Protein 2C8E (pdb70)

Radius of gyration: 31.17 Å; Cα contacts (8 Å, |Δi|>4): 1129; chains: 3; bounding box: 77×75×85 Å

Structure (mmCIF, N/CA/C/O backbone):
data_2C8E
#
_entry.id   2C8E
#
_cell.length_a   44.674
_cell.length_b   70.115
_cell.length_c   112.882
_cell.angle_alpha   90.00
_cell.angle_beta   98.63
_cell.angle_gamma   90.00
#
_symmetry.space_group_name_H-M   'P 1 21 1'
#
loop_
_entity.id
_entity.type
_entity.pdbx_description
1 polymer 'MONO-ADP-RIBOSYLTRANSFERASE C3'
2 non-polymer 'SULFATE ION'
3 water water
#
loop_
_atom_site.group_PDB
_atom_site.id
_atom_site.type_symbol
_atom_site.label_atom_id
_atom_site.label_alt_id
_atom_site.label_comp_id
_atom_site.label_asym_id
_atom_site.label_entity_id
_atom_site.label_seq_id
_atom_site.pdbx_PDB_ins_code
_atom_site.Cartn_x
_atom_site.Cartn_y
_atom_site.Cartn_z
_atom_site.occupancy
_atom_site.B_iso_or_equiv
_atom_site.auth_seq_id
_atom_site.auth_comp_id
_atom_site.auth_asym_id
_atom_site.auth_atom_id
_atom_site.pdbx_PDB_model_num
ATOM 1 N N . THR A 1 5 ? 12.674 0.288 67.288 1.00 31.47 45 THR E N 1
ATOM 2 C CA . THR A 1 5 ? 12.639 1.619 67.969 1.00 31.24 45 THR E CA 1
ATOM 3 C C . THR A 1 5 ? 13.644 1.673 69.126 1.00 30.46 45 THR E C 1
ATOM 4 O O . THR A 1 5 ? 13.501 0.953 70.117 1.00 30.48 45 THR E O 1
ATOM 8 N N . TYR A 1 6 ? 14.657 2.531 68.985 1.00 29.50 46 TYR E N 1
ATOM 9 C CA . TYR A 1 6 ? 15.734 2.660 69.973 1.00 28.61 46 TYR E CA 1
ATOM 10 C C . TYR A 1 6 ? 15.792 4.068 70.575 1.00 28.28 46 TYR E C 1
ATOM 11 O O . TYR A 1 6 ? 15.831 5.063 69.847 1.00 28.68 46 TYR E O 1
ATOM 20 N N . GLN A 1 7 ? 15.797 4.132 71.905 1.00 27.68 47 GLN E N 1
ATOM 21 C CA . GLN A 1 7 ? 15.906 5.391 72.652 1.00 27.42 47 GLN E CA 1
ATOM 22 C C . GLN A 1 7 ? 17.222 6.118 72.375 1.00 26.79 47 GLN E C 1
ATOM 23 O O . GLN A 1 7 ? 18.291 5.638 72.745 1.00 25.82 47 GLN E O 1
ATOM 29 N N . GLU A 1 8 ? 17.132 7.273 71.721 1.00 26.37 48 GLU E N 1
ATOM 30 C CA . GLU A 1 8 ? 18.260 8.192 71.579 1.00 26.37 48 GLU E CA 1
ATOM 31 C C . GLU A 1 8 ? 18.079 9.336 72.567 1.00 26.01 48 GLU E C 1
ATOM 32 O O . GLU A 1 8 ? 17.125 10.112 72.454 1.00 26.06 48 GLU E O 1
ATOM 38 N N . PHE A 1 9 ? 18.982 9.432 73.540 1.00 25.51 49 PHE E N 1
ATOM 39 C CA . PHE A 1 9 ? 18.954 10.521 74.512 1.00 25.47 49 PHE E CA 1
ATOM 40 C C . PHE A 1 9 ? 19.384 11.820 73.839 1.00 25.07 49 PHE E C 1
ATOM 41 O O . PHE A 1 9 ? 20.441 11.882 73.214 1.00 24.81 49 PHE E O 1
ATOM 49 N N . THR A 1 10 ? 18.537 12.844 73.938 1.00 24.92 50 THR E N 1
ATOM 50 C CA . THR A 1 10 ? 18.827 14.151 73.343 1.00 24.89 50 THR E CA 1
ATOM 51 C C . THR A 1 10 ? 18.937 15.257 74.387 1.00 24.70 50 THR E C 1
ATOM 52 O O . THR A 1 10 ? 19.190 16.402 74.033 1.00 24.82 50 THR E O 1
ATOM 56 N N . ASN A 1 11 ? 18.765 14.904 75.659 1.00 24.20 51 ASN E N 1
ATOM 57 C CA . ASN A 1 11 ? 18.848 15.845 76.773 1.00 24.12 51 ASN E CA 1
ATOM 58 C C . ASN A 1 11 ? 19.841 15.315 77.818 1.00 24.05 51 ASN E C 1
ATOM 59 O O . ASN A 1 11 ? 19.747 14.166 78.236 1.00 23.28 51 ASN E O 1
ATOM 64 N N . ILE A 1 12 ? 20.805 16.149 78.205 1.00 24.27 52 ILE E N 1
ATOM 65 C CA . ILE A 1 12 ? 21.888 15.757 79.122 1.00 24.71 52 ILE E CA 1
ATOM 66 C C . ILE A 1 12 ? 21.384 15.378 80.514 1.00 24.88 52 ILE E C 1
ATOM 67 O O . ILE A 1 12 ? 21.874 14.422 81.119 1.00 24.70 52 ILE E O 1
ATOM 72 N N . ASP A 1 13 ? 20.434 16.151 81.037 1.00 25.01 53 ASP E N 1
ATOM 73 C CA . ASP A 1 13 ? 19.852 15.866 82.349 1.00 25.32 53 ASP E CA 1
ATOM 74 C C . ASP A 1 13 ? 19.085 14.537 82.344 1.00 24.74 53 ASP E C 1
ATOM 75 O O . ASP A 1 13 ? 19.141 13.777 83.303 1.00 24.85 53 ASP E O 1
ATOM 80 N N . GLN A 1 14 ? 18.378 14.275 81.249 1.00 24.22 54 GLN E N 1
ATOM 81 C CA . GLN A 1 14 ? 17.608 13.051 81.054 1.00 24.25 54 GLN E CA 1
ATOM 82 C C . GLN A 1 14 ? 18.533 11.836 81.007 1.00 23.60 54 GLN E C 1
ATOM 83 O O . GLN A 1 14 ? 18.250 10.814 81.625 1.00 23.28 54 GLN E O 1
ATOM 89 N N . ALA A 1 15 ? 19.639 11.963 80.278 1.00 23.02 55 ALA E N 1
ATOM 90 C CA . ALA A 1 15 ? 20.602 10.873 80.119 1.00 22.84 55 ALA E CA 1
ATOM 91 C C . ALA A 1 15 ? 21.289 10.522 81.437 1.00 23.12 55 ALA E C 1
ATOM 92 O O . ALA A 1 15 ? 21.457 9.348 81.758 1.00 23.03 55 ALA E O 1
ATOM 94 N N . LYS A 1 16 ? 21.679 11.548 82.189 1.00 23.55 56 LYS E N 1
ATOM 95 C CA . LYS A 1 16 ? 22.374 11.387 83.465 1.00 24.13 56 LYS E CA 1
ATOM 96 C C . LYS A 1 16 ? 21.475 10.732 84.514 1.00 23.78 56 LYS E C 1
ATOM 97 O O . LYS A 1 16 ? 21.924 9.882 85.275 1.00 23.43 56 LYS E O 1
ATOM 103 N N . ALA A 1 17 ? 20.211 11.146 84.557 1.00 23.57 57 ALA E N 1
ATOM 104 C CA . ALA A 1 17 ? 19.228 10.556 85.459 1.00 23.65 57 ALA E CA 1
ATOM 105 C C . ALA A 1 17 ? 19.006 9.077 85.156 1.00 23.33 57 ALA E C 1
ATOM 106 O O . ALA A 1 17 ? 18.905 8.264 86.074 1.00 23.78 57 ALA E O 1
ATOM 108 N N . TRP A 1 18 ? 18.924 8.738 83.871 1.00 22.91 58 TRP E N 1
ATOM 109 C CA . TRP A 1 18 ? 18.711 7.360 83.443 1.00 22.55 58 TRP E CA 1
ATOM 110 C C . TRP A 1 18 ? 19.926 6.516 83.801 1.00 22.34 58 TRP E C 1
ATOM 111 O O . TRP A 1 18 ? 19.775 5.395 84.275 1.00 22.08 58 TRP E O 1
ATOM 122 N N . GLY A 1 19 ? 21.118 7.070 83.582 1.00 21.99 59 GLY E N 1
ATOM 123 C CA . GLY A 1 19 ? 22.363 6.372 83.856 1.00 21.98 59 GLY E CA 1
ATOM 124 C C . GLY A 1 19 ? 22.549 6.108 85.337 1.00 22.15 59 GLY E C 1
ATOM 125 O O . GLY A 1 19 ? 22.867 4.988 85.734 1.00 21.66 59 GLY E O 1
ATOM 126 N N . ASN A 1 20 ? 22.341 7.138 86.155 1.00 22.51 60 ASN E N 1
ATOM 127 C CA . ASN A 1 20 ? 22.430 7.005 87.608 1.00 23.02 60 ASN E CA 1
ATOM 128 C C . ASN A 1 20 ? 21.420 6.007 88.166 1.00 23.24 60 ASN E C 1
ATOM 129 O O . ASN A 1 20 ? 21.709 5.329 89.145 1.00 23.01 60 ASN E O 1
ATOM 134 N N . ALA A 1 21 ? 20.243 5.925 87.547 1.00 23.62 61 ALA E N 1
ATOM 135 C CA . ALA A 1 21 ? 19.185 5.020 88.002 1.00 23.98 61 ALA E CA 1
ATOM 136 C C . ALA A 1 21 ? 19.567 3.560 87.782 1.00 24.25 61 ALA E C 1
ATOM 137 O O . ALA A 1 21 ? 19.245 2.705 88.610 1.00 24.65 61 ALA E O 1
ATOM 139 N N . GLN A 1 22 ? 20.243 3.283 86.668 1.00 24.18 62 GLN E N 1
ATOM 140 C CA . GLN A 1 22 ? 20.740 1.935 86.376 1.00 24.28 62 GLN E CA 1
ATOM 141 C C . GLN A 1 22 ? 21.887 1.557 87.315 1.00 24.05 62 GLN E C 1
ATOM 142 O O . GLN A 1 22 ? 21.897 0.459 87.874 1.00 23.77 62 GLN E O 1
ATOM 148 N N . TYR A 1 23 ? 22.845 2.467 87.482 1.00 24.07 63 TYR E N 1
ATOM 149 C CA . TYR A 1 23 ? 24.030 2.219 88.304 1.00 24.22 63 TYR E CA 1
ATOM 150 C C . TYR A 1 23 ? 23.682 1.897 89.760 1.00 24.94 63 TYR E C 1
ATOM 151 O O . TYR A 1 23 ? 24.341 1.069 90.397 1.00 24.57 63 TYR E O 1
ATOM 160 N N . LYS A 1 24 ? 22.637 2.542 90.267 1.00 25.62 64 LYS E N 1
ATOM 161 C CA . LYS A 1 24 ? 22.232 2.409 91.666 1.00 26.45 64 LYS E CA 1
ATOM 162 C C . LYS A 1 24 ? 21.872 0.972 92.057 1.00 26.50 64 LYS E C 1
ATOM 163 O O . LYS A 1 24 ? 22.006 0.601 93.224 1.00 27.07 64 LYS E O 1
ATOM 169 N N . LYS A 1 25 ? 21.425 0.165 91.095 1.00 26.46 65 LYS E N 1
ATOM 170 C CA . LYS A 1 25 ? 20.985 -1.203 91.388 1.00 26.39 65 LYS E CA 1
ATOM 171 C C . LYS A 1 25 ? 21.885 -2.332 90.864 1.00 25.57 65 LYS E C 1
ATOM 172 O O . LYS A 1 25 ? 21.538 -3.506 91.017 1.00 25.54 65 LYS E O 1
ATOM 178 N N . TYR A 1 26 ? 23.034 -1.996 90.276 1.00 24.42 66 TYR E N 1
ATOM 179 C CA . TYR A 1 26 ? 23.964 -3.026 89.795 1.00 23.28 66 TYR E CA 1
ATOM 180 C C . TYR A 1 26 ? 24.511 -3.891 90.935 1.00 23.25 66 TYR E C 1
ATOM 181 O O . TYR A 1 26 ? 24.605 -5.110 90.796 1.00 23.19 66 TYR E O 1
ATOM 190 N N . GLY A 1 27 ? 24.901 -3.257 92.039 1.00 23.56 67 GLY E N 1
ATOM 191 C CA . GLY A 1 27 ? 25.518 -3.964 93.153 1.00 23.54 67 GLY E CA 1
ATOM 192 C C . GLY A 1 27 ? 26.872 -4.575 92.818 1.00 23.63 67 GLY E C 1
ATOM 193 O O . GLY A 1 27 ? 27.168 -5.706 93.210 1.00 23.56 67 GLY E O 1
ATOM 194 N N . LEU A 1 28 ? 27.701 -3.821 92.100 1.00 23.71 68 LEU E N 1
ATOM 195 C CA . LEU A 1 28 ? 29.055 -4.252 91.762 1.00 23.79 68 LEU E CA 1
ATOM 196 C C . LEU A 1 28 ? 29.914 -4.447 93.013 1.00 24.07 68 LEU E C 1
ATOM 197 O O . LEU A 1 28 ? 29.826 -3.673 93.968 1.00 24.29 68 LEU E O 1
ATOM 202 N N . SER A 1 29 ? 30.740 -5.492 93.005 1.00 24.37 69 SER E N 1
ATOM 203 C CA . SER A 1 29 ? 31.683 -5.737 94.094 1.00 24.44 69 SER E CA 1
ATOM 204 C C . SER A 1 29 ? 32.837 -4.729 94.072 1.00 24.72 69 SER E C 1
ATOM 205 O O . SER A 1 29 ? 33.071 -4.056 93.066 1.00 24.07 69 SER E O 1
ATOM 208 N N . LYS A 1 30 ? 33.562 -4.641 95.184 1.00 25.11 70 LYS E N 1
ATOM 209 C CA . LYS A 1 30 ? 34.716 -3.755 95.298 1.00 25.62 70 LYS E CA 1
ATOM 210 C C . LYS A 1 30 ? 35.763 -4.049 94.221 1.00 25.23 70 LYS E C 1
ATOM 211 O O . LYS A 1 30 ? 36.304 -3.129 93.613 1.00 25.47 70 LYS E O 1
ATOM 217 N N . SER A 1 31 ? 36.043 -5.329 93.986 1.00 24.82 71 SER E N 1
ATOM 218 C CA . SER A 1 31 ? 37.053 -5.715 92.999 1.00 24.31 71 SER E CA 1
ATOM 219 C C . SER A 1 31 ? 36.598 -5.439 91.563 1.00 23.41 71 SER E C 1
ATOM 220 O O . SER A 1 31 ? 37.426 -5.109 90.716 1.00 22.97 71 SER E O 1
ATOM 223 N N . GLU A 1 32 ? 35.298 -5.574 91.304 1.00 22.59 72 GLU E N 1
ATOM 224 C CA . GLU A 1 32 ? 34.722 -5.262 89.989 1.00 22.00 72 GLU E CA 1
ATOM 225 C C . GLU A 1 32 ? 34.833 -3.764 89.683 1.00 21.60 72 GLU E C 1
ATOM 226 O O . GLU A 1 32 ? 35.214 -3.371 88.577 1.00 20.97 72 GLU E O 1
ATOM 232 N N . LYS A 1 33 ? 34.523 -2.930 90.671 1.00 21.44 73 LYS E N 1
ATOM 233 C CA . LYS A 1 33 ? 34.650 -1.484 90.519 1.00 21.33 73 LYS E CA 1
ATOM 234 C C . LYS A 1 33 ? 36.101 -1.085 90.249 1.00 20.91 73 LYS E C 1
ATOM 235 O O . LYS A 1 33 ? 36.366 -0.235 89.400 1.00 20.25 73 LYS E O 1
ATOM 241 N N . GLU A 1 34 ? 37.033 -1.702 90.971 1.00 20.95 74 GLU E N 1
ATOM 242 C CA . GLU A 1 34 ? 38.458 -1.430 90.800 1.00 21.25 74 GLU E CA 1
ATOM 243 C C . GLU A 1 34 ? 38.949 -1.815 89.405 1.00 20.40 74 GLU E C 1
ATOM 244 O O . GLU A 1 34 ? 39.710 -1.078 88.792 1.00 20.34 74 GLU E O 1
ATOM 250 N N . ALA A 1 35 ? 38.500 -2.965 88.914 1.00 19.69 75 ALA E N 1
ATOM 251 C CA . ALA A 1 35 ? 38.845 -3.428 87.566 1.00 19.12 75 ALA E CA 1
ATOM 252 C C . ALA A 1 35 ? 38.345 -2.462 86.487 1.00 18.57 75 ALA E C 1
ATOM 253 O O . ALA A 1 35 ? 39.046 -2.214 85.513 1.00 17.99 75 ALA E O 1
ATOM 255 N N . ILE A 1 36 ? 37.145 -1.911 86.683 1.00 18.17 76 ILE E N 1
ATOM 256 C CA . ILE A 1 36 ? 36.547 -0.972 85.731 1.00 17.95 76 ILE E CA 1
ATOM 257 C C . ILE A 1 36 ? 37.280 0.372 85.729 1.00 18.10 76 ILE E C 1
ATOM 258 O O . ILE A 1 36 ? 37.590 0.896 84.669 1.00 17.62 76 ILE E O 1
ATOM 263 N N . VAL A 1 37 ? 37.578 0.918 86.908 1.00 18.43 77 VAL E N 1
ATOM 264 C CA . VAL A 1 37 ? 38.334 2.172 86.994 1.00 18.90 77 VAL E CA 1
ATOM 265 C C . VAL A 1 37 ? 39.677 2.038 86.269 1.00 19.00 77 VAL E C 1
ATOM 266 O O . VAL A 1 37 ? 40.073 2.911 85.499 1.00 19.14 77 VAL E O 1
ATOM 270 N N . SER A 1 38 ? 40.351 0.919 86.504 1.00 19.27 78 SER E N 1
ATOM 271 C CA . SER A 1 38 ? 41.650 0.662 85.901 1.00 19.34 78 SER E CA 1
ATOM 272 C C . SER A 1 38 ? 41.552 0.524 84.381 1.00 19.13 78 SER E C 1
ATOM 273 O O . SER A 1 38 ? 42.423 1.006 83.654 1.00 19.30 78 SER E O 1
ATOM 276 N N . TYR A 1 39 ? 40.489 -0.121 83.908 1.00 18.65 79 TYR E N 1
ATOM 277 C CA . TYR A 1 39 ? 40.266 -0.248 82.466 1.00 18.42 79 TYR E CA 1
ATOM 278 C C . TYR A 1 39 ? 40.159 1.127 81.796 1.00 18.64 79 TYR E C 1
ATOM 279 O O . TYR A 1 39 ? 40.732 1.337 80.728 1.00 18.58 79 TYR E O 1
ATOM 288 N N . THR A 1 40 ? 39.447 2.073 82.411 1.00 19.08 80 THR E N 1
ATOM 289 C CA . THR A 1 40 ? 39.224 3.368 81.756 1.00 19.64 80 THR E CA 1
ATOM 290 C C . THR A 1 40 ? 40.529 4.159 81.569 1.00 20.45 80 THR E C 1
ATOM 291 O O . THR A 1 40 ? 40.612 5.010 80.686 1.00 21.33 80 THR E O 1
ATOM 295 N N . LYS A 1 41 ? 41.531 3.865 82.393 1.00 21.42 81 LYS E N 1
ATOM 296 C CA . LYS A 1 41 ? 42.847 4.507 82.302 1.00 22.28 81 LYS E CA 1
ATOM 297 C C . LYS A 1 41 ? 43.749 3.909 81.223 1.00 22.85 81 LYS E C 1
ATOM 298 O O . LYS A 1 41 ? 44.594 4.611 80.664 1.00 23.45 81 LYS E O 1
ATOM 304 N N . SER A 1 42 ? 43.579 2.617 80.946 1.00 23.18 82 SER E N 1
ATOM 305 C CA . SER A 1 42 ? 44.451 1.893 80.019 1.00 23.35 82 SER E CA 1
ATOM 306 C C . SER A 1 42 ? 43.666 1.126 78.956 1.00 23.08 82 SER E C 1
ATOM 307 O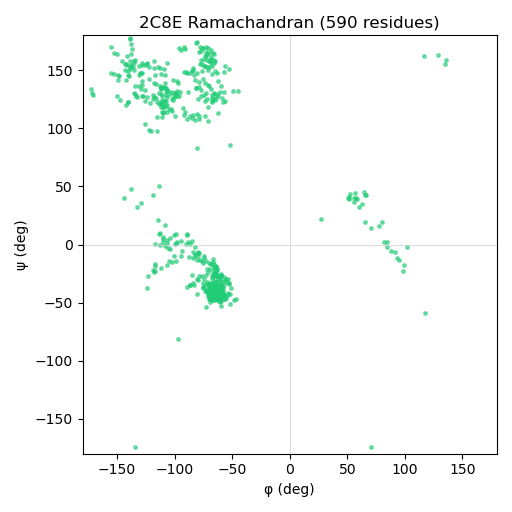 O . SER A 1 42 ? 44.088 0.052 78.530 1.00 22.90 82 SER E O 1
ATOM 310 N N . ALA A 1 43 ? 42.550 1.697 78.507 1.00 22.80 83 ALA E N 1
ATOM 311 C CA . ALA A 1 43 ? 41.627 1.001 77.604 1.00 22.88 83 ALA E CA 1
ATOM 312 C C . ALA A 1 43 ? 42.258 0.642 76.261 1.00 23.17 83 ALA E C 1
ATOM 313 O O . ALA A 1 43 ? 42.111 -0.478 75.777 1.00 22.74 83 ALA E O 1
ATOM 315 N N . SER A 1 44 ? 42.965 1.589 75.656 1.00 23.92 84 SER E N 1
ATOM 316 C CA . SER A 1 44 ? 43.532 1.362 74.329 1.00 24.36 84 SER E CA 1
ATOM 317 C C . SER A 1 44 ? 44.608 0.269 74.358 1.00 24.26 84 SER E C 1
ATOM 318 O O . SER A 1 44 ? 44.731 -0.506 73.407 1.00 24.17 84 SER E O 1
ATOM 321 N N . GLU A 1 45 ? 45.366 0.203 75.452 1.00 24.22 85 GLU E N 1
ATOM 322 C CA . GLU A 1 45 ? 46.401 -0.818 75.631 1.00 24.44 85 GLU E CA 1
ATOM 323 C C . GLU A 1 45 ? 45.798 -2.210 75.867 1.00 23.51 85 GLU E C 1
ATOM 324 O O . GLU A 1 45 ? 46.278 -3.200 75.302 1.00 23.88 85 GLU E O 1
ATOM 330 N N . ILE A 1 46 ? 44.751 -2.286 76.689 1.00 22.22 86 ILE E N 1
ATOM 331 C CA . ILE A 1 46 ? 44.097 -3.560 77.002 1.00 21.21 86 ILE E CA 1
ATOM 332 C C . ILE A 1 46 ? 43.390 -4.115 75.769 1.00 20.44 86 ILE E C 1
ATOM 333 O O . ILE A 1 46 ? 43.513 -5.299 75.454 1.00 19.60 86 ILE E O 1
ATOM 338 N N . ASN A 1 47 ? 42.634 -3.252 75.096 1.00 19.62 87 ASN E N 1
ATOM 339 C CA . ASN A 1 47 ? 41.904 -3.615 73.886 1.00 19.02 87 ASN E CA 1
ATOM 340 C C . ASN A 1 47 ? 42.842 -3.991 72.740 1.00 19.48 87 ASN E C 1
ATOM 341 O O . ASN A 1 47 ? 42.528 -4.879 71.954 1.00 19.22 87 ASN E O 1
ATOM 346 N N . GLY A 1 48 ? 43.985 -3.315 72.659 1.00 20.18 88 GLY E N 1
ATOM 347 C CA . GLY A 1 48 ? 44.993 -3.616 71.657 1.00 20.64 88 GLY E CA 1
ATOM 348 C C . GLY A 1 48 ? 45.605 -4.988 71.864 1.00 21.03 88 GLY E C 1
ATOM 349 O O . GLY A 1 48 ? 45.840 -5.720 70.903 1.00 21.47 88 GLY E O 1
ATOM 350 N N . LYS A 1 49 ? 45.846 -5.351 73.120 1.00 21.32 89 LYS E N 1
ATOM 351 C CA . LYS A 1 49 ? 46.382 -6.673 73.442 1.00 21.53 89 LYS E CA 1
ATOM 352 C C . LYS A 1 49 ? 45.357 -7.772 73.164 1.00 21.05 89 LYS E C 1
ATOM 353 O O . LYS A 1 49 ? 45.716 -8.858 72.701 1.00 21.07 89 LYS E O 1
ATOM 359 N N . LEU A 1 50 ? 44.081 -7.483 73.431 1.00 20.11 90 LEU E N 1
ATOM 360 C CA . LEU A 1 50 ? 43.002 -8.423 73.138 1.00 19.90 90 LEU E CA 1
ATOM 361 C C . LEU A 1 50 ? 42.894 -8.669 71.625 1.00 20.03 90 LEU E C 1
ATOM 362 O O . LEU A 1 50 ? 42.707 -9.808 71.196 1.00 19.95 90 LEU E O 1
ATOM 367 N N . ARG A 1 51 ? 43.051 -7.616 70.822 1.00 20.54 91 ARG E N 1
ATOM 368 C CA . ARG A 1 51 ? 42.995 -7.739 69.359 1.00 21.11 91 ARG E CA 1
ATOM 369 C C . ARG A 1 51 ? 44.177 -8.547 68.810 1.00 21.44 91 ARG E C 1
ATOM 370 O O . ARG A 1 51 ? 43.998 -9.413 67.957 1.00 21.35 91 ARG E O 1
ATOM 378 N N . GLN A 1 52 ? 45.375 -8.266 69.310 1.00 22.12 92 GLN E N 1
ATOM 379 C CA . GLN A 1 52 ? 46.582 -8.977 68.871 1.00 22.74 92 GLN E CA 1
ATOM 380 C C . GLN A 1 52 ? 46.476 -10.481 69.129 1.00 22.71 92 GLN E C 1
ATOM 381 O O . GLN A 1 52 ? 46.969 -11.298 68.335 1.00 22.52 92 GLN E O 1
ATOM 387 N N . ASN A 1 53 ? 45.821 -10.842 70.228 1.00 22.47 93 ASN E N 1
ATOM 388 C CA . ASN A 1 53 ? 45.724 -12.230 70.661 1.00 22.35 93 ASN E CA 1
ATOM 389 C C . ASN A 1 53 ? 44.388 -12.907 70.320 1.00 22.23 93 ASN E C 1
ATOM 390 O O . ASN A 1 53 ? 44.143 -14.033 70.741 1.00 21.97 93 ASN E O 1
ATOM 395 N N . LYS A 1 54 ? 43.541 -12.227 69.540 1.00 21.97 94 LYS E N 1
ATOM 396 C CA . LYS A 1 54 ? 42.229 -12.751 69.139 1.00 22.22 94 LYS E CA 1
ATOM 397 C C . LYS A 1 54 ? 41.385 -13.253 70.327 1.00 21.80 94 LYS E C 1
ATOM 398 O O . LYS A 1 54 ? 40.681 -14.267 70.237 1.00 21.92 94 LYS E O 1
ATOM 404 N N . GLY A 1 55 ? 41.448 -12.516 71.433 1.00 21.52 95 GLY E N 1
ATOM 405 C CA . GLY A 1 55 ? 40.634 -12.787 72.605 1.00 21.71 95 GLY E CA 1
ATOM 406 C C . GLY A 1 55 ? 41.145 -13.873 73.536 1.00 21.63 95 GLY E C 1
ATOM 407 O O . GLY A 1 55 ? 40.485 -14.189 74.519 1.00 21.49 95 GLY E O 1
ATOM 408 N N . VAL A 1 56 ? 42.309 -14.448 73.232 1.00 21.79 96 VAL E N 1
ATOM 409 C CA . VAL A 1 56 ? 42.880 -15.524 74.041 1.00 21.85 96 VAL E CA 1
ATOM 410 C C . VAL A 1 56 ? 43.816 -14.923 75.091 1.00 21.81 96 VAL E C 1
ATOM 411 O O . VAL A 1 56 ? 44.827 -14.313 74.743 1.00 21.78 96 VAL E O 1
ATOM 415 N N . ILE A 1 57 ? 43.485 -15.113 76.368 1.00 22.40 97 ILE E N 1
ATOM 416 C CA . ILE A 1 57 ? 44.177 -14.428 77.464 1.00 22.76 97 ILE E CA 1
ATOM 417 C C . ILE A 1 57 ? 45.048 -15.325 78.345 1.00 23.59 97 ILE E C 1
ATOM 418 O O . ILE A 1 57 ? 45.640 -14.841 79.299 1.00 23.75 97 ILE E O 1
ATOM 423 N N . ASN A 1 58 ? 45.142 -16.612 78.017 1.00 24.68 98 ASN E N 1
ATOM 424 C CA . ASN A 1 58 ? 45.833 -17.576 78.885 1.00 25.73 98 ASN E CA 1
ATOM 425 C C . ASN A 1 58 ? 47.318 -17.262 79.099 1.00 25.76 98 ASN E C 1
ATOM 426 O O . ASN A 1 58 ? 47.884 -17.607 80.138 1.00 26.19 98 ASN E O 1
ATOM 431 N N . GLY A 1 59 ? 47.938 -16.618 78.114 1.00 25.97 99 GLY E N 1
ATOM 432 C CA . GLY A 1 59 ? 49.336 -16.228 78.183 1.00 26.09 99 GLY E CA 1
ATOM 433 C C . GLY A 1 59 ? 49.614 -14.816 78.671 1.00 26.24 99 GLY E C 1
ATOM 434 O O . GLY A 1 59 ? 50.771 -14.390 78.693 1.00 26.20 99 GLY E O 1
ATOM 435 N N . PHE A 1 60 ? 48.568 -14.079 79.045 1.00 26.24 100 PHE E N 1
ATOM 436 C CA . PHE A 1 60 ? 48.726 -12.732 79.600 1.00 26.38 100 PHE E CA 1
ATOM 437 C C . PHE A 1 60 ? 49.377 -12.807 80.984 1.00 26.93 100 PHE E C 1
ATOM 438 O O . PHE A 1 60 ? 49.337 -13.855 81.627 1.00 27.24 100 PHE E O 1
ATOM 446 N N . PRO A 1 61 ? 49.941 -11.695 81.461 1.00 27.55 101 PRO E N 1
ATOM 447 C CA . PRO A 1 61 ? 50.383 -11.603 82.861 1.00 27.95 101 PRO E CA 1
ATOM 448 C C . PRO A 1 61 ? 49.234 -11.874 83.833 1.00 28.39 101 PRO E C 1
ATOM 449 O O . PRO A 1 61 ? 48.086 -11.556 83.524 1.00 28.32 101 PRO E O 1
ATOM 453 N N . SER A 1 62 ? 49.549 -12.451 84.989 1.00 28.67 102 SER E N 1
ATOM 454 C CA . SER A 1 62 ? 48.541 -12.869 85.970 1.00 29.09 102 SER E CA 1
ATOM 455 C C . SER A 1 62 ? 47.572 -11.758 86.376 1.00 28.80 102 SER E C 1
ATOM 456 O O . SER A 1 62 ? 46.374 -12.002 86.514 1.00 28.89 102 SER E O 1
ATOM 459 N N . ASN A 1 63 ? 48.104 -10.556 86.582 1.00 28.72 103 ASN E N 1
ATOM 460 C CA . ASN A 1 63 ? 47.305 -9.388 86.964 1.00 28.78 103 ASN E CA 1
ATOM 461 C C . ASN A 1 63 ? 46.212 -9.061 85.945 1.00 27.92 103 ASN E C 1
ATOM 462 O O . ASN A 1 63 ? 45.084 -8.737 86.319 1.00 27.95 103 ASN E O 1
ATOM 467 N N . LEU A 1 64 ? 46.565 -9.129 84.665 1.00 26.90 104 LEU E N 1
ATOM 468 C CA . LEU A 1 64 ? 45.649 -8.797 83.573 1.00 25.95 104 LEU E CA 1
ATOM 469 C C . LEU A 1 64 ? 44.582 -9.868 83.333 1.00 25.19 104 LEU E C 1
ATOM 470 O O . LEU A 1 64 ? 43.445 -9.541 83.000 1.00 24.07 104 LEU E O 1
ATOM 475 N N . ILE A 1 65 ? 44.933 -11.142 83.498 1.00 24.41 105 ILE E N 1
ATOM 476 C CA . ILE A 1 65 ? 43.941 -12.213 83.397 1.00 24.08 105 ILE E CA 1
ATOM 477 C C . ILE A 1 65 ? 42.842 -11.991 84.439 1.00 23.83 105 ILE E C 1
ATOM 478 O O . ILE A 1 65 ? 41.660 -12.118 84.139 1.00 23.10 105 ILE E O 1
ATOM 483 N N . LYS A 1 66 ? 43.253 -11.661 85.661 1.00 23.64 106 LYS E N 1
ATOM 484 C CA . LYS A 1 66 ? 42.328 -11.360 86.749 1.00 23.57 106 LYS E CA 1
ATOM 485 C C . LYS A 1 66 ? 41.388 -10.209 86.383 1.00 22.52 106 LYS E C 1
ATOM 486 O O . LYS A 1 66 ? 40.174 -10.311 86.578 1.00 22.52 106 LYS E O 1
ATOM 492 N N . GLN A 1 67 ? 41.951 -9.131 85.847 1.00 21.40 107 GLN E N 1
ATOM 493 C CA . GLN A 1 67 ? 41.178 -7.932 85.515 1.00 20.51 107 GLN E CA 1
ATOM 494 C C . GLN A 1 67 ? 40.139 -8.212 84.430 1.00 19.94 107 GLN E C 1
ATOM 495 O O . GLN A 1 67 ? 38.989 -7.798 84.548 1.00 19.59 107 GLN E O 1
ATOM 501 N N . VAL A 1 68 ? 40.554 -8.896 83.368 1.00 19.16 108 VAL E N 1
ATOM 502 C CA . VAL A 1 68 ? 39.648 -9.250 82.276 1.00 18.49 108 VAL E CA 1
ATOM 503 C C . VAL A 1 68 ? 38.496 -10.129 82.765 1.00 18.55 108 VAL E C 1
ATOM 504 O O . VAL A 1 68 ? 37.351 -9.933 82.368 1.00 17.81 108 VAL E O 1
ATOM 508 N N . GLU A 1 69 ? 38.793 -11.091 83.633 1.00 18.62 109 GLU E N 1
ATOM 509 C CA . GLU A 1 69 ? 37.764 -11.983 84.164 1.00 19.10 109 GLU E CA 1
ATOM 510 C C . GLU A 1 69 ? 36.749 -11.203 85.024 1.00 18.72 109 GLU E C 1
ATOM 511 O O . GLU A 1 69 ? 35.557 -11.503 84.997 1.00 18.26 109 GLU E O 1
ATOM 517 N N . LEU A 1 70 ? 37.222 -10.191 85.748 1.00 18.72 110 LEU E N 1
ATOM 518 C CA . LEU A 1 70 ? 36.353 -9.318 86.554 1.00 18.67 110 LEU E CA 1
ATOM 519 C C . LEU A 1 70 ? 35.476 -8.399 85.695 1.00 18.44 110 LEU E C 1
ATOM 520 O O . LEU A 1 70 ? 34.299 -8.188 86.005 1.00 18.17 110 LEU E O 1
ATOM 525 N N . LEU A 1 71 ? 36.049 -7.849 84.627 1.00 18.09 111 LEU E N 1
ATOM 526 C CA . LEU A 1 71 ? 35.282 -7.038 83.679 1.00 17.76 111 LEU E CA 1
ATOM 527 C C . LEU A 1 71 ? 34.175 -7.880 83.041 1.00 18.10 111 LEU E C 1
ATOM 528 O O . LEU A 1 71 ? 33.030 -7.443 82.954 1.00 18.05 111 LEU E O 1
ATOM 533 N N . ASP A 1 72 ? 34.514 -9.094 82.602 1.00 18.12 112 ASP E N 1
ATOM 534 C CA . ASP A 1 72 ? 33.539 -9.982 81.971 1.00 18.40 112 ASP E CA 1
ATOM 535 C C . ASP A 1 72 ? 32.394 -10.313 82.939 1.00 18.99 112 ASP E C 1
ATOM 536 O O . ASP A 1 72 ? 31.221 -10.312 82.559 1.00 19.12 112 ASP E O 1
ATOM 541 N N . LYS A 1 73 ? 32.760 -10.592 84.188 1.00 19.75 113 LYS E N 1
ATOM 542 C CA . LYS A 1 73 ? 31.828 -11.001 85.239 1.00 20.65 113 LYS E CA 1
ATOM 543 C C . LYS A 1 73 ? 30.878 -9.860 85.609 1.00 20.59 113 LYS E C 1
ATOM 544 O O . LYS A 1 73 ? 29.714 -10.091 85.945 1.00 20.44 113 LYS E O 1
ATOM 550 N N . SER A 1 74 ? 31.392 -8.636 85.520 1.00 20.42 114 SER E N 1
ATOM 551 C CA . SER A 1 74 ? 30.645 -7.418 85.835 1.00 20.93 114 SER E CA 1
ATOM 552 C C . SER A 1 74 ? 29.352 -7.296 85.014 1.00 20.01 114 SER E C 1
ATOM 553 O O . SER A 1 74 ? 28.351 -6.746 85.492 1.00 19.85 114 SER E O 1
ATOM 557 N N . PHE A 1 75 ? 29.360 -7.833 83.795 1.00 19.36 115 PHE E N 1
ATOM 558 C CA . PHE A 1 75 ? 28.201 -7.735 82.893 1.00 18.81 115 PHE E CA 1
ATOM 559 C C . PHE A 1 75 ? 27.024 -8.659 83.264 1.00 19.32 115 PHE E C 1
ATOM 560 O O . PHE A 1 75 ? 25.928 -8.516 82.730 1.00 19.55 115 PHE E O 1
ATOM 568 N N . ASN A 1 76 ? 27.242 -9.599 84.181 1.00 19.87 116 ASN E N 1
ATOM 569 C CA . ASN A 1 76 ? 26.140 -10.388 84.736 1.00 20.48 116 ASN E CA 1
ATOM 570 C C . ASN A 1 76 ? 25.166 -9.499 85.520 1.00 20.59 116 ASN E C 1
ATOM 571 O O . ASN A 1 76 ? 23.997 -9.851 85.700 1.00 21.30 116 ASN E O 1
ATOM 576 N N . LYS A 1 77 ? 25.665 -8.355 85.986 1.00 20.44 117 LYS E N 1
ATOM 577 C CA . LYS A 1 77 ? 24.880 -7.383 86.751 1.00 20.38 117 LYS E CA 1
ATOM 578 C C . LYS A 1 77 ? 24.428 -6.173 85.919 1.00 20.60 117 LYS E C 1
ATOM 579 O O . LYS A 1 77 ? 23.543 -5.431 86.348 1.00 21.39 117 LYS E O 1
ATOM 585 N N . MET A 1 78 ? 25.027 -5.976 84.742 1.00 20.42 118 MET E N 1
ATOM 586 C CA . MET A 1 78 ? 24.801 -4.776 83.928 1.00 20.38 118 MET E CA 1
ATOM 587 C C . MET A 1 78 ? 24.122 -5.087 82.591 1.00 20.74 118 MET E C 1
ATOM 588 O O . MET A 1 78 ? 24.783 -5.474 81.631 1.00 20.53 118 MET E O 1
ATOM 593 N N . LYS A 1 79 ? 22.802 -4.909 82.542 1.00 21.42 119 LYS E N 1
ATOM 594 C CA . LYS A 1 79 ? 22.011 -5.103 81.324 1.00 22.19 119 LYS E CA 1
ATOM 595 C C . LYS A 1 79 ? 21.092 -3.900 81.100 1.00 21.98 119 LYS E C 1
ATOM 596 O O . LYS A 1 79 ? 20.621 -3.295 82.059 1.00 22.69 119 LYS E O 1
ATOM 602 N N . THR A 1 80 ? 20.842 -3.541 79.844 1.00 21.78 120 THR E N 1
ATOM 603 C CA . THR A 1 80 ? 19.961 -2.408 79.563 1.00 21.78 120 THR E CA 1
ATOM 604 C C . THR A 1 80 ? 18.494 -2.841 79.647 1.00 22.08 120 THR E C 1
ATOM 605 O O . THR A 1 80 ? 18.132 -3.886 79.128 1.00 22.23 120 THR E O 1
ATOM 609 N N . PRO A 1 81 ? 17.659 -2.050 80.316 1.00 22.33 121 PRO E N 1
ATOM 610 C CA . PRO A 1 81 ? 16.227 -2.368 80.447 1.00 22.73 121 PRO E CA 1
ATOM 611 C C . PRO A 1 81 ? 15.370 -2.040 79.214 1.00 23.07 121 PRO E C 1
ATOM 612 O O . PRO A 1 81 ? 14.180 -2.384 79.204 1.00 23.42 121 PRO E O 1
ATOM 616 N N . GLU A 1 82 ? 15.950 -1.370 78.218 1.00 23.02 122 GLU E N 1
ATOM 617 C CA . GLU A 1 82 ? 15.248 -1.006 76.988 1.00 23.06 122 GLU E CA 1
ATOM 618 C C . GLU A 1 82 ? 16.196 -0.936 75.782 1.00 22.79 122 GLU E C 1
ATOM 619 O O . GLU A 1 82 ? 17.423 -0.880 75.934 1.00 22.03 122 GLU E O 1
ATOM 625 N N . ASN A 1 83 ? 15.616 -0.947 74.584 1.00 22.43 123 ASN E N 1
ATOM 626 C CA . ASN A 1 83 ? 16.345 -0.631 73.356 1.00 22.42 123 ASN E CA 1
ATOM 627 C C . ASN A 1 83 ? 16.972 0.764 73.494 1.00 22.03 123 ASN E C 1
ATOM 628 O O . ASN A 1 83 ? 16.255 1.730 73.765 1.00 22.09 123 ASN E O 1
ATOM 633 N N . ILE A 1 84 ? 18.295 0.867 73.333 1.00 21.35 124 ILE E N 1
ATOM 634 C CA . ILE A 1 84 ? 19.007 2.154 73.433 1.00 21.05 124 ILE E CA 1
ATOM 635 C C . ILE A 1 84 ? 20.024 2.351 72.317 1.00 20.72 124 ILE E C 1
ATOM 636 O O . ILE A 1 84 ? 20.524 1.385 71.746 1.00 19.85 124 ILE E O 1
ATOM 641 N N . MET A 1 85 ? 20.346 3.612 72.040 1.00 20.30 125 MET E N 1
ATOM 642 C CA . MET A 1 85 ? 21.407 3.973 71.117 1.00 20.79 125 MET E CA 1
ATOM 643 C C . MET A 1 85 ? 22.611 4.513 71.884 1.00 18.89 125 MET E C 1
ATOM 644 O O . MET A 1 85 ? 22.450 5.319 72.798 1.00 18.17 125 MET E O 1
ATOM 652 N N . LEU A 1 86 ? 23.809 4.053 71.511 1.00 17.57 126 LEU E N 1
ATOM 653 C CA . LEU A 1 86 ? 25.065 4.496 72.131 1.00 16.66 126 LEU E CA 1
ATOM 654 C C . LEU A 1 86 ? 26.022 5.080 71.086 1.00 16.57 126 LEU E C 1
ATOM 655 O O . LEU A 1 86 ? 25.981 4.686 69.927 1.00 16.74 126 LEU E O 1
ATOM 660 N N . PHE A 1 87 ? 26.898 5.994 71.507 1.00 16.09 127 PHE E N 1
ATOM 661 C CA . PHE A 1 87 ? 27.814 6.717 70.610 1.00 16.30 127 PHE E CA 1
ATOM 662 C C . PHE A 1 87 ? 29.294 6.439 70.907 1.00 16.22 127 PHE E C 1
ATOM 663 O O . PHE A 1 87 ? 29.673 6.291 72.068 1.00 15.89 127 PHE E O 1
ATOM 671 N N . ARG A 1 88 ? 30.123 6.422 69.860 1.00 16.28 128 ARG E N 1
ATOM 672 C CA . ARG A 1 88 ? 31.579 6.315 69.998 1.00 17.30 128 ARG E CA 1
ATOM 673 C C . ARG A 1 88 ? 32.336 7.038 68.883 1.00 16.97 128 ARG E C 1
ATOM 674 O O . ARG A 1 88 ? 31.942 6.964 67.723 1.00 17.03 128 ARG E O 1
ATOM 682 N N . GLY A 1 89 ? 33.455 7.674 69.230 1.00 16.21 129 GLY E N 1
ATOM 683 C CA . GLY A 1 89 ? 34.350 8.274 68.250 1.00 16.15 129 GLY E CA 1
ATOM 684 C C . GLY A 1 89 ? 35.582 7.421 67.973 1.00 16.05 129 GLY E C 1
ATOM 685 O O . GLY A 1 89 ? 36.130 6.815 68.900 1.00 15.82 129 GLY E O 1
ATOM 686 N N . ASP A 1 90 ? 36.006 7.370 66.705 1.00 16.14 130 ASP E N 1
ATOM 687 C CA . ASP A 1 90 ? 37.220 6.646 66.295 1.00 16.24 130 ASP E CA 1
ATOM 688 C C . ASP A 1 90 ? 38.100 7.455 65.330 1.00 16.43 130 ASP E C 1
ATOM 689 O O . ASP A 1 90 ? 37.628 8.356 64.634 1.00 15.83 130 ASP E O 1
ATOM 694 N N . ASP A 1 91 ? 39.381 7.098 65.283 1.00 16.59 131 ASP E N 1
ATOM 695 C CA . ASP A 1 91 ? 40.357 7.692 64.365 1.00 17.40 131 ASP E CA 1
ATOM 696 C C . ASP A 1 91 ? 40.479 6.838 63.089 1.00 17.20 131 ASP E C 1
ATOM 697 O O . ASP A 1 91 ? 39.976 5.720 63.052 1.00 16.50 131 ASP E O 1
ATOM 702 N N . PRO A 1 92 ? 41.120 7.366 62.040 1.00 17.22 132 PRO E N 1
ATOM 703 C CA . PRO A 1 92 ? 41.152 6.689 60.732 1.00 17.61 132 PRO E CA 1
ATOM 704 C C . PRO A 1 92 ? 41.618 5.224 60.708 1.00 17.48 132 PRO E C 1
ATOM 705 O O . PRO A 1 92 ? 41.091 4.468 59.894 1.00 17.75 132 PRO E O 1
ATOM 709 N N . ALA A 1 93 ? 42.549 4.822 61.571 1.00 17.59 133 ALA E N 1
ATOM 710 C CA . ALA A 1 93 ? 43.073 3.447 61.561 1.00 17.33 133 ALA E CA 1
ATOM 711 C C . ALA A 1 93 ? 42.021 2.376 61.888 1.00 16.92 133 ALA E C 1
ATOM 712 O O . ALA A 1 93 ? 42.219 1.192 61.601 1.00 16.88 133 ALA E O 1
ATOM 714 N N . TYR A 1 94 ? 40.916 2.797 62.499 1.00 16.82 134 TYR E N 1
ATOM 715 C CA . TYR A 1 94 ? 39.762 1.933 62.743 1.00 16.63 134 TYR E CA 1
ATOM 716 C C . TYR A 1 94 ? 39.242 1.280 61.454 1.00 16.29 134 TYR E C 1
ATOM 717 O O . TYR A 1 94 ? 38.709 0.183 61.496 1.00 16.22 134 TYR E O 1
ATOM 726 N N . LEU A 1 95 ? 39.412 1.955 60.317 1.00 15.99 135 LEU E N 1
ATOM 727 C CA . LEU A 1 95 ? 38.970 1.434 59.016 1.00 15.86 135 LEU E CA 1
ATOM 728 C C . LEU A 1 95 ? 40.005 0.554 58.296 1.00 15.98 135 LEU E C 1
ATOM 729 O O . LEU A 1 95 ? 39.671 -0.097 57.303 1.00 15.49 135 LEU E O 1
ATOM 734 N N . GLY A 1 96 ? 41.244 0.529 58.793 1.00 15.87 136 GLY E N 1
ATOM 735 C CA . GLY A 1 96 ? 42.319 -0.268 58.205 1.00 15.74 136 GLY E CA 1
ATOM 736 C C . GLY A 1 96 ? 43.585 0.539 57.939 1.00 15.56 136 GLY E C 1
ATOM 737 O O . GLY A 1 96 ? 43.549 1.760 57.897 1.00 15.66 136 GLY E O 1
ATOM 738 N N . THR A 1 97 ? 44.712 -0.145 57.737 1.00 15.98 137 THR E N 1
ATOM 739 C CA . THR A 1 97 ? 45.993 0.541 57.521 1.00 16.08 137 THR E CA 1
ATOM 740 C C . THR A 1 97 ? 45.980 1.432 56.284 1.00 16.34 137 THR E C 1
ATOM 741 O O . THR A 1 97 ? 46.678 2.443 56.237 1.00 16.48 137 THR E O 1
ATOM 745 N N . GLU A 1 98 ? 45.188 1.039 55.289 1.00 16.75 138 GLU E N 1
ATOM 746 C CA . GLU A 1 98 ? 45.090 1.767 54.026 1.00 16.83 138 GLU E CA 1
ATOM 747 C C . GLU A 1 98 ? 44.294 3.076 54.142 1.00 17.11 138 GLU E C 1
ATOM 748 O O . GLU A 1 98 ? 44.291 3.876 53.212 1.00 16.93 138 GLU E O 1
ATOM 754 N N . PHE A 1 99 ? 43.632 3.281 55.283 1.00 17.21 139 PHE E N 1
ATOM 755 C CA . PHE A 1 99 ? 42.890 4.507 55.567 1.00 17.71 139 PHE E CA 1
ATOM 756 C C . PHE A 1 99 ? 43.579 5.421 56.591 1.00 18.09 139 PHE E C 1
ATOM 757 O O . PHE A 1 99 ? 43.250 6.596 56.677 1.00 17.99 139 PHE E O 1
ATOM 765 N N . GLN A 1 100 ? 44.526 4.882 57.360 1.00 18.92 140 GLN E N 1
ATOM 766 C CA . GLN A 1 100 ? 45.234 5.655 58.390 1.00 19.82 140 GLN E CA 1
ATOM 767 C C . GLN A 1 100 ? 45.725 7.017 57.899 1.00 19.98 140 GLN E C 1
ATOM 768 O O . GLN A 1 100 ? 45.520 8.029 58.568 1.00 20.26 140 GLN E O 1
ATOM 774 N N . ASN A 1 101 ? 46.355 7.032 56.724 1.00 19.65 141 ASN E N 1
ATOM 775 C CA . ASN A 1 101 ? 46.982 8.232 56.174 1.00 20.14 141 ASN E CA 1
ATOM 776 C C . ASN A 1 101 ? 46.291 8.773 54.907 1.00 20.00 141 ASN E C 1
ATOM 777 O O . ASN A 1 101 ? 46.822 9.674 54.259 1.00 20.77 141 ASN E O 1
ATOM 782 N N . THR A 1 102 ? 45.115 8.236 54.565 1.00 19.77 142 THR E N 1
ATOM 783 C CA . THR A 1 102 ? 44.339 8.702 53.399 1.00 19.59 142 THR E CA 1
ATOM 784 C C . THR A 1 102 ? 42.966 9.310 53.707 1.00 19.72 142 THR E C 1
ATOM 785 O O . THR A 1 102 ? 42.397 9.988 52.852 1.00 19.97 142 THR E O 1
ATOM 789 N N . LEU A 1 103 ? 42.407 9.055 54.888 1.00 19.98 143 LEU E N 1
ATOM 790 C CA . LEU A 1 103 ? 41.009 9.418 55.139 1.00 20.30 143 LEU E CA 1
ATOM 791 C C . LEU A 1 103 ? 40.794 10.930 55.179 1.00 20.81 143 LEU E C 1
ATOM 792 O O . LEU A 1 103 ? 39.748 11.408 54.769 1.00 20.24 143 LEU E O 1
ATOM 797 N N . LEU A 1 104 ? 41.781 11.668 55.678 1.00 21.93 144 LEU E N 1
ATOM 798 C CA . LEU A 1 104 ? 41.647 13.106 55.880 1.00 22.93 144 LEU E CA 1
ATOM 799 C C . LEU A 1 104 ? 42.426 13.911 54.848 1.00 23.92 144 LEU E C 1
ATOM 800 O O . LEU A 1 104 ? 43.594 13.626 54.567 1.00 23.82 144 LEU E O 1
ATOM 805 N N . ASN A 1 105 ? 41.758 14.910 54.276 1.00 25.05 145 ASN E N 1
ATOM 806 C CA . ASN A 1 105 ? 42.427 15.976 53.541 1.00 26.01 145 ASN E CA 1
ATOM 807 C C . ASN A 1 105 ? 43.264 16.821 54.504 1.00 27.04 145 ASN E C 1
ATOM 808 O O . ASN A 1 105 ? 43.092 16.739 55.724 1.00 27.48 145 ASN E O 1
ATOM 813 N N . SER A 1 106 ? 44.174 17.626 53.963 1.00 28.13 146 SER E N 1
ATOM 814 C CA . SER A 1 106 ? 45.031 18.471 54.799 1.00 28.94 146 SER E CA 1
ATOM 815 C C . SER A 1 106 ? 44.241 19.531 55.581 1.00 29.19 146 SER E C 1
ATOM 816 O O . SER A 1 106 ? 44.674 19.950 56.656 1.00 29.93 146 SER E O 1
ATOM 819 N N . ASN A 1 107 ? 43.083 19.942 55.057 1.00 29.36 147 ASN E N 1
ATOM 820 C CA . ASN A 1 107 ? 42.229 20.941 55.718 1.00 29.46 147 ASN E CA 1
ATOM 821 C C . ASN A 1 107 ? 41.270 20.382 56.787 1.00 29.12 147 ASN E C 1
ATOM 822 O O . ASN A 1 107 ? 40.474 21.133 57.351 1.00 29.51 147 ASN E O 1
ATOM 827 N N . GLY A 1 108 ? 41.345 19.076 57.052 1.00 28.59 148 GLY E N 1
ATOM 828 C CA . GLY A 1 108 ? 40.569 18.447 58.112 1.00 28.21 148 GLY E CA 1
ATOM 829 C C . GLY A 1 108 ? 39.305 17.727 57.665 1.00 27.67 148 GLY E C 1
ATOM 830 O O . GLY A 1 108 ? 38.766 16.911 58.417 1.00 28.20 148 GLY E O 1
ATOM 831 N N . THR A 1 109 ? 38.824 18.018 56.457 1.00 26.70 149 THR E N 1
ATOM 832 C CA . THR A 1 109 ? 37.623 17.366 55.934 1.00 25.93 149 THR E CA 1
ATOM 833 C C . THR A 1 109 ? 37.923 15.930 55.521 1.00 24.99 149 THR E C 1
ATOM 834 O O . THR A 1 109 ? 39.078 15.570 55.295 1.00 24.76 149 THR E O 1
ATOM 838 N N . ILE A 1 110 ? 36.875 15.115 55.432 1.00 23.96 150 ILE E N 1
ATOM 839 C CA . ILE A 1 110 ? 37.003 13.747 54.936 1.00 23.18 150 ILE E CA 1
ATOM 840 C C . ILE A 1 110 ? 37.223 13.779 53.427 1.00 22.95 150 ILE E C 1
ATOM 841 O O . IL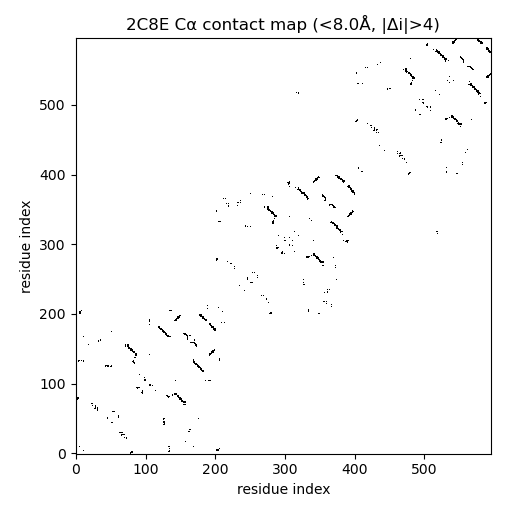E A 1 110 ? 36.485 14.453 52.699 1.00 22.82 150 ILE E O 1
ATOM 846 N N . ASN A 1 111 ? 38.236 13.053 52.962 1.00 22.41 151 ASN E N 1
ATOM 847 C CA . ASN A 1 111 ? 38.457 12.874 51.529 1.00 22.46 151 ASN E CA 1
ATOM 848 C C . ASN A 1 111 ? 37.325 12.037 50.929 1.00 22.64 151 ASN E C 1
ATOM 849 O O . ASN A 1 111 ? 37.028 10.945 51.409 1.00 22.37 151 ASN E O 1
ATOM 854 N N . LYS A 1 112 ? 36.691 12.562 49.882 1.00 22.90 152 LYS E N 1
ATOM 855 C CA . LYS A 1 112 ? 35.480 11.958 49.325 1.00 23.41 152 LYS E CA 1
ATOM 856 C C . LYS A 1 112 ? 35.741 10.602 48.678 1.00 22.90 152 LYS E C 1
ATOM 857 O O . LYS A 1 112 ? 34.920 9.701 48.790 1.00 23.02 152 LYS E O 1
ATOM 863 N N . THR A 1 113 ? 36.879 10.458 48.004 1.00 22.56 153 THR E N 1
ATOM 864 C CA . THR A 1 113 ? 37.235 9.185 47.379 1.00 22.13 153 THR E CA 1
ATOM 865 C C . THR A 1 113 ? 37.489 8.119 48.443 1.00 21.38 153 THR E C 1
ATOM 866 O O . THR A 1 113 ? 37.048 6.989 48.293 1.00 21.12 153 THR E O 1
ATOM 870 N N . ALA A 1 114 ? 38.185 8.490 49.514 1.00 20.85 154 ALA E N 1
ATOM 871 C CA . ALA A 1 114 ? 38.456 7.555 50.607 1.00 20.23 154 ALA E CA 1
ATOM 872 C C . ALA A 1 114 ? 37.162 7.133 51.294 1.00 20.08 154 ALA E C 1
ATOM 873 O O . ALA A 1 114 ? 37.012 5.980 51.674 1.00 19.87 154 ALA E O 1
ATOM 875 N N . PHE A 1 115 ? 36.224 8.068 51.441 1.00 19.75 155 PHE E N 1
ATOM 876 C CA . PHE A 1 115 ? 34.912 7.762 52.008 1.00 19.92 155 PHE E CA 1
ATOM 877 C C . PHE A 1 115 ? 34.173 6.714 51.170 1.00 19.66 155 PHE E C 1
ATOM 878 O O . PHE A 1 115 ? 33.610 5.767 51.701 1.00 19.03 155 PHE E O 1
ATOM 886 N N . GLU A 1 116 ? 34.196 6.866 49.851 1.00 20.10 156 GLU E N 1
ATOM 887 C CA . GLU A 1 116 ? 33.509 5.911 48.986 1.00 20.68 156 GLU E CA 1
ATOM 888 C C . GLU A 1 116 ? 34.144 4.511 49.068 1.00 20.31 156 GLU E C 1
ATOM 889 O O . GLU A 1 116 ? 33.442 3.502 49.040 1.00 20.34 156 GLU E O 1
ATOM 895 N N . LYS A 1 117 ? 35.465 4.455 49.208 1.00 20.01 157 LYS E N 1
ATOM 896 C CA . LYS A 1 117 ? 36.175 3.182 49.345 1.00 19.80 157 LYS E CA 1
ATOM 897 C C . LYS A 1 117 ? 35.894 2.513 50.702 1.00 19.30 157 LYS E C 1
ATOM 898 O O . LYS A 1 117 ? 35.802 1.286 50.796 1.00 19.10 157 LYS E O 1
ATOM 904 N N . ALA A 1 118 ? 35.749 3.325 51.744 1.00 18.54 158 ALA E N 1
ATOM 905 C CA . ALA A 1 118 ? 35.445 2.818 53.079 1.00 18.36 158 ALA E CA 1
ATOM 906 C C . ALA A 1 118 ? 34.025 2.261 53.121 1.00 18.09 158 ALA E C 1
ATOM 907 O O . ALA A 1 118 ? 33.763 1.249 53.771 1.00 17.38 158 ALA E O 1
ATOM 909 N N . LYS A 1 119 ? 33.113 2.926 52.411 1.00 18.38 159 LYS E N 1
ATOM 910 C CA . LYS A 1 119 ? 31.720 2.493 52.300 1.00 18.90 159 LYS E CA 1
ATOM 911 C C . LYS A 1 119 ? 31.628 1.148 51.578 1.00 18.58 159 LYS E C 1
ATOM 912 O O . LYS A 1 119 ? 30.907 0.255 52.007 1.00 18.07 159 LYS E O 1
ATOM 918 N N . ALA A 1 120 ? 32.376 0.995 50.492 1.00 18.45 160 ALA E N 1
ATOM 919 C CA . ALA A 1 120 ? 32.412 -0.284 49.777 1.00 18.56 160 ALA E CA 1
ATOM 920 C C . ALA A 1 120 ? 32.954 -1.415 50.669 1.00 18.11 160 ALA E C 1
ATOM 921 O O . ALA A 1 120 ? 32.458 -2.542 50.623 1.00 18.58 160 ALA E O 1
ATOM 923 N N . LYS A 1 121 ? 33.954 -1.098 51.488 1.00 17.48 161 LYS E N 1
ATOM 924 C CA . LYS A 1 121 ? 34.587 -2.094 52.358 1.00 16.74 161 LYS E CA 1
ATOM 925 C C . LYS A 1 121 ? 33.662 -2.599 53.469 1.00 16.59 161 LYS E C 1
ATOM 926 O O . LYS A 1 121 ? 33.683 -3.785 53.793 1.00 17.05 161 LYS E O 1
ATOM 932 N N . PHE A 1 122 ? 32.847 -1.710 54.045 1.00 16.33 162 PHE E N 1
ATOM 933 C CA . PHE A 1 122 ? 32.149 -2.005 55.298 1.00 15.93 162 PHE E CA 1
ATOM 934 C C . PHE A 1 122 ? 30.603 -2.009 55.259 1.00 15.96 162 PHE E C 1
ATOM 935 O O . PHE A 1 122 ? 29.981 -2.635 56.109 1.00 15.97 162 PHE E O 1
ATOM 943 N N . LEU A 1 123 ? 29.985 -1.307 54.309 1.00 16.47 163 LEU E N 1
ATOM 944 C CA . LEU A 1 123 ? 28.517 -1.205 54.279 1.00 17.02 163 LEU E CA 1
ATOM 945 C C . LEU A 1 123 ? 27.866 -2.581 54.117 1.00 17.32 163 LEU E C 1
ATOM 946 O O . LEU A 1 123 ? 28.261 -3.359 53.246 1.00 17.41 163 LEU E O 1
ATOM 951 N N . ASN A 1 124 ? 26.881 -2.861 54.971 1.00 17.66 164 ASN E N 1
ATOM 952 C CA . ASN A 1 124 ? 26.152 -4.139 55.015 1.00 18.65 164 ASN E CA 1
ATOM 953 C C . ASN A 1 124 ? 26.999 -5.370 55.416 1.00 19.46 164 ASN E C 1
ATOM 954 O O . ASN A 1 124 ? 26.589 -6.522 55.201 1.00 20.34 164 ASN E O 1
ATOM 959 N N . LYS A 1 125 ? 28.143 -5.122 56.053 1.00 19.69 165 LYS E N 1
ATOM 960 C CA . LYS A 1 125 ? 29.027 -6.179 56.554 1.00 20.14 165 LYS E CA 1
ATOM 961 C C . LYS A 1 125 ? 28.950 -6.269 58.074 1.00 20.14 165 LYS E C 1
ATOM 962 O O . LYS A 1 125 ? 28.588 -5.304 58.749 1.00 19.66 165 LYS E O 1
ATOM 968 N N . ASP A 1 126 ? 29.284 -7.442 58.609 1.00 20.20 166 ASP E N 1
ATOM 969 C CA . ASP A 1 126 ? 29.434 -7.620 60.050 1.00 20.64 166 ASP E CA 1
ATOM 970 C C . ASP A 1 126 ? 30.883 -7.388 60.444 1.00 20.28 166 ASP E C 1
ATOM 971 O O . ASP A 1 126 ? 31.798 -7.666 59.672 1.00 20.26 166 ASP E O 1
ATOM 976 N N . ARG A 1 127 ? 31.080 -6.872 61.652 1.00 19.50 167 ARG E N 1
ATOM 977 C CA . ARG A 1 127 ? 32.408 -6.665 62.213 1.00 19.34 167 ARG E CA 1
ATOM 978 C C . ARG A 1 127 ? 32.471 -7.244 63.620 1.00 18.11 167 ARG E C 1
ATOM 979 O O . ARG A 1 127 ? 31.556 -7.040 64.405 1.00 17.96 167 ARG E O 1
ATOM 987 N N . LEU A 1 128 ? 33.560 -7.950 63.933 1.00 17.45 168 LEU E N 1
ATOM 988 C CA . LEU A 1 128 ? 33.791 -8.528 65.256 1.00 16.97 168 LEU E CA 1
ATOM 989 C C . LEU A 1 128 ? 34.882 -7.718 65.959 1.00 16.25 168 LEU E C 1
ATOM 990 O O . LEU A 1 128 ? 35.947 -7.487 65.387 1.00 16.44 168 LEU E O 1
ATOM 995 N N . GLU A 1 129 ? 34.603 -7.284 67.188 1.00 15.58 169 GLU E N 1
ATOM 996 C CA . GLU A 1 129 ? 35.545 -6.517 67.997 1.00 15.49 169 GLU E CA 1
ATOM 997 C C . GLU A 1 129 ? 36.035 -7.370 69.171 1.00 14.78 169 GLU E C 1
ATOM 998 O O . GLU A 1 129 ? 35.246 -7.761 70.023 1.00 14.62 169 GLU E O 1
ATOM 1004 N N . TYR A 1 130 ? 37.338 -7.639 69.222 1.00 15.14 170 TYR E N 1
ATOM 1005 C CA . TYR A 1 130 ? 37.918 -8.434 70.308 1.00 15.46 170 TYR E CA 1
ATOM 1006 C C . TYR A 1 130 ? 38.060 -7.641 71.610 1.00 15.10 170 TYR E C 1
ATOM 1007 O O . TYR A 1 130 ? 38.052 -8.220 72.688 1.00 15.89 170 TYR E O 1
ATOM 1016 N N . GLY A 1 131 ? 38.205 -6.322 71.505 1.00 14.62 171 GLY E N 1
ATOM 1017 C CA . GLY A 1 131 ? 38.244 -5.462 72.677 1.00 14.43 171 GLY E CA 1
ATOM 1018 C C . GLY A 1 131 ? 36.868 -5.191 73.269 1.00 14.11 171 GLY E C 1
ATOM 1019 O O . GLY A 1 131 ? 35.845 -5.543 72.683 1.00 13.93 171 GLY E O 1
ATOM 1020 N N . TYR A 1 132 ? 36.856 -4.586 74.457 1.00 13.85 172 TYR E N 1
ATOM 1021 C CA . TYR A 1 132 ? 35.647 -3.960 75.003 1.00 13.64 172 TYR E CA 1
ATOM 1022 C C . TYR A 1 132 ? 35.345 -2.732 74.149 1.00 13.94 172 TYR E C 1
ATOM 1023 O O . TYR A 1 132 ? 36.238 -2.211 73.479 1.00 14.23 172 TYR E O 1
ATOM 1032 N N . ILE A 1 133 ? 34.096 -2.271 74.163 1.00 13.85 173 ILE E N 1
ATOM 1033 C CA . ILE A 1 133 ? 33.744 -1.028 73.466 1.00 13.98 173 ILE E CA 1
ATOM 1034 C C . ILE A 1 133 ? 33.284 0.066 74.432 1.00 13.94 173 ILE E C 1
ATOM 1035 O O . ILE A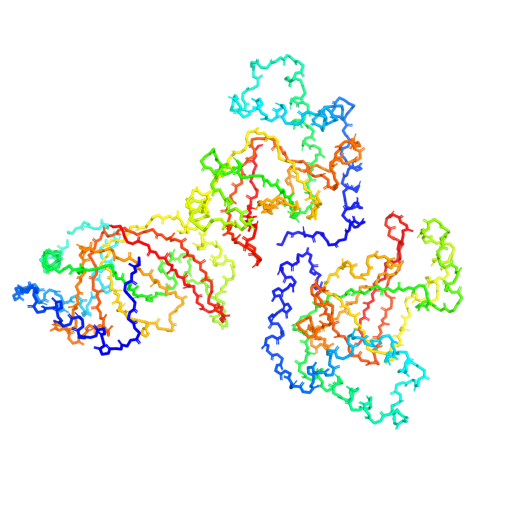 1 133 ? 32.215 -0.014 75.031 1.00 14.29 173 ILE E O 1
ATOM 1040 N N . SER A 1 134 ? 34.124 1.077 74.587 1.00 14.07 174 SER E N 1
ATOM 1041 C CA . SER A 1 134 ? 33.797 2.257 75.382 1.00 14.08 174 SER E CA 1
ATOM 1042 C C . SER A 1 134 ? 32.916 3.193 74.560 1.00 13.84 174 SER E C 1
ATOM 1043 O O . SER A 1 134 ? 33.300 3.577 73.456 1.00 14.13 174 SER E O 1
ATOM 1046 N N . THR A 1 135 ? 31.749 3.551 75.100 1.00 13.96 175 THR E N 1
ATOM 1047 C CA . THR A 1 135 ? 30.774 4.424 74.430 1.00 14.37 175 THR E CA 1
ATOM 1048 C C . THR A 1 135 ? 30.237 5.494 75.377 1.00 14.55 175 THR E C 1
ATOM 1049 O O . THR A 1 135 ? 30.695 5.629 76.514 1.00 13.90 175 THR E O 1
ATOM 1053 N N . SER A 1 136 ? 29.258 6.242 74.881 1.00 15.22 176 SER E N 1
ATOM 1054 C CA . SER A 1 136 ? 28.568 7.283 75.626 1.00 16.22 176 SER E CA 1
ATOM 1055 C C . SER A 1 136 ? 27.078 7.294 75.300 1.00 15.66 176 SER E C 1
ATOM 1056 O O . SER A 1 136 ? 26.686 6.896 74.214 1.00 15.41 176 SER E O 1
ATOM 1060 N N . LEU A 1 137 ? 26.255 7.781 76.227 1.00 15.40 177 LEU E N 1
ATOM 1061 C CA . LEU A 1 137 ? 24.819 7.948 75.968 1.00 15.60 177 LEU E CA 1
ATOM 1062 C C . LEU A 1 137 ? 24.529 9.064 74.947 1.00 16.01 177 LEU E C 1
ATOM 1063 O O . LEU A 1 137 ? 23.452 9.080 74.338 1.00 16.30 177 LEU E O 1
ATOM 1068 N N . MET A 1 138 ? 25.480 9.989 74.774 1.00 16.63 178 MET E N 1
ATOM 1069 C CA . MET A 1 138 ? 25.346 11.094 73.815 1.00 17.22 178 MET E CA 1
ATOM 1070 C C . MET A 1 138 ? 26.638 11.365 73.021 1.00 17.99 178 MET E C 1
ATOM 1071 O O . MET A 1 138 ? 27.688 10.787 73.298 1.00 17.57 178 MET E O 1
ATOM 1076 N N . ASN A 1 139 ? 26.537 12.243 72.026 1.00 19.13 179 ASN E N 1
ATOM 1077 C CA . ASN A 1 139 ? 27.677 12.678 71.212 1.00 20.45 179 ASN E CA 1
ATOM 1078 C C . ASN A 1 139 ? 28.461 13.747 71.982 1.00 21.10 179 ASN E C 1
ATOM 1079 O O . ASN A 1 139 ? 28.271 14.946 71.770 1.00 21.59 179 ASN E O 1
ATOM 1084 N N . VAL A 1 140 ? 29.341 13.291 72.874 1.00 22.00 180 VAL E N 1
ATOM 1085 C CA . VAL A 1 140 ? 29.963 14.142 73.897 1.00 23.16 180 VAL E CA 1
ATOM 1086 C C . VAL A 1 140 ? 31.350 14.670 73.493 1.00 24.69 180 VAL E C 1
ATOM 1087 O O . VAL A 1 140 ? 31.949 14.203 72.523 1.00 25.15 180 VAL E O 1
ATOM 1091 N N . SER A 1 141 ? 31.861 15.627 74.268 1.00 26.22 181 SER E N 1
ATOM 1092 C CA . SER A 1 141 ? 33.080 16.365 73.915 1.00 27.19 181 SER E CA 1
ATOM 1093 C C . SER A 1 141 ? 34.367 15.531 73.885 1.00 27.86 181 SER E C 1
ATOM 1094 O O . SER A 1 141 ? 35.329 15.922 73.226 1.00 28.34 181 SER E O 1
ATOM 1097 N N . GLN A 1 142 ? 34.392 14.389 74.569 1.00 28.97 182 GLN E N 1
ATOM 1098 C CA . GLN A 1 142 ? 35.614 13.587 74.648 1.00 29.77 182 GLN E CA 1
ATOM 1099 C C . GLN A 1 142 ? 36.047 13.033 73.285 1.00 29.87 182 GLN E C 1
ATOM 1100 O O . GLN A 1 142 ? 37.203 12.653 73.119 1.00 30.27 182 GLN E O 1
ATOM 1106 N N . PHE A 1 143 ? 35.129 12.990 72.318 1.00 29.75 183 PHE E N 1
ATOM 1107 C CA . PHE A 1 143 ? 35.481 12.583 70.956 1.00 29.63 183 PHE E CA 1
ATOM 1108 C C . PHE A 1 143 ? 34.923 13.515 69.861 1.00 29.39 183 PHE E C 1
ATOM 1109 O O . PHE A 1 143 ? 34.644 13.076 68.747 1.00 29.52 183 PHE E O 1
ATOM 1117 N N . ALA A 1 144 ? 34.808 14.806 70.169 1.00 28.78 184 ALA E N 1
ATOM 1118 C CA . ALA A 1 144 ? 34.355 15.796 69.190 1.00 28.39 184 ALA E CA 1
ATOM 1119 C C . ALA A 1 144 ? 35.369 16.002 68.058 1.00 27.82 184 ALA E C 1
ATOM 1120 O O . ALA A 1 144 ? 34.996 16.372 66.941 1.00 28.09 184 ALA E O 1
ATOM 1122 N N . GLY A 1 145 ? 36.646 15.767 68.350 1.00 26.91 185 GLY E N 1
ATOM 1123 C CA . GLY A 1 145 ? 37.703 15.921 67.363 1.00 26.22 185 GLY E CA 1
ATOM 1124 C C . GLY A 1 145 ? 37.895 14.732 66.434 1.00 25.37 185 GLY E C 1
ATOM 1125 O O . GLY A 1 145 ? 38.623 14.840 65.444 1.00 25.74 185 GLY E O 1
ATOM 1126 N N . ARG A 1 146 ? 37.243 13.610 66.735 1.00 24.22 186 ARG E N 1
ATOM 1127 C CA . ARG A 1 146 ? 37.438 12.376 65.972 1.00 23.21 186 ARG E CA 1
ATOM 1128 C C . ARG A 1 146 ? 36.665 12.375 64.649 1.00 21.87 186 ARG E C 1
ATOM 1129 O O . ARG A 1 146 ? 35.527 12.834 64.587 1.00 21.00 186 ARG E O 1
ATOM 1137 N N . PRO A 1 147 ? 37.284 11.855 63.592 1.00 20.05 187 PRO E N 1
ATOM 1138 C CA . PRO A 1 147 ? 36.666 11.849 62.259 1.00 19.34 187 PRO E CA 1
ATOM 1139 C C . PRO A 1 147 ? 35.551 10.820 62.027 1.00 18.71 187 PRO E C 1
ATOM 1140 O O . PRO A 1 147 ? 34.829 10.980 61.050 1.00 19.08 187 PRO E O 1
ATOM 1144 N N . ILE A 1 148 ? 35.412 9.796 62.870 1.00 17.72 188 ILE E N 1
ATOM 1145 C CA . ILE A 1 148 ? 34.374 8.779 62.677 1.00 17.17 188 ILE E CA 1
ATOM 1146 C C . ILE A 1 148 ? 33.502 8.690 63.921 1.00 17.05 188 ILE E C 1
ATOM 1147 O O . ILE A 1 148 ? 34.021 8.533 65.020 1.00 17.09 188 ILE E O 1
ATOM 1152 N N . ILE A 1 149 ? 32.182 8.796 63.746 1.00 16.82 189 ILE E N 1
ATOM 1153 C CA . ILE A 1 149 ? 31.216 8.638 64.840 1.00 16.97 189 ILE E CA 1
ATOM 1154 C C . ILE A 1 149 ? 30.304 7.450 64.522 1.00 16.85 189 ILE E C 1
ATOM 1155 O O . ILE A 1 149 ? 29.699 7.418 63.453 1.00 16.80 189 ILE E O 1
ATOM 1160 N N . THR A 1 150 ? 30.216 6.489 65.441 1.00 16.59 190 THR E N 1
ATOM 1161 C CA . THR A 1 150 ? 29.342 5.325 65.299 1.00 16.71 190 THR E CA 1
ATOM 1162 C C . THR A 1 150 ? 28.201 5.375 66.318 1.00 16.68 190 THR E C 1
ATOM 1163 O O . THR A 1 150 ? 28.418 5.649 67.499 1.00 16.57 190 THR E O 1
ATOM 1167 N N . LYS A 1 151 ? 26.991 5.101 65.846 1.00 16.74 191 LYS E N 1
ATOM 1168 C CA . LYS A 1 151 ? 25.805 4.981 66.681 1.00 17.16 191 LYS E CA 1
ATOM 1169 C C . LYS A 1 151 ? 25.408 3.507 66.701 1.00 16.98 191 LYS E C 1
ATOM 1170 O O . LYS A 1 151 ? 25.052 2.956 65.665 1.00 17.33 191 LYS E O 1
ATOM 1176 N N . PHE A 1 152 ? 25.497 2.871 67.865 1.00 16.60 192 PHE E N 1
ATOM 1177 C CA . PHE A 1 152 ? 25.177 1.449 68.022 1.00 16.85 192 PHE E CA 1
ATOM 1178 C C . PHE A 1 152 ? 23.750 1.279 68.554 1.00 17.11 192 PHE E C 1
ATOM 1179 O O . PHE A 1 152 ? 23.398 1.847 69.590 1.00 17.23 192 PHE E O 1
ATOM 1187 N N . LYS A 1 153 ? 22.943 0.467 67.877 1.00 17.61 193 LYS E N 1
ATOM 1188 C CA . LYS A 1 153 ? 21.612 0.120 68.359 1.00 18.60 193 LYS E CA 1
ATOM 1189 C C . LYS A 1 153 ? 21.670 -1.168 69.192 1.00 18.89 193 LYS E C 1
ATOM 1190 O O . LYS A 1 153 ? 21.932 -2.251 68.655 1.00 19.10 193 LYS E O 1
ATOM 1196 N N . VAL A 1 154 ? 21.431 -1.032 70.498 1.00 18.95 194 VAL E N 1
ATOM 1197 C CA . VAL A 1 154 ? 21.567 -2.108 71.485 1.00 19.46 194 VAL E CA 1
ATOM 1198 C C . VAL A 1 154 ? 20.191 -2.522 72.022 1.00 19.92 194 VAL E C 1
ATOM 1199 O O . VAL A 1 154 ? 19.474 -1.704 72.596 1.00 19.91 194 VAL E O 1
ATOM 1203 N N . ALA A 1 155 ? 19.842 -3.796 71.856 1.00 20.61 195 ALA E N 1
ATOM 1204 C CA . ALA A 1 155 ? 18.507 -4.286 72.194 1.00 21.05 195 ALA E CA 1
ATOM 1205 C C . ALA A 1 155 ? 18.289 -4.464 73.698 1.00 21.28 195 ALA E C 1
ATOM 1206 O O . ALA A 1 155 ? 19.215 -4.756 74.446 1.00 20.72 195 ALA E O 1
ATOM 1208 N N . LYS A 1 156 ? 17.043 -4.283 74.124 1.00 21.59 196 LYS E N 1
ATOM 1209 C CA . LYS A 1 156 ? 16.602 -4.592 75.480 1.00 22.15 196 LYS E CA 1
ATOM 1210 C C . LYS A 1 156 ? 17.130 -5.950 75.949 1.00 22.12 196 LYS E C 1
ATOM 1211 O O . LYS A 1 156 ? 17.033 -6.939 75.224 1.00 22.93 196 LYS E O 1
ATOM 1217 N N . GLY A 1 157 ? 17.695 -5.980 77.155 1.00 22.18 197 GLY E N 1
ATOM 1218 C CA . GLY A 1 157 ? 18.181 -7.211 77.766 1.00 22.04 197 GLY E CA 1
ATOM 1219 C C . GLY A 1 157 ? 19.655 -7.510 77.526 1.00 21.93 197 GLY E C 1
ATOM 1220 O O . GLY A 1 157 ? 20.224 -8.395 78.172 1.00 22.68 197 GLY E O 1
ATOM 1221 N N . SER A 1 158 ? 20.274 -6.769 76.610 1.00 21.57 198 SER E N 1
ATOM 1222 C CA . SER A 1 158 ? 21.682 -6.966 76.255 1.00 21.23 198 SER E CA 1
ATOM 1223 C C . SER A 1 158 ? 22.609 -6.441 77.348 1.00 20.15 198 SER E C 1
ATOM 1224 O O . SER A 1 158 ? 22.253 -5.534 78.097 1.00 19.57 198 SER E O 1
ATOM 1227 N N . LYS A 1 159 ? 23.802 -7.024 77.424 1.00 19.21 199 LYS E N 1
ATOM 1228 C CA . LYS A 1 159 ? 24.839 -6.565 78.340 1.00 18.75 199 LYS E CA 1
ATOM 1229 C C . LYS A 1 159 ? 25.301 -5.155 77.955 1.00 18.16 199 LYS E C 1
ATOM 1230 O O . LYS A 1 159 ? 25.709 -4.920 76.815 1.00 17.64 199 LYS E O 1
ATOM 1236 N N . ALA A 1 160 ? 25.224 -4.238 78.919 1.00 17.59 200 ALA E N 1
ATOM 1237 C CA . ALA A 1 160 ? 25.611 -2.833 78.746 1.00 17.04 200 ALA E CA 1
ATOM 1238 C C . ALA A 1 160 ? 25.551 -2.132 80.095 1.00 16.90 200 ALA E C 1
ATOM 1239 O O . ALA A 1 160 ? 24.562 -2.278 80.816 1.00 17.14 200 ALA E O 1
ATOM 1241 N N . GLY A 1 161 ? 26.578 -1.362 80.442 1.00 16.05 201 GLY E N 1
ATOM 1242 C CA . GLY A 1 161 ? 26.643 -0.746 81.760 1.00 16.00 201 GLY E CA 1
ATOM 1243 C C . GLY A 1 161 ? 27.036 0.717 81.769 1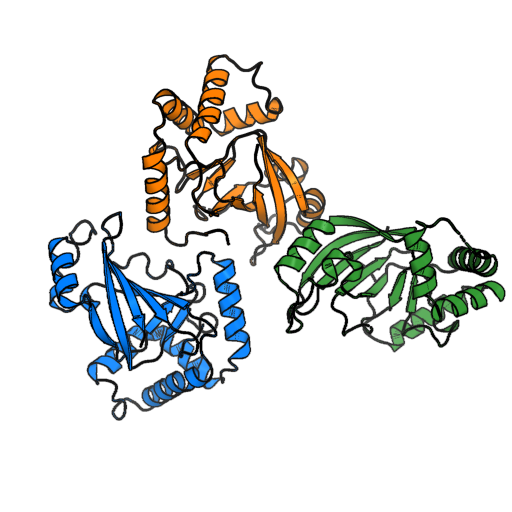.00 16.11 201 GLY E C 1
ATOM 1244 O O . GLY A 1 161 ? 27.969 1.110 81.087 1.00 16.16 201 GLY E O 1
ATOM 1245 N N . TYR A 1 162 ? 26.330 1.508 82.574 1.00 16.19 202 TYR E N 1
ATOM 1246 C CA . TYR A 1 162 ? 26.702 2.891 82.863 1.00 16.47 202 TYR E CA 1
ATOM 1247 C C . TYR A 1 162 ? 27.816 2.883 83.909 1.00 16.63 202 TYR E C 1
ATOM 1248 O O . TYR A 1 162 ? 27.588 2.516 85.062 1.00 16.53 202 TYR E O 1
ATOM 1257 N N . ILE A 1 163 ? 29.020 3.271 83.494 1.00 16.94 203 ILE E N 1
ATOM 1258 C CA . ILE A 1 163 ? 30.205 3.223 84.351 1.00 17.36 203 ILE E CA 1
ATOM 1259 C C . ILE A 1 163 ? 30.757 4.608 84.687 1.00 17.96 203 ILE E C 1
ATOM 1260 O O . ILE A 1 163 ? 31.834 4.733 85.259 1.00 17.65 203 ILE E O 1
ATOM 1265 N N . ASP A 1 164 ? 30.018 5.653 84.343 1.00 18.99 204 ASP E N 1
ATOM 1266 C CA . ASP A 1 164 ? 30.505 7.006 84.556 1.00 19.55 204 ASP E CA 1
ATOM 1267 C C . ASP A 1 164 ? 30.981 7.286 85.994 1.00 20.22 204 ASP E C 1
ATOM 1268 O O . ASP A 1 164 ? 32.024 7.911 86.166 1.00 20.25 204 ASP E O 1
ATOM 1273 N N . PRO A 1 165 ? 30.251 6.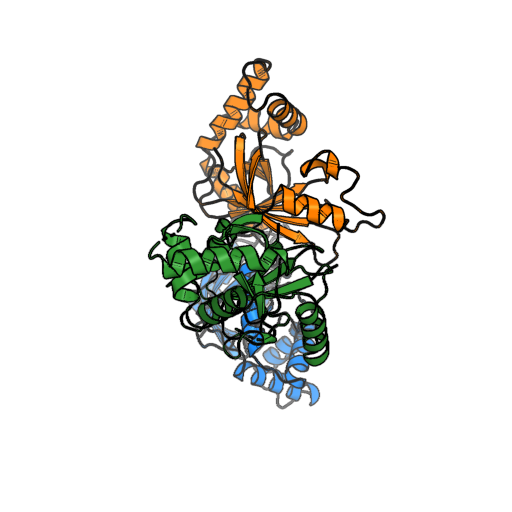829 87.017 1.00 21.00 205 PRO E N 1
ATOM 1274 C CA . PRO A 1 165 ? 30.681 7.028 88.413 1.00 21.41 205 PRO E CA 1
ATOM 1275 C C . PRO A 1 165 ? 32.045 6.412 88.780 1.00 21.97 205 PRO E C 1
ATOM 1276 O O . PRO A 1 165 ? 32.704 6.906 89.702 1.00 23.27 205 PRO E O 1
ATOM 1280 N N . ILE A 1 166 ? 32.446 5.357 88.072 1.00 22.05 206 ILE E N 1
ATOM 1281 C CA . ILE A 1 166 ? 33.713 4.654 88.310 1.00 22.01 206 ILE E CA 1
ATOM 1282 C C . ILE A 1 166 ? 34.609 4.732 87.066 1.00 22.21 206 ILE E C 1
ATOM 1283 O O . ILE A 1 166 ? 35.241 3.752 86.667 1.00 22.19 206 ILE E O 1
ATOM 1288 N N . SER A 1 167 ? 34.650 5.915 86.454 1.00 22.53 207 SER E N 1
ATOM 1289 C CA . SER A 1 167 ? 35.470 6.168 85.273 1.00 22.80 207 SER E CA 1
ATOM 1290 C C . SER A 1 167 ? 36.443 7.318 85.522 1.00 23.29 207 SER E C 1
ATOM 1291 O O . SER A 1 167 ? 36.101 8.295 86.182 1.00 23.22 207 SER E O 1
ATOM 1294 N N . ALA A 1 168 ? 37.652 7.197 84.977 1.00 24.00 208 ALA E N 1
ATOM 1295 C CA . ALA A 1 168 ? 38.633 8.287 85.000 1.00 24.92 208 ALA E CA 1
ATOM 1296 C C . ALA A 1 168 ? 38.194 9.505 84.168 1.00 25.92 208 ALA E C 1
ATOM 1297 O O . ALA A 1 168 ? 38.745 10.595 84.331 1.00 26.59 208 ALA E O 1
ATOM 1299 N N . PHE A 1 169 ? 37.217 9.312 83.281 1.00 26.79 209 PHE E N 1
ATOM 1300 C CA . PHE A 1 169 ? 36.647 10.392 82.475 1.00 27.42 209 PHE E CA 1
ATOM 1301 C C . PHE A 1 169 ? 35.184 10.653 82.844 1.00 27.20 209 PHE E C 1
ATOM 1302 O O . PHE A 1 169 ? 34.314 10.720 81.978 1.00 27.33 209 PHE E O 1
ATOM 1310 N N . ALA A 1 170 ? 34.915 10.814 84.140 1.00 27.02 210 ALA E N 1
ATOM 1311 C CA . ALA A 1 170 ? 33.561 11.108 84.607 1.00 26.49 210 ALA E CA 1
ATOM 1312 C C . ALA A 1 170 ? 33.083 12.456 84.058 1.00 25.84 210 ALA E C 1
ATOM 1313 O O . ALA A 1 170 ? 33.884 13.372 83.845 1.00 26.35 210 ALA E O 1
ATOM 1315 N N . GLY A 1 171 ? 31.777 12.557 83.823 1.00 24.94 211 GLY E N 1
ATOM 1316 C CA . GLY A 1 171 ? 31.164 13.715 83.198 1.00 23.92 211 GLY E CA 1
ATOM 1317 C C . GLY A 1 171 ? 30.833 13.518 81.725 1.00 23.15 211 GLY E C 1
ATOM 1318 O O . GLY A 1 171 ? 30.270 14.413 81.090 1.00 23.63 211 GLY E O 1
ATOM 1319 N N . GLN A 1 172 ? 31.171 12.349 81.182 1.00 21.78 212 GLN E N 1
ATOM 1320 C CA . GLN A 1 172 ? 30.999 12.069 79.752 1.00 20.94 212 GLN E CA 1
ATOM 1321 C C . GLN A 1 172 ? 29.966 10.969 79.453 1.00 19.64 212 GLN E C 1
ATOM 1322 O O . GLN A 1 172 ? 29.999 10.376 78.380 1.00 19.04 212 GLN E O 1
ATOM 1328 N N . LEU A 1 173 ? 29.067 10.704 80.400 1.00 18.19 213 LEU E N 1
ATOM 1329 C CA . LEU A 1 173 ? 27.977 9.737 80.229 1.00 17.58 213 LEU E CA 1
ATOM 1330 C C . LEU A 1 173 ? 28.483 8.370 79.747 1.00 16.77 213 LEU E C 1
ATOM 1331 O O . LEU A 1 173 ? 27.871 7.727 78.888 1.00 15.75 213 LEU E O 1
ATOM 1336 N N . ASN A 1 174 ? 29.578 7.914 80.345 1.00 16.42 214 ASN E N 1
ATOM 1337 C CA . ASN A 1 174 ? 30.276 6.721 79.860 1.00 16.33 214 ASN E CA 1
ATOM 1338 C C . ASN A 1 174 ? 29.491 5.422 80.055 1.00 16.15 214 ASN E C 1
ATOM 1339 O O . ASN A 1 174 ? 28.946 5.164 81.135 1.00 15.64 214 ASN E O 1
ATOM 1344 N N . MET A 1 175 ? 29.457 4.623 78.988 1.00 16.04 215 MET E N 1
ATOM 1345 C CA . MET A 1 175 ? 28.851 3.293 78.978 1.00 16.04 215 MET E CA 1
ATOM 1346 C C . MET A 1 175 ? 29.893 2.294 78.478 1.00 16.07 215 MET E C 1
ATOM 1347 O O . MET A 1 175 ? 30.806 2.674 77.752 1.00 16.97 215 MET E O 1
ATOM 1352 N N . LEU A 1 176 ? 29.764 1.026 78.858 1.00 15.23 216 LEU E N 1
ATOM 1353 C CA . LEU A 1 176 ? 30.691 -0.009 78.389 1.00 14.72 216 LEU E CA 1
ATOM 1354 C C . LEU A 1 176 ? 29.909 -1.183 77.817 1.00 14.62 216 LEU E C 1
ATOM 1355 O O . LEU A 1 176 ? 28.892 -1.586 78.378 1.00 14.43 216 LEU E O 1
ATOM 1360 N N . LEU A 1 177 ? 30.383 -1.694 76.683 1.00 14.19 217 LEU E N 1
ATOM 1361 C CA . LEU A 1 177 ? 29.870 -2.921 76.082 1.00 14.51 217 LEU E CA 1
ATOM 1362 C C . LEU A 1 177 ? 30.919 -4.029 76.231 1.00 14.53 217 LEU E C 1
ATOM 1363 O O . LEU A 1 177 ? 32.124 -3.755 76.288 1.00 14.59 217 LEU E O 1
ATOM 1368 N N . PRO A 1 178 ? 30.469 -5.279 76.313 1.00 14.66 218 PRO E N 1
ATOM 1369 C CA . PRO A 1 178 ? 31.380 -6.415 76.521 1.00 14.76 218 PRO E CA 1
ATOM 1370 C C . PRO A 1 178 ? 32.285 -6.706 75.327 1.00 15.16 218 PRO E C 1
ATOM 1371 O O . PRO A 1 178 ? 31.990 -6.288 74.204 1.00 15.03 218 PRO E O 1
ATOM 1375 N N . ARG A 1 179 ? 33.384 -7.414 75.582 1.00 15.18 219 ARG E N 1
ATOM 1376 C CA . ARG A 1 179 ? 34.302 -7.823 74.524 1.00 15.42 219 ARG E CA 1
ATOM 1377 C C . ARG A 1 179 ? 33.721 -8.949 73.662 1.00 16.00 219 ARG E C 1
ATOM 1378 O O . ARG A 1 179 ? 32.727 -9.590 74.029 1.00 16.17 219 ARG E O 1
ATOM 1386 N N . HIS A 1 180 ? 34.348 -9.171 72.513 1.00 16.67 220 HIS E N 1
ATOM 1387 C CA . HIS A 1 180 ? 33.881 -10.149 71.527 1.00 17.80 220 HIS E CA 1
ATOM 1388 C C . HIS A 1 180 ? 32.451 -9.865 71.043 1.00 18.23 220 HIS E C 1
ATOM 1389 O O . HIS A 1 180 ? 31.664 -10.781 70.844 1.00 19.22 220 HIS E O 1
ATOM 1396 N N . SER A 1 181 ? 32.119 -8.590 70.846 1.00 18.19 221 SER E N 1
ATOM 1397 C CA . SER A 1 181 ? 30.819 -8.215 70.290 1.00 18.34 221 SER E CA 1
ATOM 1398 C C . SER A 1 181 ? 30.849 -8.142 68.759 1.00 17.88 221 SER E C 1
ATOM 1399 O O . SER A 1 181 ? 31.862 -7.783 68.161 1.00 17.33 221 SER E O 1
ATOM 1402 N N . THR A 1 182 ? 29.722 -8.476 68.132 1.00 17.87 222 THR E N 1
ATOM 1403 C CA . THR A 1 182 ? 29.571 -8.382 66.678 1.00 17.59 222 THR E CA 1
ATOM 1404 C C . THR A 1 182 ? 28.462 -7.387 66.342 1.00 17.02 222 THR E C 1
ATOM 1405 O O . THR A 1 182 ? 27.435 -7.391 67.002 1.00 16.80 222 THR E O 1
ATOM 1409 N N . TYR A 1 183 ? 28.671 -6.550 65.323 1.00 16.74 223 TYR E N 1
ATOM 1410 C CA . TYR A 1 183 ? 27.647 -5.597 64.861 1.00 16.66 223 TYR E CA 1
ATOM 1411 C C . TYR A 1 183 ? 27.567 -5.512 63.325 1.00 16.89 223 TYR E C 1
ATOM 1412 O O . TYR A 1 183 ? 28.552 -5.747 62.629 1.00 17.06 223 TYR E O 1
ATOM 1421 N N . HIS A 1 184 ? 26.386 -5.149 62.815 1.00 17.18 224 HIS E N 1
ATOM 1422 C CA . HIS A 1 184 ? 26.137 -5.017 61.380 1.00 17.71 224 HIS E CA 1
ATOM 1423 C C . HIS A 1 184 ? 26.108 -3.539 61.005 1.00 17.80 224 HIS E C 1
ATOM 1424 O O . HIS A 1 184 ? 25.398 -2.762 61.635 1.00 18.04 224 HIS E O 1
ATOM 1431 N N . ILE A 1 185 ? 26.864 -3.162 59.980 1.00 18.11 225 ILE E N 1
ATOM 1432 C CA . ILE A 1 185 ? 26.906 -1.776 59.500 1.00 18.54 225 ILE E CA 1
ATOM 1433 C C . ILE A 1 185 ? 25.707 -1.508 58.574 1.00 18.73 225 ILE E C 1
ATOM 1434 O O . ILE A 1 185 ? 25.663 -2.001 57.445 1.00 18.54 225 ILE E O 1
ATOM 1440 N N . ASP A 1 186 ? 24.734 -0.744 59.074 1.00 19.14 226 ASP E N 1
ATOM 1441 C CA . ASP A 1 186 ? 23.503 -0.402 58.330 1.00 19.34 226 ASP E CA 1
ATOM 1442 C C . ASP A 1 186 ? 23.656 0.787 57.366 1.00 19.70 226 ASP E C 1
ATOM 1443 O O . ASP A 1 186 ? 23.010 0.831 56.312 1.00 19.69 226 ASP E O 1
ATOM 1448 N N . ASP A 1 187 ? 24.468 1.764 57.754 1.00 19.54 227 ASP E N 1
ATOM 1449 C CA . ASP A 1 187 ? 24.600 3.018 57.017 1.00 19.92 227 ASP E CA 1
ATOM 1450 C C . ASP A 1 187 ? 25.940 3.696 57.272 1.00 19.71 227 ASP E C 1
ATOM 1451 O O . ASP A 1 187 ? 26.500 3.587 58.367 1.00 19.23 227 ASP E O 1
ATOM 1456 N N . MET A 1 188 ? 26.444 4.383 56.251 1.00 19.54 228 MET E N 1
ATOM 1457 C CA . MET A 1 188 ? 27.617 5.250 56.360 1.00 20.21 228 MET E CA 1
ATOM 1458 C C . MET A 1 188 ? 27.373 6.506 55.531 1.00 20.86 228 MET E C 1
ATOM 1459 O O . MET A 1 188 ? 27.104 6.415 54.331 1.00 21.33 228 MET E O 1
ATOM 1464 N N . ARG A 1 189 ? 27.454 7.672 56.170 1.00 21.39 229 ARG E N 1
ATOM 1465 C CA . ARG A 1 189 ? 27.225 8.945 55.482 1.00 21.95 229 ARG E CA 1
ATOM 1466 C C . ARG A 1 189 ? 28.214 10.014 55.915 1.00 22.13 229 ARG E C 1
ATOM 1467 O O . ARG A 1 189 ? 28.797 9.932 56.982 1.00 21.23 229 ARG E O 1
ATOM 1475 N N . LEU A 1 190 ? 28.401 11.022 55.073 1.00 22.48 230 LEU E N 1
ATOM 1476 C CA . LEU A 1 190 ? 29.182 12.190 55.449 1.00 22.98 230 LEU E CA 1
ATOM 1477 C C . LEU A 1 190 ? 28.293 13.145 56.236 1.00 23.42 230 LEU E C 1
ATOM 1478 O O . 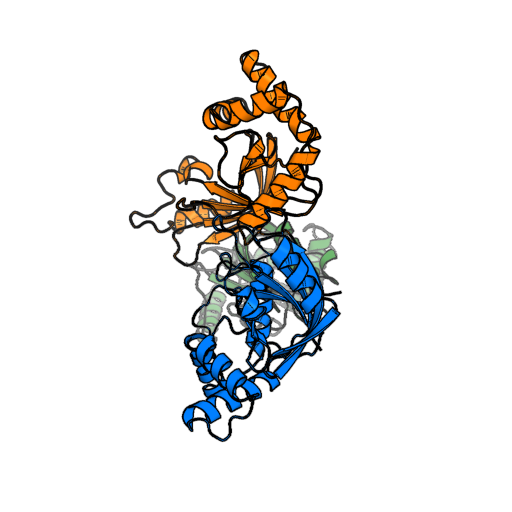LEU A 1 190 ? 27.110 13.295 55.927 1.00 23.98 230 LEU E O 1
ATOM 1483 N N . SER A 1 191 ? 28.862 13.776 57.258 1.00 23.66 231 SER E N 1
ATOM 1484 C CA . SER A 1 191 ? 28.161 14.819 58.003 1.00 23.96 231 SER E CA 1
ATOM 1485 C C . SER A 1 191 ? 27.931 16.008 57.070 1.00 24.65 231 SER E C 1
ATOM 1486 O O . SER A 1 191 ? 28.555 16.099 56.011 1.00 24.71 231 SER E O 1
ATOM 1489 N N . SER A 1 192 ? 27.035 16.915 57.453 1.00 25.52 232 SER E N 1
ATOM 1490 C CA . SER A 1 192 ? 26.698 18.056 56.587 1.00 26.16 232 SER E CA 1
ATOM 1491 C C . SER A 1 192 ? 27.876 19.017 56.338 1.00 26.32 232 SER E C 1
ATOM 1492 O O . SER A 1 192 ? 27.963 19.609 55.259 1.00 27.03 232 SER E O 1
ATOM 1495 N N . ASP A 1 193 ? 28.777 19.168 57.310 1.00 26.15 233 ASP E N 1
ATOM 1496 C CA . ASP A 1 193 ? 29.978 20.008 57.138 1.00 26.26 233 ASP E CA 1
ATOM 1497 C C . ASP A 1 193 ? 31.192 19.266 56.545 1.00 25.46 233 ASP E C 1
ATOM 1498 O O . ASP A 1 193 ? 32.272 19.841 56.406 1.00 25.39 233 ASP E O 1
ATOM 1503 N N . GLY A 1 194 ? 31.011 17.989 56.215 1.00 24.87 234 GLY E N 1
ATOM 1504 C CA . GLY A 1 194 ? 32.043 17.192 55.569 1.00 24.20 234 GLY E CA 1
ATOM 1505 C C . GLY A 1 194 ? 33.250 16.807 56.413 1.00 23.77 234 GLY E C 1
ATOM 1506 O O . GLY A 1 194 ? 34.249 16.356 55.865 1.00 23.36 234 GLY E O 1
ATOM 1507 N N . LYS A 1 195 ? 33.159 16.960 57.733 1.00 23.20 235 LYS E N 1
ATOM 1508 C CA . LYS A 1 195 ? 34.302 16.732 58.624 1.00 22.85 235 LYS E CA 1
ATOM 1509 C C . LYS A 1 195 ? 34.289 15.357 59.303 1.00 21.65 235 LYS E C 1
ATOM 1510 O O . LYS A 1 195 ? 35.305 14.937 59.869 1.00 21.44 235 LYS E O 1
ATOM 1516 N N . GLN A 1 196 ? 33.155 14.661 59.250 1.00 20.44 236 GLN E N 1
ATOM 1517 C CA . GLN A 1 196 ? 33.025 13.343 59.877 1.00 19.72 236 GLN E CA 1
ATOM 1518 C C . GLN A 1 196 ? 32.273 12.327 59.010 1.00 19.10 236 GLN E C 1
ATOM 1519 O O . GLN A 1 196 ? 31.477 12.691 58.154 1.00 18.96 236 GLN E O 1
ATOM 1525 N N . ILE A 1 197 ? 32.556 11.048 59.232 1.00 18.14 237 ILE E N 1
ATOM 1526 C CA . ILE A 1 197 ? 31.714 9.961 58.743 1.00 18.02 237 ILE E CA 1
ATOM 1527 C C . ILE A 1 197 ? 30.836 9.508 59.906 1.00 17.68 237 ILE E C 1
ATOM 1528 O O . ILE A 1 197 ? 31.341 9.261 61.001 1.00 16.83 237 ILE E O 1
ATOM 1533 N N . ILE A 1 198 ? 29.530 9.409 59.664 1.00 17.22 238 ILE E N 1
ATOM 1534 C CA . ILE A 1 198 ? 28.557 8.953 60.649 1.00 17.48 238 ILE E CA 1
ATOM 1535 C C . ILE A 1 198 ? 28.091 7.550 60.262 1.00 17.19 238 ILE E C 1
ATOM 1536 O O . ILE A 1 198 ? 27.537 7.343 59.179 1.00 17.21 238 ILE E O 1
ATOM 1541 N N . ILE A 1 199 ? 28.342 6.590 61.150 1.00 16.83 239 ILE E N 1
ATOM 1542 C CA . ILE A 1 199 ? 28.025 5.188 60.920 1.00 16.88 239 ILE E CA 1
ATOM 1543 C C . ILE A 1 199 ? 26.867 4.771 61.821 1.00 17.13 239 ILE E C 1
ATOM 1544 O O . ILE A 1 199 ? 26.845 5.107 62.998 1.00 17.47 239 ILE E O 1
ATOM 1549 N N . THR A 1 200 ? 25.896 4.045 61.271 1.00 16.93 240 THR E N 1
ATOM 1550 C CA . THR A 1 200 ? 24.828 3.448 62.070 1.00 17.32 240 THR E CA 1
ATOM 1551 C C . THR A 1 200 ? 24.976 1.932 62.018 1.00 17.14 240 THR E C 1
ATOM 1552 O O . THR A 1 200 ? 25.121 1.369 60.942 1.00 16.27 240 THR E O 1
ATOM 1556 N N . ALA A 1 201 ? 24.952 1.287 63.182 1.00 17.27 241 ALA E N 1
ATOM 1557 C CA . ALA A 1 201 ? 25.187 -0.151 63.290 1.00 17.60 241 ALA E CA 1
ATOM 1558 C C . ALA A 1 201 ? 24.244 -0.799 64.289 1.00 17.94 241 ALA E C 1
ATOM 1559 O O . ALA A 1 201 ? 23.903 -0.195 65.303 1.00 18.20 241 ALA E O 1
ATOM 1561 N N . THR A 1 202 ? 23.827 -2.034 64.011 1.00 18.27 242 THR E N 1
ATOM 1562 C CA . THR A 1 202 ? 22.965 -2.795 64.909 1.00 19.23 242 THR E CA 1
ATOM 1563 C C . THR A 1 202 ? 23.760 -3.910 65.588 1.00 20.22 242 THR E C 1
ATOM 1564 O O . THR A 1 202 ? 24.354 -4.747 64.916 1.00 20.06 242 THR E O 1
ATOM 1568 N N . MET A 1 203 ? 23.758 -3.909 66.917 1.00 22.06 243 MET E N 1
ATOM 1569 C CA . MET A 1 203 ? 24.487 -4.894 67.720 1.00 24.02 243 MET E CA 1
ATOM 1570 C C . MET A 1 203 ? 23.780 -6.248 67.734 1.00 25.29 243 MET E C 1
ATOM 1571 O O . MET A 1 203 ? 22.552 -6.315 67.807 1.00 25.44 243 MET E O 1
ATOM 1576 N N . MET A 1 204 ? 24.566 -7.322 67.698 1.00 26.77 244 MET E N 1
ATOM 1577 C CA . MET A 1 204 ? 24.039 -8.685 67.656 1.00 28.31 244 MET E CA 1
ATOM 1578 C C . MET A 1 204 ? 24.116 -9.318 69.042 1.00 28.50 244 MET E C 1
ATOM 1579 O O . MET A 1 204 ? 24.233 -8.620 70.052 1.00 29.31 244 MET E O 1
ATOM 1584 N N . THR B 1 5 ? 10.365 16.068 76.063 1.00 27.70 45 THR F N 1
ATOM 1585 C CA . THR B 1 5 ? 11.843 16.201 75.946 1.00 27.50 45 THR F CA 1
ATOM 1586 C C . THR B 1 5 ? 12.199 17.429 75.114 1.00 26.40 45 THR F C 1
ATOM 1587 O O . THR B 1 5 ? 11.586 17.682 74.080 1.00 26.87 45 THR F O 1
ATOM 1591 N N . TYR B 1 6 ? 13.194 18.177 75.582 1.00 25.24 46 TYR F N 1
ATOM 1592 C CA . TYR B 1 6 ? 13.704 19.361 74.892 1.00 23.97 46 TYR F CA 1
ATOM 1593 C C . TYR B 1 6 ? 15.191 19.140 74.606 1.00 23.56 46 TYR F C 1
ATOM 1594 O O . TYR B 1 6 ? 15.966 18.912 75.530 1.00 23.74 46 TYR F O 1
ATOM 1603 N N . GLN B 1 7 ? 15.585 19.187 73.333 1.00 22.62 47 GLN F N 1
ATOM 1604 C CA . GLN B 1 7 ? 16.950 18.816 72.938 1.00 22.28 47 GLN F CA 1
ATOM 1605 C C . GLN B 1 7 ? 17.998 19.794 73.452 1.00 22.15 47 GLN F C 1
ATOM 1606 O O . GLN B 1 7 ? 17.870 20.998 73.265 1.00 21.05 47 GLN F O 1
ATOM 1612 N N . GLU B 1 8 ? 19.026 19.255 74.111 1.00 21.83 48 GLU F N 1
ATOM 1613 C CA . GLU B 1 8 ? 20.223 19.992 74.488 1.00 22.53 48 GLU F CA 1
ATOM 1614 C C . GLU B 1 8 ? 21.381 19.491 73.632 1.00 22.71 48 GLU F C 1
ATOM 1615 O O . GLU B 1 8 ? 21.800 18.340 73.771 1.00 22.67 48 GLU F O 1
ATOM 1621 N N . PHE B 1 9 ? 21.903 20.335 72.750 1.00 22.76 49 PHE F N 1
ATOM 1622 C CA . PHE B 1 9 ? 23.030 19.933 71.910 1.00 23.10 49 PHE F CA 1
ATOM 1623 C C . PHE B 1 9 ? 24.293 19.790 72.766 1.00 23.41 49 PHE F C 1
ATOM 1624 O O . PHE B 1 9 ? 24.551 20.620 73.637 1.00 22.85 49 PHE F O 1
ATOM 1632 N N . THR B 1 10 ? 25.052 18.720 72.524 1.00 23.74 50 THR F N 1
ATOM 1633 C CA . THR B 1 10 ? 26.306 18.443 73.241 1.00 24.24 50 THR F CA 1
ATOM 1634 C C . THR B 1 10 ? 27.542 18.553 72.343 1.00 24.72 50 THR F C 1
ATOM 1635 O O . THR B 1 10 ? 28.662 18.348 72.808 1.00 24.49 50 THR F O 1
ATOM 1639 N N . ASN B 1 11 ? 27.331 18.864 71.065 1.00 25.36 51 ASN F N 1
ATOM 1640 C CA . ASN B 1 11 ? 28.410 18.994 70.087 1.00 26.17 51 ASN F CA 1
ATOM 1641 C C . ASN B 1 11 ? 28.235 20.269 69.270 1.00 26.04 51 ASN F C 1
ATOM 1642 O O . ASN B 1 11 ? 27.164 20.494 68.703 1.00 25.90 51 ASN F O 1
ATOM 1647 N N . ILE B 1 12 ? 29.288 21.084 69.205 1.00 25.87 52 ILE F N 1
ATOM 1648 C CA . ILE B 1 12 ? 29.247 22.380 68.524 1.00 26.08 52 ILE F CA 1
ATOM 1649 C C . ILE B 1 12 ? 28.893 22.265 67.039 1.00 25.90 52 ILE F C 1
ATOM 1650 O O . ILE B 1 12 ? 28.042 23.000 66.548 1.00 26.01 52 ILE F O 1
ATOM 1655 N N . ASP B 1 13 ? 29.554 21.362 66.322 1.00 25.84 53 ASP F N 1
ATOM 1656 C CA . ASP B 1 13 ? 29.321 21.226 64.882 1.00 25.68 53 ASP F CA 1
ATOM 1657 C C . ASP B 1 13 ? 27.923 20.689 64.565 1.00 25.23 53 ASP F C 1
ATOM 1658 O O . ASP B 1 13 ? 27.358 21.029 63.528 1.00 24.95 53 ASP F O 1
ATOM 1663 N N . GLN B 1 14 ? 27.362 19.874 65.460 1.00 24.66 54 GLN F N 1
ATOM 1664 C CA . GLN B 1 14 ? 25.994 19.376 65.298 1.00 24.48 54 GLN F CA 1
ATOM 1665 C C . GLN B 1 14 ? 24.990 20.522 65.471 1.00 23.90 54 GLN F C 1
ATOM 1666 O O . GLN B 1 14 ? 24.014 20.613 64.737 1.00 23.59 54 GLN F O 1
ATOM 1672 N N . ALA B 1 15 ? 25.245 21.394 66.441 1.00 23.47 55 ALA F N 1
ATOM 1673 C CA . ALA B 1 15 ? 24.368 22.536 66.701 1.00 23.19 55 ALA F CA 1
ATOM 1674 C C . ALA B 1 15 ? 24.388 23.512 65.529 1.00 23.08 55 ALA F C 1
ATOM 1675 O O . ALA B 1 15 ? 23.345 24.019 65.115 1.00 22.93 55 ALA F O 1
ATOM 1677 N N . LYS B 1 16 ? 25.582 23.762 65.000 1.00 22.94 56 LYS F N 1
ATOM 1678 C CA . LYS B 1 16 ? 25.775 24.649 63.854 1.00 22.91 56 LYS F CA 1
ATOM 1679 C C . LYS B 1 16 ? 25.060 24.110 62.612 1.00 22.33 56 LYS F C 1
ATOM 1680 O O . LYS B 1 16 ? 24.447 24.865 61.861 1.00 21.49 56 LYS F O 1
ATOM 1686 N N . ALA B 1 17 ? 25.140 22.799 62.404 1.00 21.96 57 ALA F N 1
ATOM 1687 C CA . ALA B 1 17 ? 24.501 22.152 61.261 1.00 21.80 57 ALA F CA 1
ATOM 1688 C C . ALA B 1 17 ? 22.982 22.256 61.355 1.00 21.24 57 ALA F C 1
ATOM 1689 O O . ALA B 1 17 ? 22.316 22.513 60.358 1.00 21.58 57 ALA F O 1
ATOM 1691 N N . TRP B 1 18 ? 22.447 22.080 62.563 1.00 20.69 58 TRP F N 1
ATOM 1692 C CA . TRP B 1 18 ? 21.013 22.215 62.813 1.00 20.25 58 TRP F CA 1
ATOM 1693 C C . TRP B 1 18 ? 20.569 23.655 62.547 1.00 20.40 58 TRP F C 1
ATOM 1694 O O . TRP B 1 18 ? 19.569 23.876 61.886 1.00 20.48 58 TRP F O 1
ATOM 1705 N N . GLY B 1 19 ? 21.327 24.623 63.056 1.00 20.25 59 GLY F N 1
ATOM 1706 C CA . GLY B 1 19 ? 21.015 26.031 62.859 1.00 20.22 59 GLY F CA 1
ATOM 1707 C C . GLY B 1 19 ? 21.035 26.436 61.397 1.00 20.67 59 GLY F C 1
ATOM 1708 O O . GLY B 1 19 ? 20.114 27.106 60.925 1.00 20.50 59 GLY F O 1
ATOM 1709 N N . ASN B 1 20 ? 22.088 26.029 60.690 1.00 20.97 60 ASN F N 1
ATOM 1710 C CA . ASN B 1 20 ? 22.230 26.291 59.255 1.00 21.52 60 ASN F CA 1
ATOM 1711 C C . ASN B 1 20 ? 21.068 25.694 58.460 1.00 21.81 60 ASN F C 1
ATOM 1712 O O . ASN B 1 20 ? 20.610 26.296 57.496 1.00 21.83 60 ASN F O 1
ATOM 1717 N N . ALA B 1 21 ? 20.578 24.527 58.879 1.00 22.21 61 ALA F N 1
ATOM 1718 C CA . ALA B 1 21 ? 19.461 23.866 58.198 1.00 22.67 61 ALA F CA 1
ATOM 1719 C C . ALA B 1 21 ? 18.148 24.635 58.375 1.00 22.99 61 ALA F C 1
ATOM 1720 O O . ALA B 1 21 ? 17.331 24.691 57.456 1.00 23.64 61 ALA F O 1
ATOM 1722 N N . GLN B 1 22 ? 17.945 25.238 59.545 1.00 23.05 62 GLN F N 1
ATOM 1723 C CA . GLN B 1 22 ? 16.756 26.060 59.761 1.00 23.28 62 GLN F CA 1
ATOM 1724 C C . GLN B 1 22 ? 16.852 27.338 58.928 1.00 23.39 62 GLN F C 1
ATOM 1725 O O . GLN B 1 22 ? 15.882 27.733 58.282 1.00 23.06 62 GLN F O 1
ATOM 1731 N N . TYR B 1 23 ? 18.026 27.970 58.930 1.00 23.50 63 TYR F N 1
ATOM 1732 C CA . TYR B 1 23 ? 18.213 29.262 58.273 1.00 23.89 63 TYR F CA 1
ATOM 1733 C C . TYR B 1 23 ? 17.933 29.198 56.766 1.00 24.20 63 TYR F C 1
ATOM 1734 O O . TYR B 1 23 ? 17.404 30.149 56.189 1.00 23.63 63 TYR F O 1
ATOM 1743 N N . LYS B 1 24 ? 18.277 28.078 56.137 1.00 24.95 64 LYS F N 1
ATOM 1744 C CA . LYS B 1 24 ? 18.115 27.946 54.691 1.00 25.68 64 LYS F CA 1
ATOM 1745 C C . LYS B 1 24 ? 16.657 28.034 54.236 1.00 25.63 64 LYS F C 1
ATOM 1746 O O . LYS B 1 24 ? 16.399 28.335 53.075 1.00 26.04 64 LYS F O 1
ATOM 1752 N N . LYS B 1 25 ? 15.715 27.777 55.141 1.00 25.39 65 LYS F N 1
ATOM 1753 C CA . LYS B 1 25 ? 14.289 27.837 54.820 1.00 25.55 65 LYS F CA 1
ATOM 1754 C C . LYS B 1 25 ? 13.599 29.175 55.144 1.00 24.68 65 LYS F C 1
ATOM 1755 O O . LYS B 1 25 ? 12.452 29.379 54.744 1.00 24.83 65 LYS F O 1
ATOM 1761 N N . TYR B 1 26 ? 14.281 30.080 55.853 1.00 23.81 66 TYR F N 1
ATOM 1762 C CA . TYR B 1 26 ? 13.660 31.330 56.306 1.00 23.16 66 TYR F CA 1
ATOM 1763 C C . TYR B 1 26 ? 13.138 32.188 55.145 1.00 23.17 66 TYR F C 1
ATOM 1764 O O . TYR B 1 26 ? 11.976 32.595 55.145 1.00 23.26 66 TYR F O 1
ATOM 1773 N N . GLY B 1 27 ? 13.999 32.468 54.170 1.00 23.36 67 GLY F N 1
ATOM 1774 C CA . GLY B 1 27 ? 13.636 33.330 53.056 1.00 23.23 67 GLY F CA 1
ATOM 1775 C C . GLY B 1 27 ? 13.341 34.753 53.493 1.00 23.25 67 GLY F C 1
ATOM 1776 O O . GLY B 1 27 ? 12.345 35.352 53.074 1.00 23.36 67 GLY F O 1
ATOM 1777 N N . LEU B 1 28 ? 14.205 35.288 54.355 1.00 22.80 68 LEU F N 1
ATOM 1778 C CA . LEU B 1 28 ? 14.093 36.663 54.823 1.00 22.96 68 LEU F CA 1
ATOM 1779 C C . LEU B 1 28 ? 14.350 37.641 53.686 1.00 23.10 68 LEU F C 1
ATOM 1780 O O . LEU B 1 28 ? 15.150 37.370 52.794 1.00 23.21 68 LEU F O 1
ATOM 1785 N N . SER B 1 29 ? 13.661 38.775 53.730 1.00 23.67 69 SER F N 1
ATOM 1786 C CA . SER B 1 29 ? 13.885 39.866 52.790 1.00 23.95 69 SER F CA 1
ATOM 1787 C C . SER B 1 29 ? 15.146 40.633 53.178 1.00 24.28 69 SER F C 1
ATOM 1788 O O . SER B 1 29 ? 15.658 40.468 54.288 1.00 23.97 69 SER F O 1
ATOM 1791 N N . LYS B 1 30 ? 15.638 41.473 52.270 1.00 24.59 70 LYS F N 1
ATOM 1792 C CA . LYS B 1 30 ? 16.829 42.280 52.531 1.00 24.82 70 LYS F CA 1
ATOM 1793 C C . LYS B 1 30 ? 16.634 43.218 53.720 1.00 24.46 70 LYS F C 1
ATOM 1794 O O . LYS B 1 30 ? 17.545 43.379 54.531 1.00 24.22 70 LYS F O 1
ATOM 1800 N N . SER B 1 31 ? 15.456 43.834 53.823 1.00 24.08 71 SER F N 1
ATOM 1801 C CA . SER B 1 31 ? 15.183 44.771 54.914 1.00 24.11 71 SER F CA 1
ATOM 1802 C C . SER B 1 31 ? 15.134 44.048 56.256 1.00 23.22 71 SER F C 1
ATOM 1803 O O . SER B 1 31 ? 15.561 44.595 57.262 1.00 22.96 71 SER F O 1
ATOM 1806 N N . GLU B 1 32 ? 14.604 42.828 56.261 1.00 22.78 72 GLU F N 1
ATOM 1807 C CA . GLU B 1 32 ? 14.552 42.016 57.480 1.00 22.42 72 GLU F CA 1
ATOM 1808 C C . GLU B 1 32 ? 15.966 41.644 57.953 1.00 22.13 72 GLU F C 1
ATOM 1809 O O . GLU B 1 32 ? 16.282 41.764 59.132 1.00 21.30 72 GLU F O 1
ATOM 1815 N N . LYS B 1 33 ? 16.821 41.233 57.021 1.00 21.86 73 LYS F N 1
ATOM 1816 C CA . LYS B 1 33 ? 18.205 40.890 57.342 1.00 21.94 73 LYS F CA 1
ATOM 1817 C C . LYS B 1 33 ? 18.967 42.092 57.902 1.00 21.81 73 LYS F C 1
ATOM 1818 O O . LYS B 1 33 ? 19.690 41.963 58.886 1.00 21.43 73 LYS F O 1
ATOM 1824 N N . GLU B 1 34 ? 18.780 43.263 57.295 1.00 21.59 74 GLU F N 1
ATOM 1825 C CA . GLU B 1 34 ? 19.419 44.490 57.776 1.00 21.66 74 GLU F CA 1
ATOM 1826 C C . GLU B 1 34 ? 18.934 44.911 59.167 1.00 21.06 74 GLU F C 1
ATOM 1827 O O . GLU B 1 34 ? 19.714 45.437 59.960 1.00 20.92 74 GLU F O 1
ATOM 1833 N N . ALA B 1 35 ? 17.658 44.668 59.459 1.00 20.56 75 ALA F N 1
ATOM 1834 C CA . ALA B 1 35 ? 1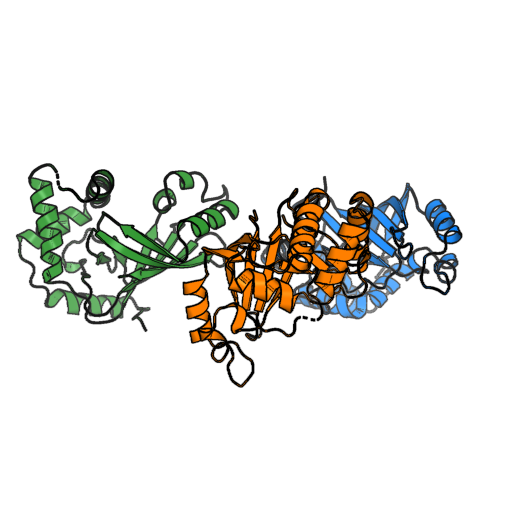7.093 44.961 60.780 1.00 20.08 75 ALA F CA 1
ATOM 1835 C C . ALA B 1 35 ? 17.711 44.056 61.848 1.00 19.74 75 ALA F C 1
ATOM 1836 O O . ALA B 1 35 ? 17.998 44.502 62.955 1.00 19.21 75 ALA F O 1
ATOM 1838 N N . ILE B 1 36 ? 17.925 42.790 61.506 1.00 19.46 76 ILE F N 1
ATOM 1839 C CA . ILE B 1 36 ? 18.574 41.850 62.425 1.00 19.21 76 ILE F CA 1
ATOM 1840 C C . ILE B 1 36 ? 20.047 42.230 62.646 1.00 19.50 76 ILE F C 1
ATOM 1841 O O . ILE B 1 36 ? 20.525 42.182 63.765 1.00 19.29 76 ILE F O 1
ATOM 1846 N N . VAL B 1 37 ? 20.757 42.625 61.593 1.00 19.87 77 VAL F N 1
ATOM 1847 C CA . VAL B 1 37 ? 22.132 43.111 61.741 1.00 20.41 77 VAL F CA 1
ATOM 1848 C C . VAL B 1 37 ? 22.177 44.287 62.727 1.00 20.96 77 VAL F C 1
ATOM 1849 O O . VAL B 1 37 ? 23.015 44.320 63.626 1.00 21.23 77 VAL F O 1
ATOM 1853 N N . SER B 1 38 ? 21.262 45.234 62.546 1.00 21.66 78 SER F N 1
ATOM 1854 C CA . SER B 1 38 ? 21.130 46.395 63.422 1.00 22.57 78 SER F CA 1
ATOM 1855 C C . SER B 1 38 ? 20.933 45.994 64.883 1.00 22.59 78 SER F C 1
ATOM 1856 O O . SER B 1 38 ? 21.547 46.589 65.778 1.00 22.79 78 SER F O 1
ATOM 1859 N N . TYR B 1 39 ? 20.087 44.986 65.119 1.00 22.35 79 TYR F N 1
ATOM 1860 C CA . TYR B 1 39 ? 19.871 44.461 66.464 1.00 22.27 79 TYR F CA 1
ATOM 1861 C C . TYR B 1 39 ? 21.173 43.943 67.082 1.00 22.59 79 TYR F C 1
ATOM 1862 O O . TYR B 1 39 ? 21.449 44.230 68.241 1.00 22.80 79 TYR F O 1
ATOM 1871 N N . THR B 1 40 ? 21.976 43.201 66.316 1.00 22.98 80 THR F N 1
ATOM 1872 C CA . THR B 1 40 ? 23.219 42.636 66.850 1.00 23.33 80 THR F CA 1
ATOM 1873 C C . THR B 1 40 ? 24.244 43.720 67.203 1.00 23.91 80 THR F C 1
ATOM 1874 O O . THR B 1 40 ? 25.095 43.494 68.053 1.00 24.41 80 THR F O 1
ATOM 1878 N N . LYS B 1 41 ? 24.142 44.882 66.558 1.00 24.69 81 LYS F N 1
ATOM 1879 C CA . LYS B 1 41 ? 25.045 46.013 66.808 1.00 25.42 81 LYS F CA 1
ATOM 1880 C C . LYS B 1 41 ? 24.620 46.897 67.983 1.00 25.69 81 LYS F C 1
ATOM 1881 O O . LYS B 1 41 ? 25.465 47.566 68.586 1.00 26.18 81 LYS F O 1
ATOM 1887 N N . SER B 1 42 ? 23.323 46.926 68.295 1.00 25.67 82 SER F N 1
ATOM 1888 C CA . SER B 1 42 ? 22.798 47.854 69.300 1.00 25.62 82 SER F CA 1
ATOM 1889 C C . SER B 1 42 ? 21.673 47.248 70.138 1.00 25.11 82 SER F C 1
ATOM 1890 O O . SER B 1 42 ? 20.708 47.935 70.472 1.00 24.60 82 SER F O 1
ATOM 1893 N N . ALA B 1 43 ? 21.817 45.977 70.499 1.00 24.59 83 ALA F N 1
ATOM 1894 C CA . ALA B 1 43 ? 20.779 45.254 71.234 1.00 24.60 83 ALA F CA 1
ATOM 1895 C C . ALA B 1 43 ? 20.446 45.916 72.568 1.00 24.90 83 ALA F C 1
ATOM 1896 O O . ALA B 1 43 ? 19.278 46.049 72.925 1.00 24.28 83 ALA F O 1
ATOM 1898 N N . SER B 1 44 ? 21.481 46.331 73.293 1.00 25.50 84 SER F N 1
ATOM 1899 C CA . SER B 1 44 ? 21.305 46.908 74.624 1.00 26.28 84 SER F CA 1
ATOM 1900 C C . SER B 1 44 ? 20.456 48.184 74.568 1.00 25.87 84 SER F C 1
ATOM 1901 O O . SER B 1 44 ? 19.618 48.410 75.438 1.00 25.67 84 SER F O 1
ATOM 1905 N N . GLU B 1 45 ? 20.659 48.989 73.527 1.00 25.87 85 GLU F N 1
ATOM 1906 C CA . GLU B 1 45 ? 19.920 50.239 73.340 1.00 26.04 85 GLU F CA 1
ATOM 1907 C C . GLU B 1 45 ? 18.454 49.985 72.998 1.00 24.95 85 GLU F C 1
ATOM 1908 O O . GLU B 1 45 ? 17.556 50.564 73.606 1.00 25.39 85 GLU F O 1
ATOM 1914 N N . ILE B 1 46 ? 18.223 49.111 72.023 1.00 23.71 86 ILE F N 1
ATOM 1915 C CA . ILE B 1 46 ? 16.876 48.778 71.571 1.00 22.68 86 ILE F CA 1
ATOM 1916 C C . ILE B 1 46 ? 16.051 48.169 72.706 1.00 21.89 86 ILE F C 1
ATOM 1917 O O . ILE B 1 46 ? 14.921 48.589 72.947 1.00 21.94 86 ILE F O 1
ATOM 1922 N N . ASN B 1 47 ? 16.617 47.182 73.393 1.00 20.99 87 ASN F N 1
ATOM 1923 C CA . ASN B 1 47 ? 15.931 46.520 74.505 1.00 20.45 87 ASN F CA 1
ATOM 1924 C C . ASN B 1 47 ? 15.688 47.459 75.688 1.00 20.69 87 ASN F C 1
ATOM 1925 O O . ASN B 1 47 ? 14.660 47.366 76.348 1.00 20.31 87 ASN F O 1
ATOM 1930 N N . GLY B 1 48 ? 16.623 48.374 75.934 1.00 21.13 88 GLY F N 1
ATOM 1931 C CA . GLY B 1 48 ? 16.463 49.373 76.977 1.00 21.60 88 GLY F CA 1
ATOM 1932 C C . GLY B 1 48 ? 15.271 50.284 76.723 1.00 21.98 88 GLY F C 1
ATOM 1933 O O . GLY B 1 48 ? 14.524 50.599 77.646 1.00 22.13 88 GLY F O 1
ATOM 1934 N N . LYS B 1 49 ? 15.081 50.683 75.468 1.00 22.43 89 LYS F N 1
ATOM 1935 C CA . LYS B 1 49 ? 13.967 51.557 75.088 1.00 22.83 89 LYS F CA 1
ATOM 1936 C C . LYS B 1 49 ? 12.621 50.831 75.151 1.00 22.39 89 LYS F C 1
ATOM 1937 O O . LYS B 1 49 ? 11.619 51.409 75.565 1.00 22.41 89 LYS F O 1
ATOM 1943 N N . LEU B 1 50 ? 12.600 49.565 74.740 1.00 21.64 90 LEU F N 1
ATOM 1944 C CA . LEU B 1 50 ? 11.390 48.748 74.829 1.00 21.23 90 LEU F CA 1
ATOM 1945 C C . LEU B 1 50 ? 10.940 48.577 76.284 1.00 21.61 90 LEU F C 1
ATOM 1946 O O . LEU B 1 50 ? 9.748 48.634 76.572 1.00 21.02 90 LEU F O 1
ATOM 1951 N N . ARG B 1 51 ? 11.897 48.387 77.191 1.00 22.35 91 ARG F N 1
ATOM 1952 C CA . ARG B 1 51 ? 11.610 48.253 78.619 1.00 23.31 91 ARG F CA 1
ATOM 1953 C C . ARG B 1 51 ? 11.107 49.575 79.208 1.00 24.04 91 ARG F C 1
ATOM 1954 O O . ARG B 1 51 ? 10.146 49.592 79.971 1.00 23.83 91 ARG F O 1
ATOM 1962 N N . GLN B 1 52 ? 11.772 50.668 78.840 1.00 25.18 92 GLN F N 1
ATOM 1963 C CA . GLN B 1 52 ? 11.437 52.011 79.327 1.00 26.29 92 GLN F CA 1
ATOM 1964 C C . GLN B 1 52 ? 9.989 52.406 79.013 1.00 26.54 92 GLN F C 1
ATOM 1965 O O . GLN B 1 52 ? 9.331 53.058 79.832 1.00 26.80 92 GLN F O 1
ATOM 1971 N N . ASN B 1 53 ? 9.497 52.003 77.842 1.00 26.90 93 ASN F N 1
ATOM 1972 C CA . ASN B 1 53 ? 8.155 52.374 77.383 1.00 27.34 93 ASN F CA 1
ATOM 1973 C C . ASN B 1 53 ? 7.143 51.219 77.392 1.00 27.34 93 ASN F C 1
ATOM 1974 O O . ASN B 1 53 ? 6.089 51.302 76.762 1.00 27.18 93 ASN F O 1
ATOM 1979 N N . LYS B 1 54 ? 7.466 50.148 78.118 1.00 27.53 94 LYS F N 1
ATOM 1980 C CA . LYS B 1 54 ? 6.572 48.996 78.291 1.00 27.97 94 LYS F CA 1
ATOM 1981 C C . LYS B 1 54 ? 6.017 48.444 76.968 1.00 27.89 94 LYS F C 1
ATOM 1982 O O . LYS B 1 54 ? 4.844 48.075 76.878 1.00 27.58 94 LYS F O 1
ATOM 1988 N N . GLY B 1 55 ? 6.873 48.393 75.948 1.00 28.12 95 GLY F N 1
ATOM 1989 C CA . GLY B 1 55 ? 6.537 47.781 74.674 1.00 28.45 95 GLY F CA 1
ATOM 1990 C C . GLY B 1 55 ? 5.788 48.671 73.696 1.00 28.78 95 GLY F C 1
ATOM 1991 O O . GLY B 1 55 ? 5.427 48.228 72.606 1.00 28.88 95 GLY F O 1
ATOM 1992 N N . VAL B 1 56 ? 5.553 49.924 74.078 1.00 29.28 96 VAL F N 1
ATOM 1993 C CA . VAL B 1 56 ? 4.858 50.878 73.221 1.00 29.48 96 VAL F CA 1
ATOM 1994 C C . VAL B 1 56 ? 5.886 51.625 72.382 1.00 29.77 96 VAL F C 1
ATOM 1995 O O . VAL B 1 56 ? 6.703 52.380 72.912 1.00 29.62 96 VAL F O 1
ATOM 1999 N N . ILE B 1 57 ? 5.835 51.408 71.071 1.00 30.31 97 ILE F N 1
ATOM 2000 C CA . ILE B 1 57 ? 6.808 51.984 70.149 1.00 30.78 97 ILE F CA 1
ATOM 2001 C C . ILE B 1 57 ? 6.305 53.239 69.426 1.00 31.25 97 ILE F C 1
ATOM 2002 O O . ILE B 1 57 ? 7.032 53.810 68.619 1.00 31.32 97 ILE F O 1
ATOM 2007 N N . ASN B 1 58 ? 5.074 53.664 69.710 1.00 31.84 98 ASN F N 1
ATOM 2008 C CA . ASN B 1 58 ? 4.462 54.779 68.977 1.00 32.34 98 ASN F CA 1
ATOM 2009 C C . ASN B 1 58 ? 5.252 56.092 69.097 1.00 32.33 98 ASN F C 1
ATOM 2010 O O . ASN B 1 58 ? 5.274 56.893 68.160 1.00 32.58 98 ASN F O 1
ATOM 2015 N N . GLY B 1 59 ? 5.916 56.292 70.235 1.00 32.47 99 GLY F N 1
ATOM 2016 C CA . GLY B 1 59 ? 6.734 57.475 70.470 1.00 32.48 99 GLY F CA 1
ATOM 2017 C C . GLY B 1 59 ? 8.201 57.367 70.066 1.00 32.47 99 GLY F C 1
ATOM 2018 O O . GLY B 1 59 ? 8.960 58.322 70.241 1.00 32.35 99 GLY F O 1
ATOM 2019 N N . PHE B 1 60 ? 8.608 56.213 69.536 1.00 32.55 100 PHE F N 1
ATOM 2020 C CA . PHE B 1 60 ? 9.975 56.021 69.044 1.00 32.53 100 PHE F CA 1
ATOM 2021 C C . PHE B 1 60 ? 10.203 56.842 67.771 1.00 32.76 100 PHE F C 1
ATOM 2022 O O . PHE B 1 60 ? 9.247 57.168 67.071 1.00 32.59 100 PHE F O 1
ATOM 2030 N N . PRO B 1 61 ? 11.464 57.145 67.455 1.00 33.00 101 PRO F N 1
ATOM 2031 C CA . PRO B 1 61 ? 11.812 57.695 66.138 1.00 33.33 101 PRO F CA 1
ATOM 2032 C C . PRO B 1 61 ? 11.341 56.776 65.012 1.00 33.62 101 PRO F C 1
ATOM 2033 O O . PRO B 1 61 ? 11.220 55.567 65.216 1.00 33.46 101 PRO F O 1
ATOM 2037 N N . SER B 1 62 ? 11.099 57.347 63.838 1.00 33.85 102 SER F N 1
ATOM 2038 C CA . SER B 1 62 ? 10.487 56.616 62.725 1.00 34.09 102 SER F CA 1
ATOM 2039 C C . SER B 1 62 ? 11.367 55.461 62.222 1.00 33.79 102 SER F C 1
ATOM 2040 O O . SER B 1 62 ? 10.845 54.442 61.768 1.00 33.77 102 SER F O 1
ATOM 2044 N N . ASN B 1 63 ? 12.688 55.622 62.307 1.00 33.35 103 ASN F N 1
ATOM 2045 C CA . ASN B 1 63 ? 13.627 54.592 61.868 1.00 33.15 103 ASN F CA 1
ATOM 2046 C C . ASN B 1 63 ? 13.604 53.376 62.788 1.00 32.59 103 ASN F C 1
ATOM 2047 O O . ASN B 1 63 ? 13.664 52.238 62.319 1.00 32.31 103 ASN F O 1
ATOM 2052 N N . LEU B 1 64 ? 13.526 53.626 64.094 1.00 31.76 104 LEU F N 1
ATOM 2053 C CA . LEU B 1 64 ? 13.461 52.552 65.084 1.00 31.19 104 LEU F CA 1
ATOM 2054 C C . LEU B 1 64 ? 12.121 51.814 65.038 1.00 30.56 104 LEU F C 1
ATOM 2055 O O . LEU B 1 64 ? 12.073 50.612 65.280 1.00 30.17 104 LEU F O 1
ATOM 2060 N N . ILE B 1 65 ? 11.041 52.529 64.734 1.00 29.81 105 ILE F N 1
ATOM 2061 C CA . ILE B 1 65 ? 9.731 51.904 64.561 1.00 29.41 105 ILE F CA 1
ATOM 2062 C C . ILE B 1 65 ? 9.783 50.904 63.407 1.00 29.02 105 ILE F C 1
ATOM 2063 O O . ILE B 1 65 ? 9.269 49.789 63.521 1.00 28.90 105 ILE F O 1
ATOM 2068 N N . LYS B 1 66 ? 10.396 51.314 62.299 1.00 28.73 106 LYS F N 1
ATOM 2069 C CA . LYS B 1 66 ? 10.519 50.459 61.119 1.00 28.77 106 LYS F CA 1
ATOM 2070 C C . LYS B 1 66 ? 11.358 49.223 61.431 1.00 28.03 106 LYS F C 1
ATOM 2071 O O . LYS B 1 66 ? 11.031 48.125 61.003 1.00 27.83 106 LYS F O 1
ATOM 2077 N N . GLN B 1 67 ? 12.435 49.423 62.184 1.00 27.30 107 GLN F N 1
ATOM 2078 C CA . GLN B 1 67 ? 13.336 48.344 62.575 1.00 26.92 107 GLN F CA 1
ATOM 2079 C C . GLN B 1 67 ? 12.628 47.306 63.440 1.00 25.72 107 GLN F C 1
ATOM 2080 O O . GLN B 1 67 ? 12.751 46.107 63.201 1.00 25.22 107 GLN F O 1
ATOM 2086 N N . VAL B 1 68 ? 11.896 47.774 64.446 1.00 24.35 108 VAL F N 1
ATOM 2087 C CA . VAL B 1 68 ? 11.180 46.890 65.363 1.00 23.34 108 VAL F CA 1
ATOM 2088 C C . VAL B 1 68 ? 10.068 46.142 64.629 1.00 22.94 108 VAL F C 1
ATOM 2089 O O . VAL B 1 68 ? 9.850 44.963 64.878 1.00 21.96 108 VAL F O 1
ATOM 2093 N N . GLU B 1 69 ? 9.375 46.819 63.714 1.00 22.37 109 GLU F N 1
ATOM 2094 C CA . GLU B 1 69 ? 8.312 46.167 62.947 1.00 22.75 109 GLU F CA 1
ATOM 2095 C C . GLU B 1 69 ? 8.888 45.088 62.018 1.00 21.78 109 GLU F C 1
ATOM 2096 O O . GLU B 1 69 ? 8.262 44.048 61.808 1.00 21.74 109 GLU F O 1
ATOM 2102 N N . LEU B 1 70 ? 10.086 45.327 61.487 1.00 21.51 110 LEU F N 1
ATOM 2103 C CA . LEU B 1 70 ? 10.758 44.372 60.604 1.00 21.15 110 LEU F CA 1
ATOM 2104 C C . LEU B 1 70 ? 11.294 43.161 61.375 1.00 20.79 110 LEU F C 1
ATOM 2105 O O . LEU B 1 70 ? 11.212 42.039 60.891 1.00 20.29 110 LEU F O 1
ATOM 2110 N N . LEU B 1 71 ? 11.844 43.395 62.564 1.00 20.32 111 LEU F N 1
ATOM 2111 C CA . LEU B 1 71 ? 12.260 42.301 63.441 1.00 20.33 111 LEU F CA 1
ATOM 2112 C C . LEU B 1 71 ? 11.068 41.427 63.823 1.00 19.96 111 LEU F C 1
ATOM 2113 O O . LEU B 1 71 ? 11.152 40.199 63.771 1.00 19.65 111 LEU F O 1
ATOM 2118 N N . ASP B 1 72 ? 9.961 42.064 64.207 1.00 19.67 112 ASP F N 1
ATOM 2119 C CA . ASP B 1 72 ? 8.742 41.352 64.602 1.00 19.86 112 ASP F CA 1
ATOM 2120 C C . ASP B 1 72 ? 8.229 40.468 63.473 1.00 20.13 112 ASP F C 1
ATOM 2121 O O . ASP B 1 72 ? 7.842 39.322 63.689 1.00 19.50 112 ASP F O 1
ATOM 2126 N N . LYS B 1 73 ? 8.236 41.032 62.269 1.00 20.67 113 LYS F N 1
ATOM 2127 C CA . LYS B 1 73 ? 7.760 40.367 61.066 1.00 21.37 113 LYS F CA 1
ATOM 2128 C C . LYS B 1 73 ? 8.651 39.182 60.677 1.00 21.05 113 LYS F C 1
ATOM 2129 O O . LYS B 1 73 ? 8.164 38.183 60.143 1.00 20.92 113 LYS F O 1
ATOM 2135 N N . SER B 1 74 ? 9.952 39.289 60.954 1.00 20.69 114 SER F N 1
ATOM 2136 C CA . SER B 1 74 ? 10.910 38.237 60.610 1.00 20.46 114 SER F CA 1
ATOM 2137 C C . SER B 1 74 ? 10.547 36.898 61.255 1.00 19.70 114 SER F C 1
ATOM 2138 O O . SER B 1 74 ? 10.813 35.843 60.684 1.00 19.41 114 SER F O 1
ATOM 2141 N N . PHE B 1 75 ? 9.945 36.950 62.443 1.00 19.31 115 PHE F N 1
ATOM 2142 C CA . PHE B 1 75 ? 9.588 35.744 63.194 1.00 19.17 115 PHE F CA 1
ATOM 2143 C C . PHE B 1 75 ? 8.438 34.935 62.571 1.00 19.46 115 PHE F C 1
ATOM 2144 O O . PHE B 1 75 ? 8.239 33.776 62.927 1.00 20.19 115 PHE F O 1
ATOM 2152 N N . ASN B 1 76 ? 7.687 35.529 61.643 1.00 19.77 116 ASN F N 1
ATOM 2153 C CA . ASN B 1 76 ? 6.737 34.747 60.840 1.00 19.80 116 ASN F CA 1
ATOM 2154 C C . ASN B 1 76 ? 7.434 33.651 60.036 1.00 19.56 116 ASN F C 1
ATOM 2155 O O . ASN B 1 76 ? 6.827 32.631 59.710 1.00 19.42 116 ASN F O 1
ATOM 2160 N N . LYS B 1 77 ? 8.704 33.883 59.713 1.00 19.62 117 LYS F N 1
ATOM 2161 C CA . LYS B 1 77 ? 9.528 32.973 58.912 1.00 19.93 117 LYS F CA 1
ATOM 2162 C C . LYS B 1 77 ? 10.504 32.094 59.723 1.00 19.99 117 LYS F C 1
ATOM 2163 O O . LYS B 1 77 ? 11.113 31.173 59.170 1.00 20.51 117 LYS F O 1
ATOM 2169 N N . MET B 1 78 ? 10.654 32.379 61.017 1.00 19.94 118 MET F N 1
ATOM 2170 C CA . MET B 1 78 ? 11.662 31.729 61.857 1.00 19.63 118 MET F CA 1
ATOM 2171 C C . MET B 1 78 ? 11.029 30.987 63.030 1.00 20.03 118 MET F C 1
ATOM 2172 O O . MET B 1 78 ? 10.700 31.585 64.055 1.00 19.79 118 MET F O 1
ATOM 2177 N N . LYS B 1 79 ? 10.852 29.679 62.861 1.00 20.62 119 LYS F N 1
ATOM 2178 C CA . LYS B 1 79 ? 10.225 28.827 63.868 1.00 21.18 119 LYS F CA 1
ATOM 2179 C C . LYS B 1 79 ? 11.115 27.617 64.128 1.00 21.00 119 LYS F C 1
ATOM 2180 O O . LYS B 1 79 ? 11.804 27.147 63.225 1.00 21.29 119 LYS F O 1
ATOM 2186 N N . THR B 1 80 ? 11.109 27.109 65.356 1.00 20.62 120 THR F N 1
ATOM 2187 C CA . THR B 1 80 ? 11.812 25.861 65.646 1.00 20.54 120 THR F CA 1
ATOM 2188 C C . THR B 1 80 ? 10.952 24.652 65.241 1.00 20.74 120 THR F C 1
ATOM 2189 O O . THR B 1 80 ? 9.760 24.615 65.531 1.00 20.71 120 THR F O 1
ATOM 2193 N N . PRO B 1 81 ? 11.555 23.669 64.569 1.00 21.13 121 PRO F N 1
ATOM 2194 C CA . PRO B 1 81 ? 10.832 22.463 64.149 1.00 21.41 121 PRO F CA 1
ATOM 2195 C C . PRO B 1 81 ? 10.696 21.383 65.232 1.00 21.64 121 PRO F C 1
ATOM 2196 O O . PRO B 1 81 ? 10.083 20.345 64.962 1.00 22.08 121 PRO F O 1
ATOM 2200 N N . GLU B 1 82 ? 11.268 21.609 66.415 1.00 21.34 122 GLU F N 1
ATOM 2201 C CA . GLU B 1 82 ? 11.199 20.658 67.526 1.00 21.26 122 GLU F CA 1
ATOM 2202 C C . GLU B 1 82 ? 11.306 21.374 68.878 1.00 20.73 122 GLU F C 1
ATOM 2203 O O . GLU B 1 82 ? 11.713 22.536 68.948 1.00 20.73 122 GLU F O 1
ATOM 2209 N N . ASN B 1 83 ? 10.941 20.669 69.945 1.00 20.18 123 ASN F N 1
ATOM 2210 C CA . ASN B 1 83 ? 11.220 21.126 71.304 1.00 19.87 123 ASN F CA 1
ATOM 2211 C C . ASN B 1 83 ? 12.731 21.294 71.470 1.00 19.49 123 ASN F C 1
ATOM 2212 O O . ASN B 1 83 ? 13.483 20.356 71.203 1.00 19.37 123 ASN F O 1
ATOM 2217 N N . ILE B 1 84 ? 13.175 22.475 71.906 1.00 18.77 124 ILE F N 1
ATOM 2218 C CA . ILE B 1 84 ? 14.603 22.751 72.105 1.00 18.86 124 ILE F CA 1
ATOM 2219 C C . ILE B 1 84 ? 14.890 23.479 73.420 1.00 18.50 124 ILE F C 1
ATOM 2220 O O . ILE B 1 84 ? 14.050 24.233 73.917 1.00 18.39 124 ILE F O 1
ATOM 2225 N N . MET B 1 85 ? 16.079 23.235 73.970 1.00 17.85 125 MET F N 1
ATOM 2226 C CA . MET B 1 85 ? 16.577 23.949 75.148 1.00 17.48 125 MET F CA 1
ATOM 2227 C C . MET B 1 85 ? 17.555 25.049 74.726 1.00 16.69 125 MET F C 1
ATOM 2228 O O . MET B 1 85 ? 18.498 24.800 73.983 1.00 15.85 125 MET F O 1
ATOM 2233 N N . LEU B 1 86 ? 17.316 26.275 75.198 1.00 15.52 126 LEU F N 1
ATOM 2234 C CA . LEU B 1 86 ? 18.206 27.406 74.930 1.00 15.56 126 LEU F CA 1
ATOM 2235 C C . LEU B 1 86 ? 18.783 27.951 76.236 1.00 15.37 126 LEU F C 1
ATOM 2236 O O . LEU B 1 86 ? 18.204 27.757 77.304 1.00 15.86 126 LEU F O 1
ATOM 2241 N N . PHE B 1 87 ? 19.911 28.646 76.127 1.00 15.31 127 PHE F N 1
ATOM 2242 C CA . PHE B 1 87 ? 20.727 29.045 77.284 1.00 15.95 127 PHE F CA 1
ATOM 2243 C C . PHE B 1 87 ? 21.049 30.540 77.285 1.00 16.68 127 PHE F C 1
ATOM 2244 O O . PHE B 1 87 ? 21.349 31.122 76.251 1.00 15.56 127 PHE F O 1
ATOM 2252 N N . ARG B 1 88 ? 21.020 31.145 78.470 1.00 17.30 128 ARG F N 1
ATOM 2253 C CA . ARG B 1 88 ? 21.296 32.570 78.645 1.00 18.68 128 ARG F CA 1
ATOM 2254 C C . ARG B 1 88 ? 22.077 32.805 79.935 1.00 19.18 128 ARG F C 1
ATOM 2255 O O . ARG B 1 88 ? 21.810 32.154 80.937 1.00 19.75 128 ARG F O 1
ATOM 2263 N N . GLY B 1 89 ? 23.026 33.737 79.905 1.00 19.55 129 GLY F N 1
ATOM 2264 C CA . GLY B 1 89 ? 23.693 34.215 81.110 1.00 20.26 129 GLY F CA 1
ATOM 2265 C C . GLY B 1 89 ? 23.250 35.630 81.459 1.00 20.49 129 GLY F C 1
ATOM 2266 O O . GLY B 1 89 ? 22.987 36.440 80.572 1.00 21.06 129 GLY F O 1
ATOM 2267 N N . ASP B 1 90 ? 23.166 35.929 82.757 1.00 20.76 130 ASP F N 1
ATOM 2268 C CA . ASP B 1 90 ? 22.771 37.254 83.241 1.00 21.02 130 ASP F CA 1
ATOM 2269 C C . ASP B 1 90 ? 23.547 37.667 84.486 1.00 21.47 130 ASP F C 1
ATOM 2270 O O . ASP B 1 90 ? 24.021 36.827 85.250 1.00 21.95 130 ASP F O 1
ATOM 2275 N N . ASP B 1 91 ? 23.637 38.975 84.686 1.00 22.42 131 ASP F N 1
ATOM 2276 C CA . ASP B 1 91 ? 24.254 39.563 85.869 1.00 22.96 131 ASP F CA 1
ATOM 2277 C C . ASP B 1 91 ? 23.182 39.779 86.949 1.00 22.55 131 ASP F C 1
ATOM 2278 O O . ASP B 1 91 ? 21.991 39.642 86.668 1.00 22.33 131 ASP F O 1
ATOM 2283 N N . PRO B 1 92 ? 23.589 40.081 88.185 1.00 22.43 132 PRO F N 1
ATOM 2284 C CA . PRO B 1 92 ? 22.637 40.186 89.303 1.00 22.19 132 PRO F CA 1
ATOM 2285 C C . PRO B 1 92 ? 21.441 41.130 89.097 1.00 21.91 132 PRO F C 1
ATOM 2286 O O . PRO B 1 92 ? 20.377 40.855 89.646 1.00 22.46 132 PRO F O 1
ATOM 2290 N N . ALA B 1 93 ? 21.602 42.190 88.308 1.00 21.89 133 ALA F N 1
ATOM 2291 C CA . ALA B 1 93 ? 20.534 43.167 88.076 1.00 21.56 133 ALA F CA 1
ATOM 2292 C C . ALA B 1 93 ? 19.315 42.594 87.337 1.00 21.15 133 ALA F C 1
ATOM 2293 O O . ALA B 1 93 ? 18.238 43.178 87.371 1.00 20.68 133 ALA F O 1
ATOM 2295 N N . TYR B 1 94 ? 19.494 41.463 86.655 1.00 20.94 134 TYR F N 1
ATOM 2296 C CA . TYR B 1 94 ? 18.377 40.744 86.038 1.00 21.13 134 TYR F CA 1
ATOM 2297 C C . TYR B 1 94 ? 17.253 40.427 87.044 1.00 20.64 134 TYR F C 1
ATOM 2298 O O . TYR B 1 94 ? 16.079 40.399 86.679 1.00 20.61 134 TYR F O 1
ATOM 2307 N N . LEU B 1 95 ? 17.614 40.199 88.304 1.00 20.28 135 LEU F N 1
ATOM 2308 C CA . LEU B 1 95 ? 16.643 39.835 89.341 1.00 20.26 135 LEU F CA 1
ATOM 2309 C C . LEU B 1 95 ? 15.934 41.033 89.986 1.00 20.27 135 LEU F C 1
ATOM 2310 O O . LEU B 1 95 ? 14.956 40.858 90.715 1.00 20.35 135 LEU F O 1
ATOM 2315 N N . GLY B 1 96 ? 16.437 42.237 89.722 1.00 20.36 136 GLY F N 1
ATOM 2316 C CA . GLY B 1 96 ? 15.899 43.463 90.289 1.00 20.37 136 GLY F CA 1
ATOM 2317 C C . GLY B 1 96 ? 17.005 44.379 90.787 1.00 20.48 136 GLY F C 1
ATOM 2318 O O . GLY B 1 96 ? 18.115 43.928 91.069 1.00 20.69 136 GLY F O 1
ATOM 2319 N N . THR B 1 97 ? 16.693 45.668 90.910 1.00 21.40 137 THR F N 1
ATOM 2320 C CA . THR B 1 97 ? 17.645 46.658 91.427 1.00 21.89 137 THR F CA 1
ATOM 2321 C C . THR B 1 97 ? 18.151 46.288 92.818 1.00 22.32 137 THR F C 1
ATOM 2322 O O . THR B 1 97 ? 19.309 46.531 93.151 1.00 22.42 137 THR F O 1
ATOM 2326 N N . GLU B 1 98 ? 17.269 45.693 93.617 1.00 23.00 138 GLU F N 1
ATOM 2327 C CA . GLU B 1 98 ? 17.589 45.272 94.980 1.00 23.34 138 GLU F CA 1
ATOM 2328 C C . GLU B 1 98 ? 18.620 44.135 95.066 1.00 23.71 138 GLU F C 1
ATOM 2329 O O . GLU B 1 98 ? 19.114 43.846 96.148 1.00 23.39 138 GLU F O 1
ATOM 2335 N N . PHE B 1 99 ? 18.923 43.486 93.937 1.00 24.04 139 PHE F N 1
ATOM 2336 C CA . PHE B 1 99 ? 19.893 42.389 93.883 1.00 24.58 139 PHE F CA 1
ATOM 2337 C C . PHE B 1 99 ? 21.240 42.762 93.255 1.00 25.43 139 PHE F C 1
ATOM 2338 O O . PHE B 1 99 ? 22.201 42.017 93.395 1.00 25.51 139 PHE F O 1
ATOM 2346 N N . GLN B 1 100 ? 21.311 43.900 92.569 1.00 26.84 140 GLN F N 1
ATOM 2347 C CA . GLN B 1 100 ? 22.546 44.322 91.893 1.00 28.10 140 GLN F CA 1
ATOM 2348 C C . GLN B 1 100 ? 23.792 44.221 92.778 1.00 28.72 140 GLN F C 1
ATOM 2349 O O . GLN B 1 100 ? 24.814 43.692 92.348 1.00 28.89 140 GLN F O 1
ATOM 2355 N N . ASN B 1 101 ? 23.692 44.729 94.006 1.00 29.50 141 ASN F N 1
ATOM 2356 C CA . ASN B 1 101 ? 24.823 44.794 94.935 1.00 30.00 141 ASN F CA 1
ATOM 2357 C C . ASN B 1 101 ? 24.721 43.840 96.139 1.00 29.91 141 ASN F C 1
ATOM 2358 O O . ASN B 1 101 ? 25.559 43.900 97.043 1.00 30.17 141 ASN F O 1
ATOM 2363 N N . THR B 1 102 ? 23.714 42.965 96.153 1.00 29.63 142 THR F N 1
ATOM 2364 C CA . THR B 1 102 ? 23.501 42.042 97.276 1.00 29.40 142 THR F CA 1
ATOM 2365 C C . THR B 1 102 ? 23.612 40.554 96.933 1.00 29.41 142 THR F C 1
ATOM 2366 O O . THR B 1 102 ? 23.755 39.728 97.836 1.00 29.37 142 THR F O 1
ATOM 2370 N N . LEU B 1 103 ? 23.554 40.200 95.649 1.00 29.63 143 LEU F N 1
ATOM 2371 C CA . LEU B 1 103 ? 23.449 38.792 95.260 1.00 29.79 143 LEU F CA 1
ATOM 2372 C C . LEU B 1 103 ? 24.707 37.977 95.561 1.00 30.39 143 LEU F C 1
ATOM 2373 O O . LEU B 1 103 ? 24.609 36.802 95.903 1.00 30.04 143 LEU F O 1
ATOM 2378 N N . LEU B 1 104 ? 25.876 38.599 95.427 1.00 31.34 144 LEU F N 1
ATOM 2379 C CA . LEU B 1 104 ? 27.152 37.904 95.577 1.00 32.31 144 LEU F CA 1
ATOM 2380 C C . LEU B 1 104 ? 27.865 38.294 96.872 1.00 32.98 144 LEU F C 1
ATOM 2381 O O . LEU B 1 104 ? 27.940 39.474 97.216 1.00 33.09 144 LEU F O 1
ATOM 2386 N N . ASN B 1 105 ? 28.373 37.290 97.585 1.00 33.80 145 ASN F N 1
ATOM 2387 C CA . ASN B 1 105 ? 29.343 37.505 98.657 1.00 34.47 145 ASN F CA 1
ATOM 2388 C C . ASN B 1 105 ? 30.664 37.993 98.060 1.00 35.25 145 ASN F C 1
ATOM 2389 O O . ASN B 1 105 ? 30.867 37.927 96.844 1.00 35.51 145 ASN F O 1
ATOM 2394 N N . SER B 1 106 ? 31.564 38.471 98.915 1.00 36.04 146 SER F N 1
ATOM 2395 C CA . SER B 1 106 ? 32.854 39.003 98.466 1.00 36.61 146 SER F CA 1
ATOM 2396 C C . SER B 1 106 ? 33.772 37.932 97.862 1.00 36.88 146 SER F C 1
ATOM 2397 O O . SER B 1 106 ? 34.611 38.240 97.015 1.00 37.11 146 SER F O 1
ATOM 2400 N N . ASN B 1 107 ? 33.607 36.683 98.299 1.00 37.22 147 ASN F N 1
ATOM 2401 C CA . ASN B 1 107 ? 34.412 35.564 97.796 1.00 37.44 147 ASN F CA 1
ATOM 2402 C C . ASN B 1 107 ? 33.833 34.863 96.553 1.00 37.39 147 ASN F C 1
ATOM 2403 O O . ASN B 1 107 ? 34.326 33.811 96.142 1.00 37.57 147 ASN F O 1
ATOM 2408 N N . GLY B 1 108 ? 32.788 35.443 95.964 1.00 37.27 148 GLY F N 1
ATOM 2409 C CA . GLY B 1 108 ? 32.232 34.950 94.713 1.00 37.08 148 GLY F CA 1
ATOM 2410 C C . GLY B 1 108 ? 31.008 34.057 94.842 1.00 36.79 148 GLY F C 1
ATOM 2411 O O . GLY B 1 108 ? 30.234 33.937 93.889 1.00 36.97 148 GLY F O 1
ATOM 2412 N N . THR B 1 109 ? 30.827 33.425 96.001 1.00 36.29 149 THR F N 1
ATOM 2413 C CA . THR B 1 109 ? 29.673 32.556 96.226 1.00 35.91 149 THR F CA 1
ATOM 2414 C C . THR B 1 109 ? 28.379 33.364 96.273 1.00 35.43 149 THR F C 1
ATOM 2415 O O . THR B 1 109 ? 28.394 34.560 96.560 1.00 35.51 149 THR F O 1
ATOM 2419 N N . ILE B 1 110 ? 27.265 32.699 95.991 1.00 34.68 150 ILE F N 1
ATOM 2420 C CA . ILE B 1 110 ? 25.952 33.331 96.016 1.00 34.09 150 ILE F CA 1
ATOM 2421 C C . ILE B 1 110 ? 25.517 33.472 97.467 1.00 33.63 150 ILE F C 1
ATOM 2422 O O . ILE B 1 110 ? 25.527 32.495 98.221 1.00 33.44 150 ILE F O 1
ATOM 2427 N N . ASN B 1 111 ? 25.139 34.688 97.853 1.00 33.13 151 ASN F N 1
ATOM 2428 C CA . ASN B 1 111 ? 24.610 34.948 99.186 1.00 32.74 151 ASN F CA 1
ATOM 2429 C C . ASN B 1 111 ? 23.292 34.204 99.403 1.00 32.54 151 ASN F C 1
ATOM 2430 O O . ASN B 1 111 ? 22.361 34.339 98.610 1.00 32.36 151 ASN F O 1
ATOM 2435 N N . LYS B 1 112 ? 23.221 33.423 100.479 1.00 32.42 152 LYS F N 1
ATOM 2436 C CA . LYS B 1 112 ? 22.087 32.533 100.728 1.00 32.40 152 LYS F CA 1
ATOM 2437 C C . LYS B 1 112 ? 20.805 33.309 101.034 1.00 31.87 152 LYS F C 1
ATOM 2438 O O . LYS B 1 112 ? 19.727 32.919 100.595 1.00 31.80 152 LYS F O 1
ATOM 2444 N N . THR B 1 113 ? 20.924 34.399 101.790 1.00 31.34 153 THR F N 1
ATOM 2445 C CA . THR B 1 113 ? 19.771 35.241 102.110 1.00 30.86 153 THR F CA 1
ATOM 2446 C C . THR B 1 113 ? 19.199 35.897 100.846 1.00 30.22 153 THR F C 1
ATOM 2447 O O . THR B 1 113 ? 17.984 35.964 100.675 1.00 30.36 153 THR F O 1
ATOM 2451 N N . ALA B 1 114 ? 20.078 36.368 99.966 1.00 29.66 154 ALA F N 1
ATOM 2452 C CA . ALA B 1 114 ? 19.663 36.989 98.710 1.00 28.99 154 ALA F CA 1
ATOM 2453 C C . ALA B 1 114 ? 19.010 35.965 97.784 1.00 28.66 154 ALA F C 1
ATOM 2454 O O . ALA B 1 114 ? 18.059 36.283 97.087 1.00 28.24 154 ALA F O 1
ATOM 2456 N N . PHE B 1 115 ? 19.511 34.732 97.804 1.00 28.55 155 PHE F N 1
ATOM 2457 C CA . PHE B 1 115 ? 18.965 33.654 96.977 1.00 28.23 155 PHE F CA 1
ATOM 2458 C C . PHE B 1 115 ? 17.534 33.293 97.379 1.00 28.01 155 PHE F C 1
ATOM 2459 O O . PHE B 1 115 ? 16.672 33.117 96.521 1.00 27.62 155 PHE F O 1
ATOM 2467 N N . GLU B 1 116 ? 17.284 33.186 98.684 1.00 27.78 156 GLU F N 1
ATOM 2468 C CA . GLU B 1 116 ? 15.950 32.855 99.184 1.00 27.85 156 GLU F CA 1
ATOM 2469 C C . GLU B 1 116 ? 14.936 33.948 98.849 1.00 27.05 156 GLU F C 1
ATOM 2470 O O . GLU B 1 116 ? 13.776 33.648 98.574 1.00 27.21 156 GLU F O 1
ATOM 2476 N N . LYS B 1 117 ? 15.379 35.206 98.871 1.00 26.62 157 LYS F N 1
ATOM 2477 C CA . LYS B 1 117 ? 14.537 36.342 98.491 1.00 26.31 157 LYS F CA 1
ATOM 2478 C C . LYS B 1 117 ? 14.209 36.294 96.998 1.00 25.18 157 LYS F C 1
ATOM 2479 O O . LYS B 1 117 ? 13.091 36.599 96.590 1.00 24.81 157 LYS F O 1
ATOM 2485 N N . ALA B 1 118 ? 15.190 35.897 96.191 1.00 24.30 158 ALA F N 1
ATOM 2486 C CA . ALA B 1 118 ? 14.998 35.772 94.749 1.00 23.81 158 ALA F CA 1
ATOM 2487 C C . ALA B 1 118 ? 14.007 34.655 94.414 1.00 23.46 158 ALA F C 1
ATOM 2488 O O . ALA B 1 118 ? 13.189 34.795 93.507 1.00 22.89 158 ALA F O 1
ATOM 2490 N N . LYS B 1 119 ? 14.071 33.560 95.169 1.00 23.65 159 LYS F N 1
ATOM 2491 C CA . LYS B 1 119 ? 13.144 32.442 95.004 1.00 23.83 159 LYS F CA 1
ATOM 2492 C C . LYS B 1 119 ? 11.708 32.821 95.354 1.00 23.32 159 LYS F C 1
ATOM 2493 O O . LYS B 1 119 ? 10.785 32.464 94.647 1.00 23.62 159 LYS F O 1
ATOM 2499 N N . ALA B 1 120 ? 11.512 33.537 96.458 1.00 22.90 160 ALA F N 1
ATOM 2500 C CA . ALA B 1 120 ? 10.170 33.982 96.823 1.00 22.38 160 ALA F CA 1
ATOM 2501 C C . ALA B 1 120 ? 9.586 34.913 95.760 1.00 21.62 160 ALA F C 1
ATOM 2502 O O . ALA B 1 120 ? 8.387 34.895 95.496 1.00 21.74 160 ALA F O 1
ATOM 2504 N N . LYS B 1 121 ? 10.444 35.721 95.139 1.00 21.14 161 LYS F N 1
ATOM 2505 C CA . LYS B 1 121 ? 10.001 36.682 94.136 1.00 20.56 161 LYS F CA 1
ATOM 2506 C C . LYS B 1 121 ? 9.541 36.018 92.835 1.00 20.16 161 LYS F C 1
ATOM 2507 O O . LYS B 1 121 ? 8.514 36.417 92.268 1.00 20.30 161 LYS F O 1
ATOM 2513 N N . PHE B 1 122 ? 10.277 34.994 92.389 1.00 19.94 162 PHE F N 1
ATOM 2514 C CA . PHE B 1 122 ? 10.171 34.485 91.015 1.00 19.77 162 PHE F CA 1
ATOM 2515 C C . PHE B 1 122 ? 9.719 33.028 90.847 1.00 19.51 162 PHE F C 1
ATOM 2516 O O . PHE B 1 122 ? 9.223 32.672 89.780 1.00 19.74 162 PHE F O 1
ATOM 2524 N N . LEU B 1 123 ? 9.874 32.195 91.877 1.00 19.82 163 LEU F N 1
ATOM 2525 C CA . LEU B 1 123 ? 9.626 30.751 91.738 1.00 19.70 163 LEU F CA 1
ATOM 2526 C C . LEU B 1 123 ? 8.152 30.443 91.465 1.00 19.74 163 LEU F C 1
ATOM 2527 O O . LEU B 1 123 ? 7.262 30.929 92.164 1.00 19.50 163 LEU F O 1
ATOM 2532 N N . ASN B 1 124 ? 7.914 29.631 90.433 1.00 19.35 164 ASN F N 1
ATOM 2533 C CA . ASN B 1 124 ? 6.564 29.302 89.958 1.00 19.81 164 ASN F CA 1
ATOM 2534 C C . ASN B 1 124 ? 5.700 30.519 89.599 1.00 20.08 164 ASN F C 1
ATOM 2535 O O . ASN B 1 124 ? 4.488 30.511 89.803 1.00 19.89 164 ASN F O 1
ATOM 2540 N N . LYS B 1 125 ? 6.331 31.550 89.033 1.00 20.23 165 LYS F N 1
ATOM 2541 C CA . LYS B 1 125 ? 5.628 32.741 88.564 1.00 20.78 165 LYS F CA 1
ATOM 2542 C C . LYS B 1 125 ? 5.907 33.008 87.083 1.00 20.53 165 LYS F C 1
ATOM 2543 O O . LYS B 1 125 ? 6.931 32.577 86.549 1.00 20.40 165 LYS F O 1
ATOM 2549 N N . ASP B 1 126 ? 4.985 33.712 86.428 1.00 20.66 166 ASP F N 1
ATOM 2550 C CA . ASP B 1 126 ? 5.197 34.207 85.069 1.00 20.83 166 ASP F CA 1
ATOM 2551 C C . ASP B 1 126 ? 6.042 35.484 85.092 1.00 20.46 166 ASP F C 1
ATOM 2552 O O . ASP B 1 126 ? 5.951 36.296 86.018 1.00 20.94 166 ASP F O 1
ATOM 2557 N N . ARG B 1 127 ? 6.848 35.661 84.051 1.00 19.87 167 ARG F N 1
ATOM 2558 C CA . ARG B 1 127 ? 7.632 36.874 83.859 1.00 19.65 167 ARG F CA 1
ATOM 2559 C C . ARG B 1 127 ? 7.497 37.320 82.410 1.00 19.16 167 ARG F C 1
ATOM 2560 O O . ARG B 1 127 ? 7.674 36.522 81.496 1.00 19.12 167 ARG F O 1
ATOM 2568 N N . LEU B 1 128 ? 7.172 38.597 82.217 1.00 18.72 168 LEU F N 1
ATOM 2569 C CA . LEU B 1 128 ? 7.024 39.203 80.896 1.00 18.63 168 LEU F CA 1
ATOM 2570 C C . LEU B 1 128 ? 8.267 40.037 80.585 1.00 17.92 168 LEU F C 1
ATOM 2571 O O . LEU B 1 128 ? 8.699 40.834 81.415 1.00 18.05 168 LEU F O 1
ATOM 2576 N N . GLU B 1 129 ? 8.833 39.844 79.392 1.00 17.59 169 GLU F N 1
ATOM 2577 C CA . GLU B 1 129 ? 10.007 40.591 78.941 1.00 17.45 169 GLU F CA 1
ATOM 2578 C C . GLU B 1 129 ? 9.625 41.487 77.765 1.00 17.37 169 GLU F C 1
ATOM 2579 O O . GLU B 1 129 ? 9.162 41.008 76.730 1.00 16.55 169 GLU F O 1
ATOM 2585 N N . TYR B 1 130 ? 9.824 42.790 77.933 1.00 17.34 170 TYR F N 1
ATOM 2586 C CA . TYR B 1 130 ? 9.498 43.761 76.891 1.00 17.46 170 TYR F CA 1
ATOM 2587 C C . TYR B 1 130 ? 10.509 43.760 75.736 1.00 16.94 170 TYR F C 1
ATOM 2588 O O . TYR B 1 130 ? 10.137 44.003 74.591 1.00 16.77 170 TYR F O 1
ATOM 2597 N N . GLY B 1 131 ? 11.781 43.498 76.028 1.00 15.99 171 GLY F N 1
ATOM 2598 C CA . GLY B 1 131 ? 12.788 43.397 74.983 1.00 15.79 171 GLY F CA 1
ATOM 2599 C C . GLY B 1 131 ? 12.784 42.043 74.288 1.00 15.11 171 GLY F C 1
ATOM 2600 O O . GLY B 1 131 ? 12.044 41.142 74.671 1.00 14.97 171 GLY F O 1
ATOM 2601 N N . TYR B 1 132 ? 13.602 41.919 73.249 1.00 14.54 172 TYR F N 1
ATOM 2602 C CA . TYR B 1 132 ? 13.905 40.631 72.625 1.00 14.23 172 TYR F CA 1
ATOM 2603 C C . TYR B 1 132 ? 14.763 39.788 73.584 1.00 14.29 172 TYR F C 1
ATOM 2604 O O . TYR B 1 132 ? 15.466 40.337 74.438 1.00 14.88 172 TYR F O 1
ATOM 2613 N N . ILE B 1 133 ? 14.676 38.462 73.471 1.00 14.09 173 ILE F N 1
ATOM 2614 C CA . ILE B 1 133 ? 15.509 37.560 74.291 1.00 13.84 173 ILE F CA 1
ATOM 2615 C C . ILE B 1 133 ? 16.561 36.833 73.437 1.00 13.99 173 ILE F C 1
ATOM 2616 O O . ILE B 1 133 ? 16.231 35.998 72.593 1.00 13.99 173 ILE F O 1
ATOM 2621 N N . SER B 1 134 ? 17.830 37.146 73.691 1.00 14.25 174 SER F N 1
ATOM 2622 C CA . SER B 1 134 ? 18.962 36.535 72.993 1.00 14.37 174 SER F CA 1
ATOM 2623 C C . SER B 1 134 ? 19.500 35.359 73.804 1.00 14.45 174 SER F C 1
ATOM 2624 O O . SER B 1 134 ? 19.716 35.492 74.993 1.00 15.19 174 SER F O 1
ATOM 2627 N N . THR B 1 135 ? 19.702 34.219 73.148 1.00 14.22 175 THR F N 1
ATOM 2628 C CA . THR B 1 135 ? 20.136 32.974 73.802 1.00 14.32 175 THR F CA 1
ATOM 2629 C C . THR B 1 135 ? 21.177 32.274 72.939 1.00 14.67 175 THR F C 1
ATOM 2630 O O . THR B 1 135 ? 21.475 32.728 71.844 1.00 14.93 175 THR F O 1
ATOM 2634 N N . SER B 1 136 ? 21.712 31.161 73.435 1.00 14.94 176 SER F N 1
ATOM 2635 C CA . SER B 1 136 ? 22.586 30.280 72.655 1.00 15.47 176 SER F CA 1
ATOM 2636 C C . SER B 1 136 ? 22.102 28.830 72.714 1.00 15.86 176 SER F C 1
ATOM 2637 O O . SER B 1 136 ? 21.426 28.439 73.656 1.00 15.18 176 SER F O 1
ATOM 2640 N N . LEU B 1 137 ? 22.460 28.028 71.710 1.00 16.40 177 LEU F N 1
ATOM 2641 C CA . LEU B 1 137 ? 22.070 26.616 71.677 1.00 17.10 177 LEU F CA 1
ATOM 2642 C C . LEU B 1 137 ? 22.829 25.777 72.712 1.00 18.48 177 LEU F C 1
ATOM 2643 O O . LEU B 1 137 ? 22.379 24.692 73.070 1.00 17.88 177 LEU F O 1
ATOM 2648 N N . MET B 1 138 ? 23.974 26.280 73.170 1.00 20.61 178 MET F N 1
ATOM 2649 C CA . MET B 1 138 ? 24.774 25.611 74.196 1.00 22.88 178 MET F CA 1
ATOM 2650 C C . MET B 1 138 ? 25.303 26.609 75.232 1.00 25.20 178 MET F C 1
ATOM 2651 O O . MET B 1 138 ? 25.292 27.824 75.005 1.00 25.55 178 MET F O 1
ATOM 2656 N N . ASN B 1 139 ? 25.763 26.095 76.373 1.00 27.74 179 ASN F N 1
ATOM 2657 C CA . ASN B 1 139 ? 26.363 26.951 77.399 1.00 30.17 179 ASN F CA 1
ATOM 2658 C C . ASN B 1 139 ? 27.717 27.440 76.897 1.00 31.90 179 ASN F C 1
ATOM 2659 O O . ASN B 1 139 ? 28.685 26.675 76.826 1.00 32.58 179 ASN F O 1
ATOM 2664 N N . VAL B 1 140 ? 27.762 28.718 76.531 1.00 33.78 180 VAL F N 1
ATOM 2665 C CA . VAL B 1 140 ? 28.882 29.293 75.788 1.00 35.11 180 VAL F CA 1
ATOM 2666 C C . VAL B 1 140 ? 29.561 30.388 76.600 1.00 36.25 180 VAL F C 1
ATOM 2667 O O . VAL B 1 140 ? 28.919 31.047 77.418 1.00 36.60 180 VAL F O 1
ATOM 2671 N N . SER B 1 141 ? 30.857 30.579 76.355 1.00 37.31 181 SER F N 1
ATOM 2672 C CA . SER B 1 141 ? 31.682 31.508 77.133 1.00 37.99 181 SER F CA 1
ATOM 2673 C C . SER B 1 141 ? 31.077 32.910 77.224 1.00 38.25 181 SER F C 1
ATOM 2674 O O . SER B 1 141 ? 31.173 33.705 76.286 1.00 38.87 181 SER F O 1
ATOM 2677 N N . ALA B 1 144 ? 28.404 32.328 80.703 1.00 37.22 184 ALA F N 1
ATOM 2678 C CA . ALA B 1 144 ? 29.260 31.251 81.198 1.00 37.13 184 ALA F CA 1
ATOM 2679 C C . ALA B 1 144 ? 29.854 31.588 82.559 1.00 36.78 184 ALA F C 1
ATOM 2680 O O . ALA B 1 144 ? 29.649 30.855 83.529 1.00 37.25 184 ALA F O 1
ATOM 2682 N N . GLY B 1 145 ? 30.604 32.688 82.614 1.00 36.11 185 GLY F N 1
ATOM 2683 C CA . GLY B 1 145 ? 31.211 33.168 83.848 1.00 35.13 185 GLY F CA 1
ATOM 2684 C C . GLY B 1 145 ? 30.294 34.073 84.656 1.00 34.27 185 GLY F C 1
ATOM 2685 O O . GLY B 1 145 ? 30.683 34.569 85.712 1.00 34.61 185 GLY F O 1
ATOM 2686 N N . ARG B 1 146 ? 29.081 34.291 84.151 1.00 32.93 186 ARG F N 1
ATOM 2687 C CA . ARG B 1 146 ? 28.071 35.111 84.819 1.00 31.74 186 ARG F CA 1
ATOM 2688 C C . ARG B 1 146 ? 27.408 34.340 85.963 1.00 29.92 186 ARG F C 1
ATOM 2689 O O . ARG B 1 146 ? 27.376 33.110 85.944 1.00 29.50 186 ARG F O 1
ATOM 2697 N N . PRO B 1 147 ? 26.876 35.056 86.956 1.00 27.91 187 PRO F N 1
ATOM 2698 C CA . PRO B 1 147 ? 26.294 34.407 88.140 1.00 26.72 187 PRO F CA 1
ATOM 2699 C C . PRO B 1 147 ? 24.914 33.766 87.949 1.00 25.38 187 PRO F C 1
ATOM 2700 O O . PRO B 1 147 ? 24.519 32.999 88.815 1.00 25.04 187 PRO F O 1
ATOM 2704 N N . ILE B 1 148 ? 24.200 34.063 86.864 1.00 23.81 188 ILE F N 1
ATOM 2705 C CA . ILE B 1 148 ? 22.877 33.483 86.636 1.00 22.82 188 ILE F CA 1
ATOM 2706 C C . ILE B 1 148 ? 22.831 32.815 85.261 1.00 21.80 188 ILE F C 1
ATOM 2707 O O . ILE B 1 148 ? 23.117 33.455 84.256 1.00 22.20 188 ILE F O 1
ATOM 2712 N N . ILE B 1 149 ? 22.486 31.534 85.232 1.00 20.94 189 ILE F N 1
ATOM 2713 C CA . ILE B 1 149 ? 22.266 30.807 83.980 1.00 20.75 189 ILE F CA 1
ATOM 2714 C C . ILE B 1 149 ? 20.810 30.362 83.901 1.00 19.80 189 ILE F C 1
ATOM 2715 O O . ILE B 1 149 ? 20.315 29.706 84.809 1.00 19.31 189 ILE F O 1
ATOM 2720 N N . THR B 1 150 ? 20.133 30.708 82.809 1.00 19.10 190 THR F N 1
ATOM 2721 C CA . THR B 1 150 ? 18.763 30.273 82.566 1.00 18.69 190 THR F CA 1
ATOM 2722 C C . THR B 1 150 ? 18.719 29.276 81.413 1.00 18.66 190 THR F C 1
ATOM 2723 O O . THR B 1 150 ? 19.372 29.489 80.388 1.00 18.93 190 THR F O 1
ATOM 2727 N N . LYS B 1 151 ? 17.958 28.200 81.610 1.00 18.35 191 LYS F N 1
ATOM 2728 C CA . LYS B 1 151 ? 17.647 27.218 80.572 1.00 18.56 191 LYS F CA 1
ATOM 2729 C C . LYS B 1 151 ? 16.174 27.363 80.205 1.00 17.98 191 LYS F C 1
ATOM 2730 O O . LYS B 1 151 ? 15.296 27.178 81.055 1.00 18.01 191 LYS F O 1
ATOM 2736 N N . PHE B 1 152 ? 15.901 27.695 78.945 1.00 17.11 192 PHE F N 1
ATOM 2737 C CA . PHE B 1 152 ? 14.544 27.903 78.454 1.00 16.86 192 PHE F CA 1
ATOM 2738 C C . PHE B 1 152 ? 14.029 26.699 77.655 1.00 17.09 192 PHE F C 1
ATOM 2739 O O . PHE B 1 152 ? 14.648 26.299 76.676 1.00 16.74 192 PHE F O 1
ATOM 2747 N N . LYS B 1 153 ? 12.881 26.163 78.050 1.00 17.62 193 LYS F N 1
ATOM 2748 C CA . LYS B 1 153 ? 12.207 25.107 77.297 1.00 18.22 193 LYS F CA 1
ATOM 2749 C C . LYS B 1 153 ? 11.258 25.715 76.259 1.00 17.94 193 LYS F C 1
ATOM 2750 O O . LYS B 1 153 ? 10.204 26.245 76.604 1.00 17.96 193 LYS F O 1
ATOM 2756 N N . VAL B 1 154 ? 11.636 25.611 74.991 1.00 17.86 194 VAL F N 1
ATOM 2757 C CA . VAL B 1 154 ? 10.932 26.251 73.883 1.00 17.98 194 VAL F CA 1
ATOM 2758 C C . VAL B 1 154 ? 10.265 25.182 73.008 1.00 17.91 194 VAL F C 1
ATOM 2759 O O . VAL B 1 154 ? 10.949 24.341 72.432 1.00 18.31 194 VAL F O 1
ATOM 2763 N N . ALA B 1 155 ? 8.941 25.225 72.903 1.00 18.19 195 ALA F N 1
ATOM 2764 C CA . ALA B 1 155 ? 8.178 24.157 72.246 1.00 18.21 195 ALA F CA 1
ATOM 2765 C C . ALA B 1 155 ? 8.252 24.179 70.723 1.00 18.87 195 ALA F C 1
ATOM 2766 O O . ALA B 1 155 ? 8.465 25.216 70.110 1.00 18.56 195 ALA F O 1
ATOM 2768 N N . LYS B 1 156 ? 8.032 23.008 70.133 1.00 19.18 196 LYS F N 1
ATOM 2769 C CA . LYS B 1 156 ? 7.906 22.836 68.690 1.00 20.01 196 LYS F CA 1
ATOM 2770 C C . LYS B 1 156 ? 6.927 23.856 68.125 1.00 20.10 196 LYS F C 1
ATOM 2771 O O . LYS B 1 156 ? 5.843 24.048 68.672 1.00 20.54 196 LYS F O 1
ATOM 2777 N N . GLY B 1 157 ? 7.332 24.527 67.050 1.00 20.31 197 GLY F N 1
ATOM 2778 C CA . GLY B 1 157 ? 6.481 25.489 66.365 1.00 20.69 197 GLY F CA 1
ATOM 2779 C C . GLY B 1 157 ? 6.610 26.925 66.846 1.00 20.71 197 GLY F C 1
ATOM 2780 O O . GLY B 1 157 ? 6.033 27.829 66.247 1.00 21.54 197 GLY F O 1
ATOM 2781 N N . SER B 1 158 ? 7.376 27.142 67.912 1.00 20.17 198 SER F N 1
ATOM 2782 C CA . SER B 1 158 ? 7.537 28.471 68.498 1.00 19.70 198 SER F CA 1
ATOM 2783 C C . SER B 1 158 ? 8.419 29.380 67.651 1.00 19.03 198 SER F C 1
ATOM 2784 O O . SER B 1 158 ? 9.281 28.914 66.915 1.00 18.67 198 SER F O 1
ATOM 2787 N N . LYS B 1 159 ? 8.204 30.684 67.780 1.00 18.37 199 LYS F N 1
ATOM 2788 C CA . LYS B 1 159 ? 9.060 31.682 67.149 1.00 17.86 199 LYS F CA 1
ATOM 2789 C C . LYS B 1 159 ? 10.461 31.657 67.789 1.00 17.37 199 LYS F C 1
ATOM 2790 O O . LYS B 1 159 ? 10.596 31.822 69.005 1.00 16.78 199 LYS F O 1
ATOM 2796 N N . ALA B 1 160 ? 11.476 31.437 66.955 1.00 16.74 200 ALA F N 1
ATOM 2797 C CA . ALA B 1 160 ? 12.888 31.347 67.368 1.00 16.55 200 ALA F CA 1
ATOM 2798 C C . ALA B 1 160 ? 13.771 31.315 66.122 1.00 16.42 200 ALA F C 1
ATOM 2799 O O . ALA B 1 160 ? 13.531 30.509 65.234 1.00 16.69 200 ALA F O 1
ATOM 2801 N N . GLY B 1 161 ? 14.789 32.179 66.055 1.00 15.97 201 GLY F N 1
ATOM 2802 C CA . GLY B 1 161 ? 15.630 32.308 64.871 1.00 16.20 201 GLY F CA 1
ATOM 2803 C C . GLY B 1 161 ? 17.134 32.165 65.097 1.00 16.07 201 GLY F C 1
ATOM 2804 O O . GLY B 1 161 ? 17.687 32.784 65.997 1.00 15.82 201 GLY F O 1
ATOM 2805 N N . TYR B 1 162 ? 17.788 31.363 64.254 1.00 16.08 202 TYR F N 1
ATOM 2806 C CA . TYR B 1 162 ? 19.246 31.188 64.248 1.00 16.50 202 TYR F CA 1
ATOM 2807 C C . TYR B 1 162 ? 19.872 32.307 63.421 1.00 16.85 202 TYR F C 1
ATOM 2808 O O . TYR B 1 162 ? 19.708 32.335 62.202 1.00 16.82 202 TYR F O 1
ATOM 2817 N N . ILE B 1 163 ? 20.590 33.229 64.056 1.00 17.35 203 ILE F N 1
ATOM 2818 C CA . ILE B 1 163 ? 20.987 34.457 63.348 1.00 17.64 203 ILE F CA 1
ATOM 2819 C C . ILE B 1 163 ? 22.476 34.580 62.970 1.00 17.43 203 ILE F C 1
ATOM 2820 O O . ILE B 1 163 ? 22.844 35.544 62.310 1.00 17.00 203 ILE F O 1
ATOM 2825 N N . ASP B 1 164 ? 23.313 33.605 63.318 1.00 17.25 204 ASP F N 1
ATOM 2826 C CA . ASP B 1 164 ? 24.726 33.658 62.905 1.00 17.43 204 ASP F CA 1
ATOM 2827 C C . ASP B 1 164 ? 24.947 33.852 61.383 1.00 17.12 204 ASP F C 1
ATOM 2828 O O . ASP B 1 164 ? 25.795 34.660 60.996 1.00 17.10 204 ASP F O 1
ATOM 2833 N N . PRO B 1 165 ? 24.206 33.149 60.519 1.00 16.60 205 PRO F N 1
ATOM 2834 C CA . PRO B 1 165 ? 24.359 33.353 59.067 1.00 16.51 205 PRO F CA 1
ATOM 2835 C C . PRO B 1 165 ? 23.974 34.753 58.568 1.00 16.48 205 PRO F C 1
ATOM 2836 O O . PRO B 1 165 ? 24.386 35.137 57.470 1.00 16.77 205 PRO F O 1
ATOM 2840 N N . ILE B 1 166 ? 23.194 35.486 59.358 1.00 16.17 206 ILE F N 1
ATOM 2841 C CA . ILE B 1 166 ? 22.745 36.833 59.017 1.00 16.71 206 ILE F CA 1
ATOM 2842 C C . ILE B 1 166 ? 23.754 37.915 59.432 1.00 17.05 206 ILE F C 1
ATOM 2843 O O . ILE B 1 166 ? 23.900 38.916 58.728 1.00 17.26 206 ILE F O 1
ATOM 2848 N N . SER B 1 167 ? 24.446 37.716 60.556 1.00 17.35 207 SER F N 1
ATOM 2849 C CA . SER B 1 167 ? 25.331 38.749 61.121 1.00 17.54 207 SER F CA 1
ATOM 2850 C C . SER B 1 167 ? 26.559 38.182 61.845 1.00 17.90 207 SER F C 1
ATOM 2851 O O . SER B 1 167 ? 26.431 37.399 62.791 1.00 17.19 207 SER F O 1
ATOM 2854 N N . ALA B 1 168 ? 27.749 38.619 61.423 1.00 18.21 208 ALA F N 1
ATOM 2855 C CA . ALA B 1 168 ? 29.005 38.219 62.063 1.00 18.77 208 ALA F CA 1
ATOM 2856 C C . ALA B 1 168 ? 29.116 38.735 63.499 1.00 19.12 208 ALA F C 1
ATOM 2857 O O . ALA B 1 168 ? 29.916 38.213 64.280 1.00 19.34 208 ALA F O 1
ATOM 2859 N N . PHE B 1 169 ? 28.323 39.750 63.841 1.00 19.56 209 PHE F N 1
ATOM 2860 C CA . PHE B 1 169 ? 28.304 40.310 65.201 1.00 19.76 209 PHE F CA 1
ATOM 2861 C C . PHE B 1 169 ? 27.481 39.479 66.199 1.00 20.05 209 PHE F C 1
ATOM 2862 O O . PHE B 1 169 ? 27.519 39.743 67.405 1.00 20.41 209 PHE F O 1
ATOM 2870 N N . ALA B 1 170 ? 26.734 38.487 65.712 1.00 20.28 210 ALA F N 1
ATOM 2871 C CA . ALA B 1 170 ? 25.959 37.614 66.596 1.00 20.25 210 ALA F CA 1
ATOM 2872 C C . ALA B 1 170 ? 26.872 36.751 67.455 1.00 20.46 210 ALA F C 1
ATOM 2873 O O . ALA B 1 170 ? 28.000 36.443 67.061 1.00 20.84 210 ALA F O 1
ATOM 2875 N N . GLY B 1 171 ? 26.378 36.348 68.625 1.00 20.59 211 GLY F N 1
ATOM 2876 C CA . GLY B 1 171 ? 27.124 35.462 69.506 1.00 20.91 211 GLY F CA 1
ATOM 2877 C C . GLY B 1 171 ? 27.205 34.050 68.958 1.00 21.23 211 GLY F C 1
ATOM 2878 O O . GLY B 1 171 ? 26.510 33.710 67.999 1.00 20.71 211 GLY F O 1
ATOM 2879 N N . GLN B 1 172 ? 28.046 33.219 69.570 1.00 22.02 212 GLN F N 1
ATOM 2880 C CA . GLN B 1 172 ? 28.226 31.844 69.092 1.00 22.67 212 GLN F CA 1
ATOM 2881 C C . GLN B 1 172 ? 26.902 31.083 69.309 1.00 21.25 212 GLN F C 1
ATOM 2882 O O . GLN B 1 172 ? 26.307 31.151 70.389 1.00 21.03 212 GLN F O 1
ATOM 2892 N N . LEU B 1 173 ? 26.428 30.422 68.250 1.00 19.74 213 LEU F N 1
ATOM 2893 C CA . LEU B 1 173 ? 25.200 29.611 68.272 1.00 18.76 213 LEU F CA 1
ATOM 2894 C C . LEU B 1 173 ? 23.951 30.386 68.745 1.00 17.70 213 LEU F C 1
ATOM 2895 O O . LEU B 1 173 ? 23.105 29.848 69.442 1.00 17.24 213 LEU F O 1
ATOM 2900 N N . ASN B 1 174 ? 23.834 31.638 68.307 1.00 17.23 214 ASN F N 1
ATOM 2901 C CA . ASN B 1 174 ? 22.814 32.589 68.778 1.00 16.89 214 ASN F CA 1
ATOM 2902 C C . ASN B 1 174 ? 21.403 32.279 68.241 1.00 16.27 214 ASN F C 1
ATOM 2903 O O . ASN B 1 174 ? 21.208 32.157 67.030 1.00 16.43 214 ASN F O 1
ATOM 2908 N N . MET B 1 175 ? 20.446 32.107 69.156 1.00 15.33 215 MET F N 1
ATOM 2909 C CA . MET B 1 175 ? 19.016 31.999 68.838 1.00 14.68 215 MET F CA 1
ATOM 2910 C C . MET B 1 175 ? 18.274 33.197 69.447 1.00 14.36 215 MET F C 1
ATOM 2911 O O . MET B 1 175 ? 18.338 33.418 70.653 1.00 14.30 215 MET F O 1
ATOM 2916 N N . LEU B 1 176 ? 17.569 33.971 68.620 1.00 13.92 216 LEU F N 1
ATOM 2917 C CA . LEU B 1 176 ? 16.777 35.109 69.095 1.00 14.14 216 LEU F CA 1
ATOM 2918 C C . LEU B 1 176 ? 15.306 34.731 69.251 1.00 14.22 216 LEU F C 1
ATOM 2919 O O . LEU B 1 176 ? 14.756 34.015 68.415 1.00 14.33 216 LEU F O 1
ATOM 2924 N N . LEU B 1 177 ? 14.680 35.232 70.315 1.00 14.07 217 LEU F N 1
ATOM 2925 C CA . LEU B 1 177 ? 13.242 35.050 70.580 1.00 14.37 217 LEU F CA 1
ATOM 2926 C C . LEU B 1 177 ? 12.521 36.401 70.513 1.00 14.41 217 LEU F C 1
ATOM 2927 O O . LEU B 1 177 ? 13.122 37.442 70.791 1.00 13.71 217 LEU F O 1
ATOM 2932 N N . PRO B 1 178 ? 11.232 36.396 70.169 1.00 14.37 218 PRO F N 1
ATOM 2933 C CA . PRO B 1 178 ? 10.486 37.649 69.975 1.00 14.91 218 PRO F CA 1
ATOM 2934 C C . PRO B 1 178 ? 10.299 38.479 71.249 1.00 15.11 218 PRO F C 1
ATOM 2935 O O . PRO B 1 178 ? 10.413 37.949 72.363 1.00 15.03 218 PRO F O 1
ATOM 2939 N N . ARG B 1 179 ? 10.046 39.778 71.071 1.00 15.54 219 ARG F N 1
ATOM 2940 C CA . ARG B 1 179 ? 9.768 40.682 72.185 1.00 15.85 219 ARG F CA 1
ATOM 2941 C C . ARG B 1 179 ? 8.369 40.436 72.768 1.00 16.46 219 ARG F C 1
ATOM 2942 O O . ARG B 1 179 ? 7.524 39.813 72.128 1.00 16.75 219 ARG F O 1
ATOM 2950 N N . HIS B 1 180 ? 8.147 40.927 73.983 1.00 17.08 220 HIS F N 1
ATOM 2951 C CA . HIS B 1 180 ? 6.874 40.739 74.703 1.00 18.05 220 HIS F CA 1
ATOM 2952 C C . HIS B 1 180 ? 6.543 39.257 74.938 1.00 18.05 220 HIS F C 1
ATOM 2953 O O . HIS B 1 180 ? 5.373 38.852 74.952 1.00 18.88 220 HIS F O 1
ATOM 2960 N N . SER B 1 181 ? 7.584 38.446 75.121 1.00 17.78 221 SER F N 1
ATOM 2961 C CA . SER B 1 181 ? 7.406 37.044 75.480 1.00 17.76 221 SER F CA 1
ATOM 2962 C C . SER B 1 181 ? 7.194 36.881 76.984 1.00 17.77 221 SER F C 1
ATOM 2963 O O . SER B 1 181 ? 7.768 37.620 77.795 1.00 17.62 221 SER F O 1
ATOM 2966 N N . THR B 1 182 ? 6.368 35.900 77.346 1.00 18.04 222 THR F N 1
ATOM 2967 C CA . THR B 1 182 ? 6.184 35.491 78.737 1.00 18.36 222 THR F CA 1
ATOM 2968 C C . THR B 1 182 ? 6.771 34.092 78.941 1.00 18.10 222 THR F C 1
ATOM 2969 O O . THR B 1 182 ? 6.548 33.207 78.126 1.00 17.89 222 THR F O 1
ATOM 2973 N N . TYR B 1 183 ? 7.527 33.901 80.018 1.00 18.09 223 TYR F N 1
ATOM 2974 C CA . TYR B 1 183 ? 7.991 32.570 80.420 1.00 18.06 223 TYR F CA 1
ATOM 2975 C C . TYR B 1 183 ? 7.664 32.311 81.888 1.00 18.48 223 TYR F C 1
ATOM 2976 O O . TYR B 1 183 ? 7.529 33.242 82.679 1.00 18.39 223 TYR F O 1
ATOM 2985 N N . HIS B 1 184 ? 7.532 31.034 82.239 1.00 18.92 224 HIS F N 1
ATOM 2986 C CA . HIS B 1 184 ? 7.194 30.617 83.591 1.00 19.50 224 HIS F CA 1
ATOM 2987 C C . HIS B 1 184 ? 8.426 29.995 84.233 1.00 19.63 224 HIS F C 1
ATOM 2988 O O . HIS B 1 184 ? 9.002 29.064 83.684 1.00 19.78 224 HIS F O 1
ATOM 2995 N N . ILE B 1 185 ? 8.841 30.524 85.380 1.00 20.02 225 ILE F N 1
ATOM 2996 C CA . ILE B 1 185 ? 9.999 29.999 86.099 1.00 20.40 225 ILE F CA 1
ATOM 2997 C C . ILE B 1 185 ? 9.580 28.761 86.899 1.00 20.88 225 ILE F C 1
ATOM 2998 O O . ILE B 1 185 ? 8.797 28.853 87.847 1.00 21.08 225 ILE F O 1
ATOM 3003 N N . ASP B 1 186 ? 10.091 27.603 86.486 1.00 21.65 226 ASP F N 1
ATOM 3004 C CA . ASP B 1 186 ? 9.740 26.312 87.096 1.00 22.55 226 ASP F CA 1
ATOM 3005 C C . ASP B 1 186 ? 10.633 25.923 88.273 1.00 23.02 226 ASP F C 1
ATOM 3006 O O . ASP B 1 186 ? 10.163 25.299 89.232 1.00 23.47 226 ASP F O 1
ATOM 3011 N N . ASP B 1 187 ? 11.920 26.257 88.186 1.00 23.57 227 ASP F N 1
ATOM 3012 C CA . ASP B 1 187 ? 12.922 25.820 89.161 1.00 24.14 227 ASP F CA 1
ATOM 3013 C C . ASP B 1 187 ? 14.045 26.842 89.309 1.00 24.32 227 ASP F C 1
ATOM 3014 O O . ASP B 1 187 ? 14.423 27.502 88.346 1.00 23.80 227 ASP F O 1
ATOM 3019 N N . MET B 1 188 ? 14.568 26.964 90.527 1.00 24.59 228 MET F N 1
ATOM 3020 C CA . MET B 1 188 ? 15.723 27.804 90.822 1.00 25.22 228 MET F CA 1
ATOM 3021 C C . MET B 1 188 ? 16.584 27.088 91.859 1.00 26.60 228 MET F C 1
ATOM 3022 O O . MET B 1 188 ? 16.107 26.791 92.955 1.00 26.38 228 MET F O 1
ATOM 3027 N N . ARG B 1 189 ? 17.838 26.801 91.511 1.00 28.02 229 ARG F N 1
ATOM 3028 C CA . ARG B 1 189 ? 18.755 26.109 92.418 1.00 29.69 229 ARG F CA 1
ATOM 3029 C C . ARG B 1 189 ? 20.179 26.646 92.330 1.00 30.13 229 ARG F C 1
ATOM 3030 O O . ARG B 1 189 ? 20.545 27.316 91.372 1.00 30.05 229 ARG F O 1
ATOM 3038 N N . LEU B 1 190 ? 20.979 26.347 93.348 1.00 31.04 230 LEU F N 1
ATOM 3039 C CA . LEU B 1 190 ? 22.388 26.715 93.349 1.00 31.66 230 LEU F CA 1
ATOM 3040 C C . LEU B 1 190 ? 23.188 25.665 92.594 1.00 32.32 230 LEU F C 1
ATOM 3041 O O . LEU B 1 190 ? 22.796 24.498 92.537 1.00 32.58 230 LEU F O 1
ATOM 3046 N N . SER B 1 191 ? 24.306 26.089 92.016 1.00 32.98 231 SER F N 1
ATOM 3047 C CA . SER B 1 191 ? 25.247 25.173 91.386 1.00 33.58 231 SER F CA 1
ATOM 3048 C C . SER B 1 191 ? 26.025 24.452 92.486 1.00 34.37 231 SER F C 1
ATOM 3049 O O . SER B 1 191 ? 25.937 24.824 93.660 1.00 34.58 231 SER F O 1
ATOM 3052 N N . SER B 1 192 ? 26.770 23.417 92.108 1.00 35.30 232 SER F N 1
ATOM 3053 C CA . SER B 1 192 ? 27.486 22.586 93.082 1.00 35.96 232 SER F CA 1
ATOM 3054 C C . SER B 1 192 ? 28.577 23.353 93.837 1.00 36.14 232 SER F C 1
ATOM 3055 O O . SER B 1 192 ? 28.735 23.174 95.045 1.00 36.62 232 SER F O 1
ATOM 3058 N N . ASP B 1 193 ? 29.313 24.210 93.132 1.00 36.32 233 ASP F N 1
ATOM 3059 C CA . ASP B 1 193 ? 30.317 25.076 93.760 1.00 36.37 233 ASP F CA 1
ATOM 3060 C C . ASP B 1 193 ? 29.704 26.297 94.464 1.00 36.03 233 ASP F C 1
ATOM 3061 O O . ASP B 1 193 ? 30.386 26.996 95.215 1.00 36.43 233 ASP F O 1
ATOM 3066 N N . GLY B 1 194 ? 28.427 26.559 94.199 1.00 35.48 234 GLY F N 1
ATOM 3067 C CA . GLY B 1 194 ? 27.676 27.577 94.910 1.00 34.91 234 GLY F CA 1
ATOM 3068 C C . GLY B 1 194 ? 27.933 28.992 94.426 1.00 34.35 234 GLY F C 1
ATOM 3069 O O . GLY B 1 194 ? 27.638 29.941 95.145 1.00 34.41 234 GLY F O 1
ATOM 3070 N N . LYS B 1 195 ? 28.465 29.133 93.214 1.00 33.52 235 LYS F N 1
ATOM 3071 C CA . LYS B 1 195 ? 28.793 30.443 92.647 1.00 32.86 235 LYS F CA 1
ATOM 3072 C C . LYS B 1 195 ? 27.822 30.872 91.539 1.00 31.55 235 LYS F C 1
ATOM 3073 O O . LYS B 1 195 ? 27.978 31.949 90.965 1.00 31.35 235 LYS F O 1
ATOM 3079 N N . GLN B 1 196 ? 26.822 30.039 91.253 1.00 30.28 236 GLN F N 1
ATOM 3080 C CA . GLN B 1 196 ? 25.815 30.349 90.236 1.00 29.12 236 GLN F CA 1
ATOM 3081 C C . GLN B 1 196 ? 24.405 29.929 90.653 1.00 27.77 236 GLN F C 1
ATOM 3082 O O . GLN B 1 196 ? 24.226 28.967 91.393 1.00 27.82 236 GLN F O 1
ATOM 3088 N N . ILE B 1 197 ? 23.408 30.668 90.173 1.00 26.17 237 ILE F N 1
ATOM 3089 C CA . ILE B 1 197 ? 22.015 30.254 90.241 1.00 25.32 237 ILE F CA 1
ATOM 3090 C C . ILE B 1 197 ? 21.637 29.701 88.871 1.00 24.34 237 ILE F C 1
ATOM 3091 O O . ILE B 1 197 ? 21.838 30.373 87.864 1.00 24.42 237 ILE F O 1
ATOM 3096 N N . ILE B 1 198 ? 21.108 28.482 88.849 1.00 23.37 238 ILE F N 1
ATOM 3097 C CA . ILE B 1 198 ? 20.589 27.851 87.637 1.00 22.87 238 ILE F CA 1
ATOM 3098 C C . ILE B 1 198 ? 19.056 27.909 87.643 1.00 22.06 238 ILE F C 1
ATOM 3099 O O . ILE B 1 198 ? 18.405 27.333 88.518 1.00 22.08 238 ILE F O 1
ATOM 3104 N N . ILE B 1 199 ? 18.490 28.620 86.667 1.00 21.01 239 ILE F N 1
ATOM 3105 C CA . ILE B 1 199 ? 17.044 28.793 86.531 1.00 20.59 239 ILE F CA 1
ATOM 3106 C C . ILE B 1 199 ? 16.550 27.945 85.363 1.00 20.50 239 ILE F C 1
ATOM 3107 O O . ILE B 1 199 ? 17.160 27.969 84.295 1.00 20.06 239 ILE F O 1
ATOM 3112 N N . THR B 1 200 ? 15.461 27.203 85.572 1.00 20.10 240 THR F N 1
ATOM 3113 C CA . THR B 1 200 ? 14.761 26.493 84.495 1.00 20.09 240 THR F CA 1
ATOM 3114 C C . THR B 1 200 ? 13.393 27.129 84.258 1.00 19.76 240 THR F C 1
ATOM 3115 O O . THR B 1 200 ? 12.631 27.328 85.198 1.00 19.54 240 THR F O 1
ATOM 3119 N N . ALA B 1 201 ? 13.083 27.442 83.003 1.00 19.23 241 ALA F N 1
ATOM 3120 C CA . ALA B 1 201 ? 11.847 28.147 82.659 1.00 19.21 241 ALA F CA 1
ATOM 3121 C C . ALA B 1 201 ? 11.211 27.564 81.406 1.00 19.44 241 ALA F C 1
ATOM 3122 O O . ALA B 1 201 ? 11.912 27.048 80.542 1.00 19.34 241 ALA F O 1
ATOM 3124 N N . THR B 1 202 ? 9.886 27.656 81.316 1.00 19.87 242 THR F N 1
ATOM 3125 C CA . THR B 1 202 ? 9.139 27.225 80.145 1.00 20.50 242 THR F CA 1
ATOM 3126 C C . THR B 1 202 ? 8.649 28.456 79.377 1.00 20.81 242 THR F C 1
ATOM 3127 O O . THR B 1 202 ? 7.910 29.277 79.915 1.00 20.15 242 THR F O 1
ATOM 3131 N N . MET B 1 203 ? 9.073 28.581 78.122 1.00 21.35 243 MET F N 1
ATOM 3132 C CA . MET B 1 203 ? 8.676 29.701 77.266 1.00 22.60 243 MET F CA 1
ATOM 3133 C C . MET B 1 203 ? 7.224 29.583 76.790 1.00 24.30 243 MET F C 1
ATOM 3134 O O . MET B 1 203 ? 6.767 28.498 76.422 1.00 23.91 243 MET F O 1
ATOM 3139 N N . MET B 1 204 ? 6.518 30.718 76.788 1.00 26.71 244 MET F N 1
ATOM 3140 C CA . MET B 1 204 ? 5.125 30.811 76.323 1.00 29.09 244 MET F CA 1
ATOM 3141 C C . MET B 1 204 ? 4.924 31.853 75.202 1.00 30.15 244 MET F C 1
ATOM 3142 O O . MET B 1 204 ? 4.109 31.643 74.304 1.00 31.44 244 MET F O 1
ATOM 3147 N N . GLY B 1 205 ? 5.634 32.979 75.272 1.00 31.62 245 GLY F N 1
ATOM 3148 C CA . GLY B 1 205 ? 5.599 33.999 74.234 1.00 32.01 245 GLY F CA 1
ATOM 3149 C C . GLY B 1 205 ? 4.340 34.835 74.052 1.00 32.44 245 GLY F C 1
ATOM 3150 O O . GLY B 1 205 ? 3.410 34.769 74.849 1.00 33.11 245 GLY F O 1
ATOM 3151 N N . THR B 1 206 ? 4.370 35.656 72.998 1.00 32.94 246 THR F N 1
ATOM 3152 C CA . THR B 1 206 ? 3.217 36.375 72.431 1.00 32.89 246 THR F CA 1
ATOM 3153 C C . THR B 1 206 ? 3.703 37.324 71.334 1.00 32.84 246 THR F C 1
ATOM 3154 O O . THR B 1 206 ? 3.518 37.060 70.148 1.00 33.15 246 THR F O 1
ATOM 3158 N N . THR C 1 5 ? 14.872 29.867 113.362 1.00 36.06 45 THR G N 1
ATOM 3159 C CA . THR C 1 5 ? 14.981 28.428 113.734 1.00 36.11 45 THR G CA 1
ATOM 3160 C C . THR C 1 5 ? 13.669 27.921 114.334 1.00 35.82 45 THR G C 1
ATOM 3161 O O . THR C 1 5 ? 12.936 28.680 114.968 1.00 35.92 45 THR G O 1
ATOM 3165 N N . TYR C 1 6 ? 13.394 26.635 114.121 1.00 35.44 46 TYR G N 1
ATOM 3166 C CA . TYR C 1 6 ? 12.176 25.978 114.603 1.00 35.14 46 TYR G CA 1
ATOM 3167 C C . TYR C 1 6 ? 12.535 24.651 115.273 1.00 35.20 46 TYR G C 1
ATOM 3168 O O . TYR C 1 6 ? 13.225 23.821 114.681 1.00 35.29 46 TYR G O 1
ATOM 3177 N N . GLN C 1 7 ? 12.066 24.459 116.505 1.00 35.27 47 GLN G N 1
ATOM 3178 C CA . GLN C 1 7 ? 12.368 23.258 117.291 1.00 35.55 47 GLN G CA 1
ATOM 3179 C C . GLN C 1 7 ? 11.927 21.971 116.597 1.00 35.99 47 GLN G C 1
ATOM 3180 O O . GLN C 1 7 ? 10.751 21.805 116.277 1.00 35.87 47 GLN G O 1
ATOM 3186 N N . GLU C 1 8 ? 12.874 21.060 116.386 1.00 36.46 48 GLU G N 1
ATOM 3187 C CA . GLU C 1 8 ? 12.609 19.772 115.751 1.00 36.95 48 GLU G CA 1
ATOM 3188 C C . GLU C 1 8 ? 13.097 18.638 116.650 1.00 37.56 48 GLU G C 1
ATOM 3189 O O . GLU C 1 8 ? 14.302 18.381 116.743 1.00 37.53 48 GLU G O 1
ATOM 3195 N N . PHE C 1 9 ? 12.155 17.969 117.311 1.00 38.11 49 PHE G N 1
ATOM 3196 C CA . PHE C 1 9 ? 12.466 16.879 118.232 1.00 38.68 49 PHE G CA 1
ATOM 3197 C C . PHE C 1 9 ? 12.956 15.635 117.492 1.00 39.25 49 PHE G C 1
ATOM 3198 O O . PHE C 1 9 ? 12.421 15.273 116.442 1.00 39.36 49 PHE G O 1
ATOM 3206 N N . THR C 1 10 ? 13.991 15.008 118.045 1.00 39.96 50 THR G N 1
ATOM 3207 C CA . THR C 1 10 ? 14.561 13.766 117.518 1.00 40.49 50 THR G CA 1
ATOM 3208 C C . THR C 1 10 ? 14.329 12.577 118.453 1.00 40.76 50 THR G C 1
ATOM 3209 O O . THR C 1 10 ? 14.423 11.424 118.027 1.00 41.03 50 THR G O 1
ATOM 3213 N N . ASN C 1 11 ? 14.046 12.861 119.724 1.00 40.96 51 ASN G N 1
ATOM 3214 C CA . ASN C 1 11 ? 13.785 11.834 120.727 1.00 41.09 51 ASN G CA 1
ATOM 3215 C C . ASN C 1 11 ? 12.327 11.887 121.173 1.00 41.04 51 ASN G C 1
ATOM 3216 O O . ASN C 1 11 ? 11.792 12.970 121.414 1.00 41.13 51 ASN G O 1
ATOM 3221 N N . ILE C 1 12 ? 11.699 10.717 121.287 1.00 41.00 52 ILE G N 1
ATOM 3222 C CA . ILE C 1 12 ? 10.296 10.615 121.690 1.00 40.96 52 ILE G CA 1
ATOM 3223 C C . ILE C 1 12 ? 10.070 11.181 123.092 1.00 41.03 52 ILE G C 1
ATOM 3224 O O . ILE C 1 12 ? 9.150 11.969 123.296 1.00 40.99 52 ILE G O 1
ATOM 3229 N N . ASP C 1 13 ? 10.902 10.774 124.050 1.00 41.05 53 ASP G N 1
ATOM 3230 C CA . ASP C 1 13 ? 10.731 11.171 125.451 1.00 41.18 53 ASP G CA 1
ATOM 3231 C C . ASP C 1 13 ? 10.899 12.671 125.676 1.00 41.02 53 ASP G C 1
ATOM 3232 O O . ASP C 1 13 ? 10.260 13.240 126.559 1.00 40.96 53 ASP G O 1
ATOM 3237 N N . GLN C 1 14 ? 11.759 13.305 124.884 1.00 40.94 54 GLN G N 1
ATOM 3238 C CA . GLN C 1 14 ? 11.978 14.747 124.979 1.00 41.01 54 GLN G CA 1
ATOM 3239 C C . GLN C 1 14 ? 10.767 15.507 124.435 1.00 40.67 54 GLN G C 1
ATOM 3240 O O . GLN C 1 14 ? 10.385 16.545 124.975 1.00 40.56 54 GLN G O 1
ATOM 3246 N N . ALA C 1 15 ? 10.179 14.980 123.364 1.00 40.34 55 ALA G N 1
ATOM 3247 C CA . ALA C 1 15 ? 8.979 15.558 122.760 1.00 40.00 55 ALA G CA 1
ATOM 3248 C C . ALA C 1 15 ? 7.760 15.369 123.658 1.00 39.82 55 ALA G C 1
ATOM 3249 O O . ALA C 1 15 ? 6.939 16.274 123.796 1.00 39.64 55 ALA G O 1
ATOM 3251 N N . LYS C 1 16 ? 7.663 14.192 124.273 1.00 39.57 56 LYS G N 1
ATOM 3252 C CA . LYS C 1 16 ? 6.529 13.821 125.119 1.00 39.52 56 LYS G CA 1
ATOM 3253 C C . LYS C 1 16 ? 6.502 14.623 126.417 1.00 39.23 56 LYS G C 1
ATOM 3254 O O . LYS C 1 16 ? 5.432 14.952 126.923 1.00 39.27 56 LYS G O 1
ATOM 3260 N N . ALA C 1 17 ? 7.682 14.925 126.951 1.00 38.88 57 ALA G N 1
ATOM 3261 C CA . ALA C 1 17 ? 7.807 15.706 128.180 1.00 38.48 57 ALA G CA 1
ATOM 3262 C C . ALA C 1 17 ? 7.508 17.178 127.917 1.00 38.03 57 ALA G C 1
ATOM 3263 O O . ALA C 1 17 ? 7.032 17.891 128.802 1.00 38.04 57 ALA G O 1
ATOM 3265 N N . TRP C 1 18 ? 7.798 17.627 126.697 1.00 37.48 58 TRP G N 1
ATOM 3266 C CA . TRP C 1 18 ? 7.509 18.994 126.279 1.00 36.98 58 TRP G CA 1
ATOM 3267 C C . TRP C 1 18 ? 6.002 19.172 126.106 1.00 36.72 58 TRP G C 1
ATOM 3268 O O . TRP C 1 18 ? 5.449 20.192 126.504 1.00 36.63 58 TRP G O 1
ATOM 3279 N N . GLY C 1 19 ? 5.350 18.164 125.528 1.00 36.40 59 GLY G N 1
ATOM 3280 C CA . GLY C 1 19 ? 3.918 18.192 125.290 1.00 36.14 59 GLY G CA 1
ATOM 3281 C C . GLY C 1 19 ? 3.109 18.175 126.573 1.00 35.91 59 GLY G C 1
ATOM 3282 O O . GLY C 1 19 ? 2.126 18.900 126.689 1.00 35.77 59 GLY G O 1
ATOM 3283 N N . ASN C 1 20 ? 3.523 17.346 127.532 1.00 35.77 60 ASN G N 1
ATOM 3284 C CA . ASN C 1 20 ? 2.867 17.277 128.839 1.00 35.63 60 ASN G CA 1
ATOM 3285 C C . ASN C 1 20 ? 2.992 18.592 129.610 1.00 35.29 60 ASN G C 1
ATOM 3286 O O . ASN C 1 20 ? 2.064 18.989 130.313 1.00 35.21 60 ASN G O 1
ATOM 3291 N N . ALA C 1 21 ? 4.137 19.257 129.470 1.00 35.00 61 ALA G N 1
ATOM 3292 C CA . ALA C 1 21 ? 4.379 20.550 130.111 1.00 34.68 61 ALA G CA 1
ATOM 3293 C C . ALA C 1 21 ? 3.449 21.632 129.565 1.00 34.31 61 ALA G C 1
ATOM 3294 O O . ALA C 1 21 ? 2.986 22.497 130.311 1.00 34.39 61 ALA G O 1
ATOM 3296 N N . GLN C 1 22 ? 3.173 21.579 128.262 1.00 33.60 62 GLN G N 1
ATOM 3297 C CA . GLN C 1 22 ? 2.228 22.506 127.649 1.00 33.04 62 GLN G CA 1
ATOM 3298 C C . GLN C 1 22 ? 0.801 22.196 128.106 1.00 32.36 62 GLN G C 1
ATOM 3299 O O . GLN C 1 22 ? 0.036 23.112 128.402 1.00 32.13 62 GLN G O 1
ATOM 3305 N N . TYR C 1 23 ? 0.456 20.910 128.183 1.00 31.80 63 TYR G N 1
ATOM 3306 C CA . TYR C 1 23 ? -0.917 20.499 128.488 1.00 31.30 63 TYR G CA 1
ATOM 3307 C C . TYR C 1 23 ? -1.366 20.896 129.892 1.00 31.33 63 TYR G C 1
ATOM 3308 O O . TYR C 1 23 ? -2.544 21.185 130.108 1.00 31.04 63 TYR G O 1
ATOM 3317 N N . LYS C 1 24 ? -0.434 20.887 130.841 1.00 31.56 64 LYS G N 1
ATOM 3318 C CA . LYS C 1 24 ? -0.768 21.163 132.237 1.00 31.54 64 LYS G CA 1
ATOM 3319 C C . LYS C 1 24 ? -1.287 22.583 132.458 1.00 31.56 64 LYS G C 1
ATOM 3320 O O . LYS C 1 24 ? -2.031 22.819 133.410 1.00 31.75 64 LYS G O 1
ATOM 3326 N N . LYS C 1 25 ? -0.907 23.519 131.588 1.00 31.47 65 LYS G N 1
ATOM 3327 C CA . LYS C 1 25 ? -1.361 24.910 131.711 1.00 31.46 65 LYS G CA 1
ATOM 3328 C C . LYS C 1 25 ? -2.546 25.303 130.808 1.00 30.74 65 LYS G C 1
ATOM 3329 O O . LYS C 1 25 ? -2.894 26.479 130.734 1.00 30.89 65 LYS G O 1
ATOM 3335 N N . TYR C 1 26 ? -3.181 24.335 130.147 1.00 30.01 66 TYR G N 1
ATOM 3336 C CA . TYR C 1 26 ? -4.346 24.633 129.301 1.00 29.29 66 TYR G CA 1
ATOM 3337 C C . TYR C 1 26 ? -5.584 24.974 130.135 1.00 29.13 66 TYR G C 1
ATOM 3338 O O . TYR C 1 26 ? -6.202 26.012 129.934 1.00 29.04 66 TYR G O 1
ATOM 3347 N N . GLY C 1 27 ? -5.947 24.091 131.058 1.00 28.98 67 GLY G N 1
ATOM 3348 C CA . GLY C 1 27 ? -7.125 24.291 131.890 1.00 28.85 67 GLY G CA 1
ATOM 3349 C C . GLY C 1 27 ? -8.430 24.258 131.113 1.00 28.80 67 GLY G C 1
ATOM 3350 O O . GLY C 1 27 ? -9.316 25.088 131.336 1.00 28.69 67 GLY G O 1
ATOM 3351 N N . LEU C 1 28 ? -8.545 23.303 130.194 1.00 28.53 68 LEU G N 1
ATOM 3352 C CA . LEU C 1 28 ? -9.747 23.139 129.382 1.00 28.50 68 LEU G CA 1
ATOM 3353 C C . LEU C 1 28 ? -10.937 22.743 130.248 1.00 28.73 68 LEU G C 1
ATOM 3354 O O . LEU C 1 28 ? -10.780 22.076 131.275 1.00 28.77 68 LEU G O 1
ATOM 3359 N N . SER C 1 29 ? -12.125 23.157 129.823 1.00 29.05 69 SER G N 1
ATOM 3360 C CA . SER C 1 29 ? -13.358 22.806 130.516 1.00 29.41 69 SER G CA 1
ATOM 3361 C C . SER C 1 29 ? -13.786 21.384 130.156 1.00 29.70 69 SER G C 1
ATOM 3362 O O . SER C 1 29 ? -13.278 20.794 129.200 1.00 29.58 69 SER G O 1
ATOM 3365 N N . LYS C 1 30 ? -14.721 20.837 130.926 1.00 30.06 70 LYS G N 1
ATOM 3366 C CA . LYS C 1 30 ? -15.235 19.491 130.666 1.00 30.39 70 LYS G CA 1
ATOM 3367 C C . LYS C 1 30 ? -15.856 19.381 129.270 1.00 30.02 70 LYS G C 1
ATOM 3368 O O . LYS C 1 30 ? -15.669 18.381 128.584 1.00 30.17 70 LYS G O 1
ATOM 3374 N N . SER C 1 31 ? -16.573 20.422 128.852 1.00 29.51 71 SER G N 1
ATOM 3375 C CA . SER C 1 31 ? -17.263 20.437 127.564 1.00 29.14 71 SER G CA 1
ATOM 3376 C C . SER C 1 31 ? -16.281 20.554 126.377 1.00 27.99 71 SER G C 1
ATOM 3377 O O . SER C 1 31 ? -16.530 20.007 125.312 1.00 27.71 71 SER G O 1
ATOM 3381 N N . GLU C 1 32 ? -15.163 21.245 126.585 1.00 27.02 72 GLU G N 1
ATOM 3382 C CA . GLU C 1 32 ? -14.135 21.389 125.549 1.00 26.38 72 GLU G CA 1
ATOM 3383 C C . GLU C 1 32 ? -13.388 20.073 125.318 1.00 26.09 72 GLU G C 1
ATOM 3384 O O . GLU C 1 32 ? -13.166 19.678 124.175 1.00 25.20 72 GLU G O 1
ATOM 3390 N N . LYS C 1 33 ? -13.017 19.394 126.402 1.00 26.01 73 LYS G N 1
ATOM 3391 C CA . LYS C 1 33 ? -12.351 18.093 126.311 1.00 26.23 73 LYS G CA 1
ATOM 3392 C C . LYS C 1 33 ? -13.236 17.063 125.605 1.00 26.35 73 LYS G C 1
ATOM 3393 O O . LYS C 1 33 ? -12.762 16.313 124.754 1.00 26.21 73 LYS G O 1
ATOM 3399 N N . GLU C 1 34 ? -14.524 17.047 125.949 1.00 26.59 74 GLU G N 1
ATOM 3400 C CA . GLU C 1 34 ? -15.502 16.180 125.293 1.00 26.93 74 GLU G CA 1
ATOM 3401 C C . GLU C 1 34 ? -15.551 16.410 123.780 1.00 26.15 74 GLU G C 1
ATOM 3402 O O . GLU C 1 34 ? -15.599 15.455 123.008 1.00 26.32 74 GLU G O 1
ATOM 3408 N N . ALA C 1 35 ? -15.523 17.676 123.365 1.00 25.34 75 ALA G N 1
ATOM 3409 C CA . ALA C 1 35 ? -15.542 18.031 121.944 1.00 24.58 75 ALA G CA 1
ATOM 3410 C C . ALA C 1 35 ? -14.297 17.531 121.201 1.00 23.70 75 ALA G C 1
ATOM 3411 O O . ALA C 1 35 ? -14.392 17.084 120.058 1.00 23.39 75 ALA G O 1
ATOM 3413 N N . ILE C 1 36 ? -13.143 17.600 121.862 1.00 23.02 76 ILE G N 1
ATOM 3414 C CA . ILE C 1 36 ? -11.886 17.104 121.291 1.00 22.36 76 ILE G CA 1
ATOM 3415 C C . ILE C 1 36 ? -11.871 15.567 121.189 1.00 22.67 76 ILE G C 1
ATOM 3416 O O . ILE C 1 36 ? -11.400 15.018 120.196 1.00 21.92 76 ILE G O 1
ATOM 3421 N N . VAL C 1 37 ? -12.404 14.872 122.194 1.00 23.23 77 VAL G N 1
ATOM 3422 C CA . VAL C 1 37 ? -12.532 13.414 122.115 1.00 23.60 77 VAL G CA 1
ATOM 3423 C C . VAL C 1 37 ? -13.378 13.032 120.890 1.00 23.92 77 VAL G C 1
ATOM 3424 O O . VAL C 1 37 ? -13.025 12.129 120.133 1.00 24.34 77 VAL G O 1
ATOM 3428 N N . SER C 1 38 ? -14.482 13.749 120.696 1.00 24.70 78 SER G N 1
ATOM 3429 C CA . SER C 1 38 ? -15.340 13.579 119.525 1.00 25.30 78 SER G CA 1
ATOM 3430 C C . SER C 1 38 ? -14.560 13.731 118.215 1.00 25.03 78 SER G C 1
ATOM 3431 O O . SER C 1 38 ? -14.701 12.918 117.307 1.00 25.28 78 SER G O 1
ATOM 3434 N N . TYR C 1 39 ? -13.726 14.767 118.132 1.00 24.92 79 TYR G N 1
ATOM 3435 C CA . TYR C 1 39 ? -12.908 15.006 116.948 1.00 24.80 79 TYR G CA 1
ATOM 3436 C C . TYR C 1 39 ? -11.971 13.830 116.635 1.00 25.39 79 TYR G C 1
ATOM 3437 O O . TYR C 1 39 ? -11.835 13.448 115.477 1.00 25.37 79 TYR G O 1
ATOM 3446 N N . THR C 1 40 ? -11.335 13.249 117.655 1.00 25.94 80 THR G N 1
ATOM 3447 C CA . THR C 1 40 ? -10.375 12.161 117.418 1.00 26.64 80 THR G CA 1
ATOM 3448 C C . THR C 1 40 ? -11.038 10.897 116.860 1.00 27.46 80 THR G C 1
ATOM 3449 O O . THR C 1 40 ? -10.385 10.109 116.180 1.00 27.77 80 THR G O 1
ATOM 3453 N N . LYS C 1 41 ? -12.326 10.718 117.144 1.00 28.71 81 LYS G N 1
ATOM 3454 C CA . LYS C 1 41 ? -13.087 9.569 116.651 1.00 29.76 81 LYS G CA 1
ATOM 3455 C C . LYS C 1 41 ? -13.630 9.774 115.234 1.00 30.26 81 LYS G C 1
ATOM 3456 O O . LYS C 1 41 ? -13.721 8.818 114.460 1.00 30.57 81 LYS G O 1
ATOM 3462 N N . SER C 1 42 ? -13.982 11.011 114.889 1.00 30.62 82 SER G N 1
ATOM 3463 C CA . SER C 1 42 ? -14.639 11.289 113.612 1.00 30.97 82 SER G CA 1
ATOM 3464 C C . SER C 1 42 ? -14.099 12.552 112.941 1.00 30.78 82 SER G C 1
ATOM 3465 O O . SER C 1 42 ? -14.866 13.393 112.471 1.00 30.76 82 SER G O 1
ATOM 3468 N N . ALA C 1 43 ? -12.774 12.663 112.883 1.00 30.60 83 ALA G N 1
ATOM 3469 C CA . ALA C 1 43 ? -12.113 13.822 112.282 1.00 30.58 83 ALA G CA 1
ATOM 3470 C C . ALA C 1 43 ? -12.360 13.914 110.775 1.00 30.80 83 ALA G C 1
ATOM 3471 O O . ALA C 1 43 ? -12.630 14.992 110.256 1.00 30.68 83 ALA G O 1
ATOM 3473 N N . SER C 1 44 ? -12.256 12.785 110.078 1.00 31.11 84 SER G N 1
ATOM 3474 C CA . SER C 1 44 ? -12.465 12.749 108.627 1.00 31.41 84 SER G CA 1
ATOM 3475 C C . SER C 1 44 ? -13.863 13.235 108.235 1.00 31.35 84 SER G C 1
ATOM 3476 O O . SER C 1 44 ? -14.025 13.929 107.230 1.00 31.34 84 SER G O 1
ATOM 3479 N N . GLU C 1 45 ? -14.863 12.873 109.034 1.00 31.33 85 GLU G N 1
ATOM 3480 C CA . GLU C 1 45 ? -16.240 13.314 108.809 1.00 31.25 85 GLU G CA 1
ATOM 3481 C C . GLU C 1 45 ? -16.413 14.818 109.037 1.00 30.79 85 GLU G C 1
ATOM 3482 O O . GLU C 1 45 ? -17.015 15.503 108.214 1.00 30.90 85 GLU G O 1
ATOM 3488 N N . ILE C 1 46 ? -15.871 15.324 110.145 1.00 29.92 86 ILE G N 1
ATOM 3489 C CA . ILE C 1 46 ? -16.021 16.732 110.535 1.00 29.29 86 ILE G CA 1
ATOM 3490 C C . ILE C 1 46 ? -15.308 17.671 109.558 1.00 28.86 86 ILE G C 1
ATOM 3491 O O . ILE C 1 46 ? -15.850 18.705 109.182 1.00 28.80 86 ILE G O 1
ATOM 3496 N N . ASN C 1 47 ? -14.086 17.309 109.178 1.00 28.48 87 ASN G N 1
ATOM 3497 C CA . ASN C 1 47 ? -13.282 18.112 108.257 1.00 28.18 87 ASN G CA 1
ATOM 3498 C C . ASN C 1 47 ? -13.858 18.068 106.846 1.00 28.80 87 ASN G C 1
ATOM 3499 O O . ASN C 1 47 ? -13.795 19.057 106.121 1.00 28.42 87 ASN G O 1
ATOM 3504 N N . GLY C 1 48 ? -14.421 16.920 106.472 1.00 29.70 88 GLY G N 1
ATOM 3505 C CA . GLY C 1 48 ? -15.091 16.763 105.192 1.00 30.53 88 GLY G CA 1
ATOM 3506 C C . GLY C 1 48 ? -16.276 17.700 105.038 1.00 31.32 88 GLY G C 1
ATOM 3507 O O . GLY C 1 48 ? -16.463 18.289 103.971 1.00 31.37 88 GLY G O 1
ATOM 3508 N N . LYS C 1 49 ? -17.062 17.847 106.105 1.00 32.11 89 LYS G N 1
ATOM 3509 C CA . LYS C 1 49 ? -18.226 18.738 106.111 1.00 32.85 89 LYS G CA 1
ATOM 3510 C C . LYS C 1 49 ? -17.821 20.211 106.141 1.00 33.02 89 LYS G C 1
ATOM 3511 O O . LYS C 1 49 ? -18.577 21.077 105.698 1.00 33.28 89 LYS G O 1
ATOM 3517 N N . LEU C 1 50 ? -16.639 20.497 106.684 1.00 33.13 90 LEU G N 1
ATOM 3518 C CA . LEU C 1 50 ? -16.125 21.863 106.728 1.00 33.39 90 LEU G CA 1
ATOM 3519 C C . LEU C 1 50 ? -15.621 22.301 105.355 1.00 34.17 90 LEU G C 1
ATOM 3520 O O . LEU C 1 50 ? -15.788 23.456 104.971 1.00 34.22 90 LEU G O 1
ATOM 3525 N N . ARG C 1 51 ? -15.009 21.375 104.621 1.00 35.01 91 ARG G N 1
ATOM 3526 C CA . ARG C 1 51 ? -14.490 21.662 103.284 1.00 35.94 91 ARG G CA 1
ATOM 3527 C C . ARG C 1 51 ? -15.618 21.868 102.274 1.00 36.91 91 ARG G C 1
ATOM 3528 O O . ARG C 1 51 ? -15.528 22.741 101.414 1.00 36.91 91 ARG G O 1
ATOM 3536 N N . GLN C 1 52 ? -16.669 21.059 102.381 1.00 38.16 92 GLN G N 1
ATOM 3537 C CA . GLN C 1 52 ? -17.790 21.110 101.436 1.00 39.15 92 GLN G CA 1
ATOM 3538 C C . GLN C 1 52 ? -18.631 22.375 101.595 1.00 39.69 92 GLN G C 1
ATOM 3539 O O . GLN C 1 52 ? -19.149 22.905 100.611 1.00 39.87 92 GLN G O 1
ATOM 3545 N N . ASN C 1 53 ? -18.765 22.850 102.831 1.00 40.22 93 ASN G N 1
ATOM 3546 C CA . ASN C 1 53 ? -19.532 24.058 103.131 1.00 40.73 93 ASN G CA 1
ATOM 3547 C C . ASN C 1 53 ? -18.658 25.309 103.287 1.00 40.92 93 ASN G C 1
ATOM 3548 O O . ASN C 1 53 ? -19.169 26.394 103.566 1.00 41.04 93 ASN G O 1
ATOM 3553 N N . LYS C 1 54 ? -17.348 25.148 103.103 1.00 41.19 94 LYS G N 1
ATOM 3554 C CA . LYS C 1 54 ? -16.387 26.253 103.171 1.00 41.30 94 LYS G CA 1
ATOM 3555 C C . LYS C 1 54 ? -16.428 27.018 104.500 1.00 41.21 94 LYS G C 1
ATOM 3556 O O . LYS C 1 54 ? -16.418 28.249 104.517 1.00 41.31 94 LYS G O 1
ATOM 3562 N N . GLY C 1 55 ? -16.493 26.281 105.607 1.00 40.96 95 GLY G N 1
ATOM 3563 C CA . GLY C 1 55 ? -16.388 26.861 106.936 1.00 40.92 95 GLY G CA 1
ATOM 3564 C C . GLY C 1 55 ? -17.676 27.413 107.527 1.00 40.81 95 GLY G C 1
ATOM 3565 O O . GLY C 1 55 ? -17.674 27.894 108.661 1.00 40.74 95 GLY G O 1
ATOM 3566 N N . VAL C 1 56 ? -18.770 27.350 106.770 1.00 40.72 96 VAL G N 1
ATOM 3567 C CA . VAL C 1 56 ? -20.066 27.828 107.239 1.00 40.55 96 VAL G CA 1
ATOM 3568 C C . VAL C 1 56 ? -20.753 26.703 108.003 1.00 40.42 96 VAL G C 1
ATOM 3569 O O . VAL C 1 56 ? -21.160 25.703 107.411 1.00 40.32 96 VAL G O 1
ATOM 3573 N N . ILE C 1 57 ? -20.880 26.878 109.316 1.00 40.31 97 ILE G N 1
ATOM 3574 C CA . ILE C 1 57 ? -21.418 25.838 110.190 1.00 40.26 97 ILE G CA 1
ATOM 3575 C C . ILE C 1 57 ? -22.898 26.074 110.479 1.00 40.39 97 ILE G C 1
ATOM 3576 O O . ILE C 1 57 ? -23.735 25.233 110.158 1.00 40.57 97 ILE G O 1
ATOM 3581 N N . PHE C 1 60 ? -25.373 23.125 110.136 1.00 46.16 100 PHE G N 1
ATOM 3582 C CA . PHE C 1 60 ? -25.152 21.759 110.594 1.00 46.17 100 PHE G CA 1
ATOM 3583 C C . PHE C 1 60 ? -26.157 21.396 111.686 1.00 45.95 100 PHE G C 1
ATOM 3584 O O . PHE C 1 60 ? -26.773 22.281 112.285 1.00 45.95 100 PHE G O 1
ATOM 3592 N N . PRO C 1 61 ? -26.325 20.099 111.949 1.00 45.66 101 PRO G N 1
ATOM 3593 C CA . PRO C 1 61 ? -27.035 19.640 113.151 1.00 45.48 101 PRO G CA 1
ATOM 3594 C C . PRO C 1 61 ? -26.468 20.277 114.420 1.00 45.18 101 PRO G C 1
ATOM 3595 O O . PRO C 1 61 ? -25.280 20.597 114.461 1.00 45.15 101 PRO G O 1
ATOM 3599 N N . SER C 1 62 ? -27.308 20.448 115.436 1.00 44.70 102 SER G N 1
ATOM 3600 C CA . SER C 1 62 ? -26.953 21.248 116.612 1.00 44.25 102 SER G CA 1
ATOM 3601 C C . SER C 1 62 ? -25.829 20.669 117.474 1.00 43.89 102 SER G C 1
ATOM 3602 O O . SER C 1 62 ? -25.136 21.416 118.164 1.00 43.87 102 SER G O 1
ATOM 3605 N N . ASN C 1 63 ? -25.663 19.349 117.447 1.00 43.29 103 ASN G N 1
ATOM 3606 C CA . ASN C 1 63 ? -24.570 18.704 118.175 1.00 42.86 103 ASN G CA 1
ATOM 3607 C C . ASN C 1 63 ? -23.212 19.037 117.553 1.00 42.16 103 ASN G C 1
ATOM 3608 O O . ASN C 1 63 ? -22.224 19.188 118.268 1.00 42.29 103 ASN G O 1
ATOM 3613 N N . LEU C 1 64 ? -23.183 19.159 116.227 1.00 41.35 104 LEU G N 1
ATOM 3614 C CA . LEU C 1 64 ? -21.962 19.480 115.487 1.00 40.67 104 LEU G CA 1
ATOM 3615 C C . LEU C 1 64 ? -21.614 20.971 115.533 1.00 39.99 104 LEU G C 1
ATOM 3616 O O . LEU C 1 64 ? -20.443 21.328 115.420 1.00 39.88 104 LEU G O 1
ATOM 3621 N N . ILE C 1 65 ? -22.619 21.833 115.691 1.00 39.05 105 ILE G N 1
ATOM 3622 C CA . ILE C 1 65 ? -22.389 23.275 115.806 1.00 38.30 105 ILE G CA 1
ATOM 3623 C C . ILE C 1 65 ? -21.707 23.558 117.130 1.00 37.60 105 ILE G C 1
ATOM 3624 O O . ILE C 1 65 ? -20.733 24.306 117.192 1.00 37.37 105 ILE G O 1
ATOM 3629 N N . LYS C 1 66 ? -22.241 22.959 118.190 1.00 36.60 106 LYS G N 1
ATOM 3630 C CA . LYS C 1 66 ? -21.694 23.113 119.528 1.00 36.10 106 LYS G CA 1
ATOM 3631 C C . LYS C 1 66 ? -20.279 22.548 119.595 1.00 35.06 106 LYS G C 1
ATOM 3632 O O . LYS C 1 66 ? -19.427 23.106 120.273 1.00 34.86 106 LYS G O 1
ATOM 3638 N N . GLN C 1 67 ? -20.040 21.450 118.880 1.00 34.15 107 GLN G N 1
ATOM 3639 C CA . GLN C 1 67 ? -18.732 20.791 118.876 1.00 33.35 107 GLN G CA 1
ATOM 3640 C C . GLN C 1 67 ? -17.677 21.681 118.220 1.00 32.08 107 GLN G C 1
ATOM 3641 O O . GLN C 1 67 ? -16.604 21.870 118.776 1.00 31.65 107 GLN G O 1
ATOM 3647 N N . VAL C 1 68 ? -17.993 22.234 117.052 1.00 30.80 108 VAL G N 1
ATOM 3648 C CA . VAL C 1 68 ? -17.059 23.099 116.318 1.00 29.58 108 VAL G CA 1
ATOM 3649 C C . VAL C 1 68 ? -16.757 24.378 117.103 1.00 28.80 108 VAL G C 1
ATOM 3650 O O . VAL C 1 68 ? -15.616 24.825 117.152 1.00 28.20 108 VAL G O 1
ATOM 3654 N N . GLU C 1 69 ? -17.783 24.964 117.719 1.00 27.76 109 GLU G N 1
ATOM 3655 C CA . GLU C 1 69 ? -17.609 26.175 118.518 1.00 27.22 109 GLU G CA 1
ATOM 3656 C C . GLU C 1 69 ? -16.740 25.928 119.757 1.00 26.18 109 GLU G C 1
ATOM 3657 O O . GLU C 1 69 ? -15.986 26.808 120.175 1.00 25.52 109 GLU G O 1
ATOM 3663 N N . LEU C 1 70 ? -16.841 24.728 120.331 1.00 25.23 110 LEU G N 1
ATOM 3664 C CA . LEU C 1 70 ? -16.045 24.345 121.495 1.00 24.78 110 LEU G CA 1
ATOM 3665 C C . LEU C 1 70 ? -14.589 24.079 121.103 1.00 23.87 110 LEU G C 1
ATOM 3666 O O . LEU C 1 70 ? -13.680 24.451 121.835 1.00 23.45 110 LEU G O 1
ATOM 3671 N N . LEU C 1 71 ? -14.391 23.436 119.955 1.00 23.43 111 LEU G N 1
ATOM 3672 C CA . LEU C 1 71 ? -13.052 23.195 119.408 1.00 23.03 111 LEU G CA 1
ATOM 3673 C C . LEU C 1 71 ? -12.340 24.526 119.158 1.00 22.77 111 LEU G C 1
ATOM 3674 O O . LEU C 1 71 ? -11.187 24.699 119.544 1.00 22.14 111 LEU G O 1
ATOM 3679 N N . ASP C 1 72 ? -13.036 25.468 118.524 1.00 22.66 112 ASP G N 1
ATOM 3680 C CA . ASP C 1 72 ? -12.470 26.789 118.250 1.00 22.63 112 ASP G CA 1
ATOM 3681 C C . ASP C 1 72 ? -12.107 27.505 119.540 1.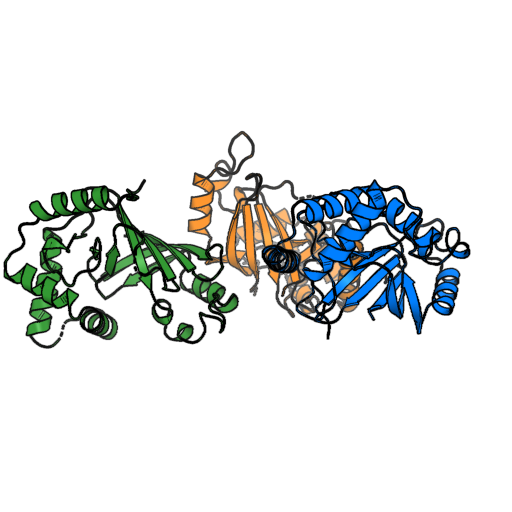00 22.84 112 ASP G C 1
ATOM 3682 O O . ASP C 1 72 ? -11.036 28.100 119.656 1.00 22.44 112 ASP G O 1
ATOM 3687 N N . LYS C 1 73 ? -13.012 27.444 120.513 1.00 23.11 113 LYS G N 1
ATOM 3688 C CA . LYS C 1 73 ? -12.818 28.127 121.786 1.00 23.50 113 LYS G CA 1
ATOM 3689 C C . LYS C 1 73 ? -11.641 27.558 122.580 1.00 23.21 113 LYS G C 1
ATOM 3690 O O . LYS C 1 73 ? -10.971 28.291 123.302 1.00 23.31 113 LYS G O 1
ATOM 3696 N N . SER C 1 74 ? -11.385 26.260 122.437 1.00 22.70 114 SER G N 1
ATOM 3697 C CA . SER C 1 74 ? -10.307 25.609 123.175 1.00 22.72 114 SER G CA 1
ATOM 3698 C C . SER C 1 74 ? -8.935 26.175 122.805 1.00 22.36 114 SER G C 1
ATOM 3699 O O . SER C 1 74 ? -8.038 26.198 123.644 1.00 22.50 114 SER G O 1
ATOM 3702 N N . PHE C 1 75 ? -8.787 26.642 121.564 1.00 22.73 115 PHE G N 1
ATOM 3703 C CA . PHE C 1 75 ? -7.521 27.225 121.098 1.00 22.89 115 PHE G CA 1
ATOM 3704 C C . PHE C 1 75 ? -7.169 28.562 121.763 1.00 24.02 115 PHE G C 1
ATOM 3705 O O . PHE C 1 75 ? -6.016 28.992 121.710 1.00 24.30 115 PHE G O 1
ATOM 3713 N N . ASN C 1 76 ? -8.149 29.212 122.394 1.00 24.96 116 ASN G N 1
ATOM 3714 C CA . ASN C 1 76 ? -7.870 30.373 123.246 1.00 25.97 116 ASN G CA 1
ATOM 3715 C C . ASN C 1 76 ? -6.883 30.034 124.372 1.00 26.29 116 ASN G C 1
ATOM 3716 O O . ASN C 1 76 ? -6.144 30.906 124.839 1.00 27.09 116 ASN G O 1
ATOM 3721 N N . LYS C 1 77 ? -6.868 28.768 124.789 1.00 26.50 117 LYS G N 1
ATOM 3722 C CA . LYS C 1 77 ? -6.001 28.284 125.864 1.00 26.85 117 LYS G CA 1
ATOM 3723 C C . LYS C 1 77 ? -4.791 27.431 125.418 1.00 26.36 117 LYS G C 1
ATOM 3724 O O . LYS C 1 77 ? -3.989 27.029 126.260 1.00 26.41 117 LYS G O 1
ATOM 3730 N N . MET C 1 78 ? -4.657 27.152 124.119 1.00 25.74 118 MET G N 1
ATOM 3731 C CA . MET C 1 78 ? -3.612 26.245 123.624 1.00 25.40 118 MET G CA 1
ATOM 3732 C C . MET C 1 78 ? -2.709 26.940 122.606 1.00 25.66 118 MET G C 1
ATOM 3733 O O . MET C 1 78 ? -3.065 27.059 121.439 1.00 24.93 118 MET G O 1
ATOM 3738 N N . LYS C 1 79 ? -1.548 27.403 123.066 1.00 26.47 119 LYS G N 1
ATOM 3739 C CA . LYS C 1 79 ? -0.564 28.080 122.215 1.00 27.21 119 LYS G CA 1
ATOM 3740 C C . LYS C 1 79 ? 0.812 27.443 122.389 1.00 27.51 119 LYS G C 1
ATOM 3741 O O . LYS C 1 79 ? 1.147 26.969 123.469 1.00 27.44 119 LYS G O 1
ATOM 3747 N N . THR C 1 80 ? 1.607 27.434 121.324 1.00 27.94 120 THR G N 1
ATOM 3748 C CA . THR C 1 80 ? 3.002 27.007 121.412 1.00 28.53 120 THR G CA 1
ATOM 3749 C C . THR C 1 80 ? 3.854 28.145 121.996 1.00 28.82 120 THR G C 1
ATOM 3750 O O . THR C 1 80 ? 3.688 29.299 121.615 1.00 29.04 120 THR G O 1
ATOM 3754 N N . PRO C 1 81 ? 4.750 27.828 122.928 1.00 29.60 121 PRO G N 1
ATOM 3755 C CA . PRO C 1 81 ? 5.609 28.850 123.542 1.00 30.01 121 PRO G CA 1
ATOM 3756 C C . PRO C 1 81 ? 6.804 29.253 122.674 1.00 30.37 121 PRO G C 1
ATOM 3757 O O . PRO C 1 81 ? 7.525 30.190 123.033 1.00 30.89 121 PRO G O 1
ATOM 3761 N N . GLU C 1 82 ? 7.018 28.557 121.560 1.00 30.53 122 GLU G N 1
ATOM 3762 C CA . GLU C 1 82 ? 8.175 28.807 120.707 1.00 30.58 122 GLU G CA 1
ATOM 3763 C C . GLU C 1 82 ? 7.944 28.377 119.260 1.00 30.26 122 GLU G C 1
ATOM 3764 O O . GLU C 1 82 ? 6.961 27.705 118.943 1.00 30.25 122 GLU G O 1
ATOM 3770 N N . ASN C 1 83 ? 8.874 28.764 118.394 1.00 29.84 123 ASN G N 1
ATOM 3771 C CA . ASN C 1 83 ? 8.932 28.243 117.033 1.00 29.57 123 ASN G CA 1
ATOM 3772 C C . ASN C 1 83 ? 9.050 26.722 117.094 1.00 29.07 123 ASN G C 1
ATOM 3773 O O . ASN C 1 83 ? 9.883 26.192 117.827 1.00 28.98 123 ASN G O 1
ATOM 3778 N N . ILE C 1 84 ? 8.216 26.021 116.329 1.00 28.43 124 ILE G N 1
ATOM 3779 C CA . ILE C 1 84 ? 8.173 24.565 116.382 1.00 28.10 124 ILE G CA 1
ATOM 3780 C C . ILE C 1 84 ? 7.929 23.949 115.001 1.00 27.58 124 ILE G C 1
ATOM 3781 O O . ILE C 1 84 ? 7.278 24.550 114.146 1.00 27.35 124 ILE G O 1
ATOM 3786 N N . MET C 1 85 ? 8.457 22.743 114.813 1.00 26.86 125 MET G N 1
ATOM 3787 C CA . MET C 1 85 ? 8.310 21.994 113.568 1.00 26.65 125 MET G CA 1
ATOM 3788 C C . MET C 1 85 ? 7.334 20.838 113.778 1.00 25.23 125 MET G C 1
ATOM 3789 O O . MET C 1 85 ? 7.488 20.050 114.708 1.00 24.80 125 MET G O 1
ATOM 3794 N N . LEU C 1 86 ? 6.321 20.755 112.912 1.00 23.82 126 LEU G N 1
ATOM 3795 C CA . LEU C 1 86 ? 5.298 19.719 112.982 1.00 22.82 126 LEU G CA 1
ATOM 3796 C C . LEU C 1 86 ? 5.212 18.956 111.658 1.00 22.31 126 LEU G C 1
ATOM 3797 O O . LEU C 1 86 ? 5.560 19.493 110.609 1.00 22.04 126 LEU G O 1
ATOM 3802 N N . PHE C 1 87 ? 4.718 17.723 111.715 1.00 21.93 127 PHE G N 1
ATOM 3803 C CA . PHE C 1 87 ? 4.761 16.798 110.576 1.00 22.16 127 PHE G CA 1
ATOM 3804 C C . PHE C 1 87 ? 3.398 16.170 110.293 1.00 21.91 127 PHE G C 1
ATOM 3805 O O . PHE C 1 87 ? 2.624 15.911 111.205 1.00 21.19 127 PHE G O 1
ATOM 3813 N N . ARG C 1 88 ? 3.127 15.885 109.024 1.00 22.00 128 ARG G N 1
ATOM 3814 C CA . ARG C 1 88 ? 1.856 15.279 108.638 1.00 22.77 128 ARG G CA 1
ATOM 3815 C C . ARG C 1 88 ? 2.011 14.446 107.359 1.00 22.95 128 ARG G C 1
ATOM 3816 O O . ARG C 1 88 ? 2.821 14.777 106.497 1.00 23.11 128 ARG G O 1
ATOM 3824 N N . GLY C 1 89 ? 1.250 13.357 107.256 1.00 23.40 129 GLY G N 1
ATOM 3825 C CA . GLY C 1 89 ? 1.213 12.539 106.053 1.00 23.73 129 GLY G CA 1
ATOM 3826 C C . GLY C 1 89 ? -0.124 12.621 105.340 1.00 24.08 129 GLY G C 1
ATOM 3827 O O . GLY C 1 89 ? -1.164 12.750 105.986 1.00 24.57 129 GLY G O 1
ATOM 3828 N N . ASP C 1 90 ? -0.104 12.535 104.009 1.00 24.16 130 ASP G N 1
ATOM 3829 C CA . ASP C 1 90 ? -1.326 12.644 103.204 1.00 24.28 130 ASP G CA 1
ATOM 3830 C C . ASP C 1 90 ? -1.330 11.714 101.994 1.00 24.35 130 ASP G C 1
ATOM 3831 O O . ASP C 1 90 ? -0.279 11.325 101.490 1.00 24.39 130 ASP G O 1
ATOM 3836 N N . ASP C 1 91 ? -2.534 11.385 101.532 1.00 24.59 131 ASP G N 1
ATOM 3837 C CA . ASP C 1 91 ? -2.745 10.602 100.319 1.00 24.87 131 ASP G CA 1
ATOM 3838 C C . ASP C 1 91 ? -2.892 11.542 99.115 1.00 24.59 131 ASP G C 1
ATOM 3839 O O . ASP C 1 91 ? -2.990 12.755 99.293 1.00 24.03 131 ASP G O 1
ATOM 3844 N N . PRO C 1 92 ? -2.888 10.999 97.894 1.00 24.67 132 PRO G N 1
ATOM 3845 C CA . PRO C 1 92 ? -2.939 11.827 96.677 1.00 24.85 132 PRO G CA 1
ATOM 3846 C C . PRO C 1 92 ? -4.075 12.855 96.581 1.00 25.14 132 PRO G C 1
ATOM 3847 O O . PRO C 1 92 ? -3.859 13.919 96.001 1.00 25.24 132 PRO G O 1
ATOM 3851 N N . ALA C 1 93 ? -5.245 12.550 97.139 1.00 25.45 133 ALA G N 1
ATOM 3852 C CA . ALA C 1 93 ? -6.412 13.436 97.067 1.00 25.85 133 ALA G CA 1
ATOM 3853 C C . ALA C 1 93 ? -6.187 14.816 97.694 1.00 25.89 133 ALA G C 1
ATOM 3854 O O . ALA C 1 93 ? -6.871 15.777 97.336 1.00 25.84 133 ALA G O 1
ATOM 3856 N N . TYR C 1 94 ? -5.250 14.901 98.639 1.00 26.09 134 TYR G N 1
ATOM 3857 C CA . TYR C 1 94 ? -4.834 16.176 99.239 1.00 26.25 134 TYR G CA 1
ATOM 3858 C C . TYR C 1 94 ? -4.476 17.237 98.189 1.00 25.96 134 TYR G C 1
ATOM 3859 O O . TYR C 1 94 ? -4.743 18.423 98.377 1.00 25.75 134 TYR G O 1
ATOM 3868 N N . LEU C 1 95 ? -3.854 16.812 97.092 1.00 25.82 135 LEU G N 1
ATOM 3869 C CA . LEU C 1 95 ? -3.464 17.726 96.017 1.00 25.74 135 LEU G CA 1
ATOM 3870 C C . LEU C 1 95 ? -4.611 18.092 95.070 1.00 26.08 135 LEU G C 1
ATOM 3871 O O . LEU C 1 95 ? -4.478 19.009 94.261 1.00 25.82 135 LEU G O 1
ATOM 3876 N N . GLY C 1 96 ? -5.721 17.358 95.160 1.00 26.67 136 GLY G N 1
ATOM 3877 C CA . GLY C 1 96 ? -6.878 17.545 94.297 1.00 27.28 136 GLY G CA 1
ATOM 3878 C C . GLY C 1 96 ? -7.391 16.202 93.802 1.00 27.91 136 GLY G C 1
ATOM 3879 O O . GLY C 1 96 ? -6.631 15.234 93.749 1.00 27.54 136 GLY G O 1
ATOM 3880 N N . THR C 1 97 ? -8.676 16.132 93.447 1.00 28.72 137 THR G N 1
ATOM 3881 C CA . THR C 1 97 ? -9.262 14.879 92.947 1.00 29.40 137 THR G CA 1
ATOM 3882 C C . THR C 1 97 ? -8.618 14.422 91.630 1.00 29.44 137 THR G C 1
ATOM 3883 O O . THR C 1 97 ? -8.587 13.228 91.335 1.00 29.92 137 THR G O 1
ATOM 3887 N N . GLU C 1 98 ? -8.100 15.372 90.855 1.00 29.46 138 GLU G N 1
ATOM 3888 C CA . GLU C 1 98 ? -7.388 15.076 89.607 1.00 29.44 138 GLU G CA 1
ATOM 3889 C C . GLU C 1 98 ? -6.100 14.248 89.807 1.00 29.02 138 GLU G C 1
ATOM 3890 O O . GLU C 1 98 ? -5.634 13.594 88.869 1.00 29.54 138 GLU G O 1
ATOM 3896 N N . PHE C 1 99 ? -5.535 14.284 91.016 1.00 28.17 139 PHE G N 1
ATOM 3897 C CA . PHE C 1 99 ? -4.326 13.523 91.354 1.00 27.67 139 PHE G CA 1
ATOM 3898 C C . PHE C 1 99 ? -4.599 12.144 91.976 1.00 27.30 139 PHE G C 1
ATOM 3899 O O . PHE C 1 99 ? -3.670 11.382 92.220 1.00 26.70 139 PHE G O 1
ATOM 3907 N N . GLN C 1 100 ? -5.867 11.833 92.238 1.00 26.95 140 GLN G N 1
ATOM 3908 C CA . GLN C 1 100 ? -6.252 10.585 92.897 1.00 27.07 140 GLN G CA 1
ATOM 3909 C C . GLN C 1 100 ? -5.651 9.362 92.203 1.00 26.55 140 GLN G C 1
ATOM 3910 O O . GLN C 1 100 ? -5.021 8.517 92.842 1.00 25.89 140 GLN G O 1
ATOM 3916 N N . ASN C 1 101 ? -5.846 9.290 90.890 1.00 26.27 141 ASN G N 1
ATOM 3917 C CA . ASN C 1 101 ? -5.427 8.139 90.100 1.00 26.31 141 ASN G CA 1
ATOM 3918 C C . ASN C 1 101 ? -4.168 8.378 89.264 1.00 26.13 141 ASN G C 1
ATOM 3919 O O . ASN C 1 101 ? -3.794 7.512 88.473 1.00 26.16 141 ASN G O 1
ATOM 3924 N N . THR C 1 102 ? -3.520 9.535 89.414 1.00 25.73 142 THR G N 1
ATOM 3925 C CA . THR C 1 102 ? -2.338 9.854 88.597 1.00 25.80 142 THR G CA 1
ATOM 3926 C C . THR C 1 102 ? -1.022 10.047 89.359 1.00 25.94 142 THR G C 1
ATOM 3927 O O . THR C 1 102 ? 0.043 9.897 88.767 1.00 26.43 142 THR G O 1
ATOM 3931 N N . LEU C 1 103 ? -1.080 10.374 90.650 1.00 26.05 143 LEU G N 1
ATOM 3932 C CA . LEU C 1 103 ? 0.127 10.754 91.389 1.00 26.25 143 LEU G CA 1
ATOM 3933 C C . LEU C 1 103 ? 1.179 9.647 91.451 1.00 26.73 143 LEU G C 1
ATOM 3934 O O . LEU C 1 103 ? 2.376 9.928 91.380 1.00 26.74 143 LEU G O 1
ATOM 3939 N N . LEU C 1 104 ? 0.736 8.400 91.585 1.00 27.33 144 LEU G N 1
ATOM 3940 C CA . LEU C 1 104 ? 1.648 7.272 91.741 1.00 27.88 144 LEU G CA 1
ATOM 3941 C C . LEU C 1 104 ? 1.690 6.406 90.483 1.00 28.15 144 LEU G C 1
ATOM 3942 O O . LEU C 1 104 ? 0.663 6.155 89.851 1.00 28.08 144 LEU G O 1
ATOM 3947 N N . ASN C 1 105 ? 2.895 5.972 90.123 1.00 28.42 145 ASN G N 1
ATOM 3948 C CA . ASN C 1 105 ? 3.083 4.911 89.143 1.00 28.66 145 ASN G CA 1
ATOM 3949 C C . ASN C 1 105 ? 2.615 3.586 89.749 1.00 29.13 145 ASN G C 1
ATOM 3950 O O . ASN C 1 105 ? 2.435 3.482 90.960 1.00 28.98 145 ASN G O 1
ATOM 3955 N N . SER C 1 106 ? 2.423 2.573 88.910 1.00 29.77 146 SER G N 1
ATOM 3956 C CA . SER C 1 106 ? 1.967 1.267 89.385 1.00 30.42 146 SER G CA 1
ATOM 3957 C C . SER C 1 106 ? 2.967 0.595 90.339 1.00 30.99 146 SER G C 1
ATOM 3958 O O . SER C 1 106 ? 2.570 -0.199 91.189 1.00 31.22 146 SER G O 1
ATOM 3961 N N . ASN C 1 107 ? 4.249 0.935 90.208 1.00 31.67 147 ASN G N 1
ATOM 3962 C CA . ASN C 1 107 ? 5.310 0.358 91.044 1.00 32.22 147 ASN G CA 1
ATOM 3963 C C . ASN C 1 107 ? 5.593 1.103 92.361 1.00 32.29 147 ASN G C 1
ATOM 3964 O O . ASN C 1 107 ? 6.565 0.792 93.054 1.00 32.60 147 ASN G O 1
ATOM 3969 N N . GLY C 1 108 ? 4.753 2.082 92.698 1.00 32.26 148 GLY G N 1
ATOM 3970 C CA . GLY C 1 108 ? 4.846 2.781 93.971 1.00 32.15 148 GLY G CA 1
ATOM 3971 C C . GLY C 1 108 ? 5.631 4.084 93.959 1.00 31.98 148 GLY G C 1
ATOM 3972 O O . GLY C 1 108 ? 5.550 4.852 94.919 1.00 32.16 148 GLY G O 1
ATOM 3973 N N . THR C 1 109 ? 6.390 4.339 92.895 1.00 31.57 149 THR G N 1
ATOM 3974 C CA . THR C 1 109 ? 7.137 5.591 92.767 1.00 31.44 149 THR G CA 1
ATOM 3975 C C . THR C 1 109 ? 6.207 6.734 92.371 1.00 30.87 149 THR G C 1
ATOM 3976 O O . THR C 1 109 ? 5.121 6.511 91.834 1.00 30.56 149 THR G O 1
ATOM 3980 N N . ILE C 1 110 ? 6.646 7.957 92.644 1.00 30.36 150 ILE G N 1
ATOM 3981 C CA . ILE C 1 110 ? 5.915 9.154 92.248 1.00 29.91 150 ILE G CA 1
ATOM 3982 C C . ILE C 1 110 ? 6.075 9.356 90.743 1.00 29.75 150 ILE G C 1
ATOM 3983 O O . ILE C 1 110 ? 7.194 9.338 90.225 1.00 29.40 150 ILE G O 1
ATOM 3988 N N . ASN C 1 111 ? 4.955 9.526 90.046 1.00 29.47 151 ASN G N 1
ATOM 3989 C CA . ASN C 1 111 ? 4.960 9.822 88.615 1.00 29.54 151 ASN G CA 1
ATOM 3990 C C . ASN C 1 111 ? 5.548 11.208 88.371 1.00 29.85 151 ASN G C 1
ATOM 3991 O O . ASN C 1 111 ? 5.058 12.195 88.917 1.00 29.56 151 ASN G O 1
ATOM 3996 N N . LYS C 1 112 ? 6.599 11.272 87.555 1.00 30.12 152 LYS G N 1
ATOM 3997 C CA . LYS C 1 112 ? 7.324 12.521 87.306 1.00 30.52 152 LYS G CA 1
ATOM 3998 C C . LYS C 1 112 ? 6.428 13.631 86.768 1.00 30.18 152 LYS G C 1
ATOM 3999 O O . LYS C 1 112 ? 6.526 14.771 87.212 1.00 30.50 152 LYS G O 1
ATOM 4005 N N . THR C 1 113 ? 5.563 13.295 85.813 1.00 29.85 153 THR G N 1
ATOM 4006 C CA . THR C 1 113 ? 4.658 14.269 85.201 1.00 29.50 153 THR G CA 1
ATOM 4007 C C . THR C 1 113 ? 3.645 14.817 86.211 1.00 28.96 153 THR G C 1
ATOM 4008 O O . THR C 1 113 ? 3.353 16.012 86.213 1.00 28.77 153 THR G O 1
ATOM 4012 N N . ALA C 1 114 ? 3.116 13.943 87.064 1.00 28.40 154 ALA G N 1
ATOM 4013 C CA . ALA C 1 114 ? 2.154 14.347 88.086 1.00 27.90 154 ALA G CA 1
ATOM 4014 C C . ALA C 1 114 ? 2.821 15.236 89.135 1.00 27.63 154 ALA G C 1
ATOM 4015 O O . ALA C 1 114 ? 2.199 16.160 89.650 1.00 27.35 154 ALA G O 1
ATOM 4017 N N . PHE C 1 115 ? 4.090 14.959 89.428 1.00 27.33 155 PHE G N 1
ATOM 4018 C CA . PHE C 1 115 ? 4.866 15.750 90.386 1.00 27.21 155 PHE G CA 1
ATOM 4019 C C . PHE C 1 115 ? 5.074 17.179 89.883 1.00 27.38 155 PHE G C 1
ATOM 4020 O O . PHE C 1 115 ? 4.949 18.129 90.654 1.00 26.78 155 PHE G O 1
ATOM 4028 N N . GLU C 1 116 ? 5.387 17.328 88.596 1.00 27.64 156 GLU G N 1
ATOM 4029 C CA . GLU C 1 116 ? 5.601 18.653 88.013 1.00 28.05 156 GLU G CA 1
ATOM 4030 C C . GLU C 1 116 ? 4.298 19.455 87.984 1.00 27.71 156 GLU G C 1
ATOM 4031 O O . GLU C 1 116 ? 4.315 20.672 88.151 1.00 27.43 156 GLU G O 1
ATOM 4037 N N . LYS C 1 117 ? 3.173 18.767 87.792 1.00 27.47 157 LYS G N 1
ATOM 4038 C CA . LYS C 1 117 ? 1.857 19.404 87.801 1.00 27.39 157 LYS G CA 1
ATOM 4039 C C . LYS C 1 117 ? 1.450 19.829 89.213 1.00 26.65 157 LYS G C 1
ATOM 4040 O O . LYS C 1 117 ? 0.771 20.843 89.389 1.00 26.47 157 LYS G O 1
ATOM 4046 N N . ALA C 1 118 ? 1.857 19.043 90.207 1.00 25.88 158 ALA G N 1
ATOM 4047 C CA . ALA C 1 118 ? 1.597 19.360 91.609 1.00 25.35 158 ALA G CA 1
ATOM 4048 C C . ALA C 1 118 ? 2.384 20.601 92.018 1.00 25.00 158 ALA G C 1
ATOM 4049 O O . ALA C 1 118 ? 1.864 21.463 92.720 1.00 24.58 158 ALA G O 1
ATOM 4051 N N . LYS C 1 119 ? 3.634 20.684 91.566 1.00 24.71 159 LYS G N 1
ATOM 4052 C CA . LYS C 1 119 ? 4.468 21.864 91.806 1.00 24.64 159 LYS G CA 1
ATOM 4053 C C . LYS C 1 119 ? 3.886 23.114 91.149 1.00 24.52 159 LYS G C 1
ATOM 4054 O O . LYS C 1 119 ? 3.865 24.180 91.760 1.00 24.29 159 LYS G O 1
ATOM 4060 N N . ALA C 1 120 ? 3.403 22.992 89.915 1.00 24.46 160 ALA G N 1
ATOM 4061 C CA . ALA C 1 120 ? 2.783 24.130 89.225 1.00 24.28 160 ALA G CA 1
ATOM 4062 C C . ALA C 1 120 ? 1.559 24.653 89.982 1.00 24.26 160 ALA G C 1
ATOM 4063 O O . ALA C 1 120 ? 1.311 25.858 90.017 1.00 24.25 160 ALA G O 1
ATOM 4065 N N . LYS C 1 121 ? 0.816 23.743 90.608 1.00 24.01 161 LYS G N 1
ATOM 4066 C CA . LYS C 1 121 ? -0.409 24.095 91.316 1.00 23.97 161 LYS G CA 1
ATOM 4067 C C . LYS C 1 121 ? -0.151 24.785 92.661 1.00 23.44 161 LYS G C 1
ATOM 4068 O O . LYS C 1 121 ? -0.893 25.693 93.027 1.00 23.81 161 LYS G O 1
ATOM 4074 N N . PHE C 1 122 ? 0.893 24.369 93.380 1.00 22.96 162 PHE G N 1
ATOM 4075 C CA . PHE C 1 122 ? 1.057 24.722 94.801 1.00 22.68 162 PHE G CA 1
ATOM 4076 C C . PHE C 1 122 ? 2.351 25.448 95.205 1.00 22.47 162 PHE G C 1
ATOM 4077 O O . PHE C 1 122 ? 2.356 26.157 96.209 1.00 22.23 162 PHE G O 1
ATOM 4085 N N . LEU C 1 123 ? 3.437 25.250 94.459 1.00 22.39 163 LEU G N 1
ATOM 4086 C CA . LEU C 1 123 ? 4.758 25.776 94.832 1.00 22.16 163 LEU G CA 1
ATOM 4087 C C . LEU C 1 123 ? 4.798 27.309 94.882 1.00 22.03 163 LEU G C 1
ATOM 4088 O O . LEU C 1 123 ? 4.380 27.980 93.942 1.00 21.79 163 LEU G O 1
ATOM 4093 N N . ASN C 1 124 ? 5.313 27.841 95.991 1.00 21.96 164 ASN G N 1
ATOM 4094 C CA . ASN C 1 124 ? 5.376 29.285 96.236 1.00 22.21 164 ASN G CA 1
ATOM 4095 C C . ASN C 1 124 ? 4.010 29.976 96.176 1.00 22.59 164 ASN G C 1
ATOM 4096 O O . ASN C 1 124 ? 3.878 31.078 95.646 1.00 22.71 164 ASN G O 1
ATOM 4101 N N . LYS C 1 125 ? 2.994 29.310 96.725 1.00 22.82 165 LYS G N 1
ATOM 4102 C CA . LYS C 1 125 ? 1.646 29.870 96.836 1.00 23.41 165 LYS G CA 1
ATOM 4103 C C . LYS C 1 125 ? 1.080 29.631 98.234 1.00 23.15 165 LYS G C 1
ATOM 4104 O O . LYS C 1 125 ? 1.526 28.734 98.944 1.00 22.76 165 LYS G O 1
ATOM 4110 N N . ASP C 1 126 ? 0.088 30.436 98.604 1.00 23.46 166 ASP G N 1
ATOM 4111 C CA . ASP C 1 126 ? -0.661 30.251 99.843 1.00 23.70 166 ASP G CA 1
ATOM 4112 C C . ASP C 1 126 ? -1.796 29.260 99.625 1.00 23.25 166 ASP G C 1
ATOM 4113 O O . ASP C 1 126 ? -2.353 29.172 98.532 1.00 23.32 166 ASP G O 1
ATOM 4118 N N . ARG C 1 127 ? -2.141 28.528 100.681 1.00 22.99 167 ARG G N 1
ATOM 4119 C CA . ARG C 1 127 ? -3.233 27.561 100.653 1.00 22.89 167 ARG G CA 1
ATOM 4120 C C . ARG C 1 127 ? -4.079 27.708 101.918 1.00 22.36 167 ARG G C 1
ATOM 4121 O O . ARG C 1 127 ? -3.539 27.728 103.017 1.00 22.04 167 ARG G O 1
ATOM 4129 N N . LEU C 1 128 ? -5.400 27.807 101.749 1.00 21.90 168 LEU G N 1
ATOM 4130 C CA . LEU C 1 128 ? -6.349 27.877 102.864 1.00 21.64 168 LEU G CA 1
ATOM 4131 C C . LEU C 1 128 ? -6.984 26.504 103.107 1.00 21.23 168 LEU G C 1
ATOM 4132 O O . LEU C 1 128 ? -7.472 25.871 102.174 1.00 21.11 168 LEU G O 1
ATOM 4137 N N . GLU C 1 129 ? -6.963 26.052 104.360 1.00 20.89 169 GLU G N 1
ATOM 4138 C CA . GLU C 1 129 ? -7.546 24.777 104.763 1.00 20.91 169 GLU G CA 1
ATOM 4139 C C . GLU C 1 129 ? -8.785 25.031 105.619 1.00 20.41 169 GLU G C 1
ATOM 4140 O O . GLU C 1 129 ? -8.697 25.685 106.650 1.00 20.13 169 GLU G O 1
ATOM 4146 N N . TYR C 1 130 ? -9.932 24.508 105.191 1.00 20.74 170 TYR G N 1
ATOM 4147 C CA . TYR C 1 130 ? -11.195 24.727 105.903 1.00 21.04 170 TYR G CA 1
ATOM 4148 C C . TYR C 1 130 ? -11.347 23.815 107.126 1.00 20.21 170 TYR G C 1
ATOM 4149 O O . TYR C 1 130 ? -11.970 24.201 108.114 1.00 20.84 170 TYR G O 1
ATOM 4158 N N . GLY C 1 131 ? -10.763 22.618 107.070 1.00 19.53 171 GLY G N 1
ATOM 4159 C CA . GLY C 1 131 ? -10.768 21.709 108.209 1.00 18.63 171 GLY G CA 1
ATOM 4160 C C . GLY C 1 131 ? -9.696 22.035 109.241 1.00 18.21 171 GLY G C 1
ATOM 4161 O O . GLY C 1 131 ? -8.864 22.918 109.028 1.00 18.46 171 GLY G O 1
ATOM 4162 N N . TYR C 1 132 ? -9.725 21.326 110.366 1.00 17.08 172 TYR G N 1
ATOM 4163 C CA . TYR C 1 132 ? -8.633 21.367 111.345 1.00 16.49 172 TYR G CA 1
ATOM 4164 C C . TYR C 1 132 ? -7.425 20.616 110.765 1.00 15.92 172 TYR G C 1
ATOM 4165 O O . TYR C 1 132 ? -7.591 19.733 109.923 1.00 15.99 172 TYR G O 1
ATOM 4174 N N . ILE C 1 133 ? -6.210 20.989 111.185 1.00 15.84 173 ILE G N 1
ATOM 4175 C CA . ILE C 1 133 ? -4.979 20.317 110.725 1.00 15.76 173 ILE G CA 1
ATOM 4176 C C . ILE C 1 133 ? -4.336 19.519 111.857 1.00 15.85 173 ILE G C 1
ATOM 4177 O O . ILE C 1 133 ? -3.796 20.094 112.807 1.00 16.17 173 ILE G O 1
ATOM 4182 N N . SER C 1 134 ? -4.401 18.199 111.733 1.00 16.34 174 SER G N 1
ATOM 4183 C CA . SER C 1 134 ? -3.781 17.272 112.674 1.00 16.86 174 SER G CA 1
ATOM 4184 C C . SER C 1 134 ? -2.329 16.971 112.261 1.00 17.77 174 SER G C 1
ATOM 4185 O O . SER C 1 134 ? -2.069 16.665 111.102 1.00 18.23 174 SER G O 1
ATOM 4188 N N . THR C 1 135 ? -1.407 17.067 113.218 1.00 18.05 175 THR G N 1
ATOM 4189 C CA . THR C 1 135 ? 0.033 16.848 112.983 1.00 18.83 175 THR G CA 1
ATOM 4190 C C . THR C 1 135 ? 0.665 16.045 114.118 1.00 19.89 175 THR G C 1
ATOM 4191 O O . THR C 1 135 ? 0.005 15.709 115.090 1.00 19.68 175 THR G O 1
ATOM 4195 N N . SER C 1 136 ? 1.959 15.759 113.973 1.00 20.92 176 SER G N 1
ATOM 4196 C CA . SER C 1 136 ? 2.769 15.135 115.022 1.00 22.30 176 SER G CA 1
ATOM 4197 C C . SER C 1 136 ? 4.072 15.922 115.225 1.00 23.48 176 SER G C 1
ATOM 4198 O O . SER C 1 136 ? 4.561 16.570 114.302 1.00 23.27 176 SER G O 1
ATOM 4201 N N . LEU C 1 137 ? 4.637 15.839 116.430 1.00 25.16 177 LEU G N 1
ATOM 4202 C CA . LEU C 1 137 ? 5.882 16.531 116.771 1.00 26.78 177 LEU G CA 1
ATOM 4203 C C . LEU C 1 137 ? 7.097 15.916 116.086 1.00 28.54 177 LEU G C 1
ATOM 4204 O O . LEU C 1 137 ? 8.126 16.573 115.939 1.00 28.54 177 LEU G O 1
ATOM 4209 N N . MET C 1 138 ? 6.985 14.648 115.706 1.00 30.81 178 MET G N 1
ATOM 4210 C CA . MET C 1 138 ? 8.062 13.952 115.005 1.00 32.87 178 MET G CA 1
ATOM 4211 C C . MET C 1 138 ? 7.517 13.106 113.854 1.00 34.56 178 MET G C 1
ATOM 4212 O O . MET C 1 138 ? 6.308 12.896 113.735 1.00 34.69 178 MET G O 1
ATOM 4217 N N . ASN C 1 139 ? 8.419 12.633 113.000 1.00 36.80 179 ASN G N 1
ATOM 4218 C CA . ASN C 1 139 ? 8.041 11.772 111.883 1.00 38.56 179 ASN G CA 1
ATOM 4219 C C . ASN C 1 139 ? 7.696 10.372 112.396 1.00 39.83 179 ASN G C 1
ATOM 4220 O O . ASN C 1 139 ? 8.577 9.639 112.854 1.00 40.14 179 ASN G O 1
ATOM 4225 N N . VAL C 1 140 ? 6.412 10.013 112.329 1.00 41.13 180 VAL G N 1
ATOM 4226 C CA . VAL C 1 140 ? 5.914 8.771 112.931 1.00 42.06 180 VAL G CA 1
ATOM 4227 C C . VAL C 1 140 ? 5.800 7.631 111.915 1.00 42.35 180 VAL G C 1
ATOM 4228 O O . VAL C 1 140 ? 5.380 7.834 110.776 1.00 42.95 180 VAL G O 1
ATOM 4232 N N . PHE C 1 143 ? 2.505 7.870 109.800 1.00 48.47 183 PHE G N 1
ATOM 4233 C CA . PHE C 1 143 ? 2.167 8.311 108.449 1.00 48.39 183 PHE G CA 1
ATOM 4234 C C . PHE C 1 143 ? 3.344 8.153 107.478 1.00 47.58 183 PHE G C 1
ATOM 4235 O O . PHE C 1 143 ? 3.385 8.808 106.433 1.00 47.72 183 PHE G O 1
ATOM 4243 N N . ALA C 1 144 ? 4.283 7.271 107.819 1.00 46.49 184 ALA G N 1
ATOM 4244 C CA . ALA C 1 144 ? 5.515 7.095 107.046 1.00 45.54 184 ALA G CA 1
ATOM 4245 C C . ALA C 1 144 ? 5.348 6.238 105.785 1.00 44.30 184 ALA G C 1
ATOM 4246 O O . ALA C 1 144 ? 6.291 6.104 105.002 1.00 44.42 184 ALA G O 1
ATOM 4248 N N . GLY C 1 145 ? 4.165 5.649 105.599 1.00 42.62 185 GLY G N 1
ATOM 4249 C CA . GLY C 1 145 ? 3.843 4.907 104.389 1.00 41.06 185 GLY G CA 1
ATOM 4250 C C . GLY C 1 145 ? 3.055 5.722 103.371 1.00 39.55 185 GLY G C 1
ATOM 4251 O O . GLY C 1 145 ? 2.695 5.210 102.310 1.00 39.61 185 GLY G O 1
ATOM 4252 N N . ARG C 1 146 ? 2.804 6.991 103.688 1.00 37.33 186 ARG G N 1
ATOM 4253 C CA . ARG C 1 146 ? 1.994 7.872 102.849 1.00 35.54 186 ARG G CA 1
ATOM 4254 C C . ARG C 1 146 ? 2.869 8.539 101.785 1.00 33.15 186 ARG G C 1
ATOM 4255 O O . ARG C 1 146 ? 4.044 8.810 102.035 1.00 32.73 186 ARG G O 1
ATOM 4263 N N . PRO C 1 147 ? 2.307 8.800 100.605 1.00 30.44 187 PRO G N 1
ATOM 4264 C CA . PRO C 1 147 ? 3.082 9.384 99.502 1.00 28.71 187 PRO G CA 1
ATOM 4265 C C . PRO C 1 147 ? 3.443 10.866 99.657 1.00 26.95 187 PRO G C 1
ATOM 4266 O O . PRO C 1 147 ? 4.296 11.320 98.906 1.00 26.01 187 PRO G O 1
ATOM 4270 N N . ILE C 1 148 ? 2.819 11.598 100.579 1.00 25.25 188 ILE G N 1
ATOM 4271 C CA . ILE C 1 148 ? 3.148 13.015 100.790 1.00 23.97 188 ILE G CA 1
ATOM 4272 C C . ILE C 1 148 ? 3.442 13.279 102.268 1.00 23.41 188 ILE G C 1
ATOM 4273 O O . ILE C 1 148 ? 2.637 12.933 103.126 1.00 23.14 188 ILE G O 1
ATOM 4278 N N . ILE C 1 149 ? 4.591 13.891 102.555 1.00 22.81 189 ILE G N 1
ATOM 4279 C CA . ILE C 1 149 ? 4.957 14.308 103.911 1.00 22.70 189 ILE G CA 1
ATOM 4280 C C . ILE C 1 149 ? 5.112 15.829 103.935 1.00 21.89 189 ILE G C 1
ATOM 4281 O O . ILE C 1 149 ? 5.851 16.388 103.128 1.00 21.88 189 ILE G O 1
ATOM 4286 N N . THR C 1 150 ? 4.419 16.499 104.856 1.00 20.93 190 THR G N 1
ATOM 4287 C CA . THR C 1 150 ? 4.543 17.942 105.011 1.00 20.69 190 THR G CA 1
ATOM 4288 C C . THR C 1 150 ? 5.222 18.293 106.333 1.00 20.78 190 THR G C 1
ATOM 4289 O O . THR C 1 150 ? 4.877 17.750 107.382 1.00 20.18 190 THR G O 1
ATOM 4293 N N . LYS C 1 151 ? 6.187 19.207 106.252 1.00 21.20 191 LYS G N 1
ATOM 4294 C CA . LYS C 1 151 ? 6.860 19.797 107.402 1.00 21.99 191 LYS G CA 1
ATOM 4295 C C . LYS C 1 151 ? 6.357 21.226 107.569 1.00 21.45 191 LYS G C 1
ATOM 4296 O O . LYS C 1 151 ? 6.609 22.068 106.720 1.00 21.42 191 LYS G O 1
ATOM 4302 N N . PHE C 1 152 ? 5.646 21.495 108.663 1.00 21.37 192 PHE G N 1
ATOM 4303 C CA . PHE C 1 152 ? 5.096 22.819 108.947 1.00 21.34 192 PHE G CA 1
ATOM 4304 C C . PHE C 1 152 ? 5.980 23.601 109.919 1.00 21.73 192 PHE G C 1
ATOM 4305 O O . PHE C 1 152 ? 6.323 23.093 110.981 1.00 21.90 192 PHE G O 1
ATOM 4313 N N . LYS C 1 153 ? 6.298 24.843 109.569 1.00 22.22 193 LYS G N 1
ATOM 4314 C CA . LYS C 1 153 ? 7.011 25.757 110.455 1.00 22.75 193 LYS G CA 1
ATOM 4315 C C . LYS C 1 153 ? 6.010 26.707 111.118 1.00 22.64 193 LYS G C 1
ATOM 4316 O O . LYS C 1 153 ? 5.436 27.573 110.468 1.00 22.60 193 LYS G O 1
ATOM 4322 N N . VAL C 1 154 ? 5.816 26.528 112.420 1.00 23.01 194 VAL G N 1
ATOM 4323 C CA . VAL C 1 154 ? 4.787 27.233 113.187 1.00 23.50 194 VAL G CA 1
ATOM 4324 C C . VAL C 1 154 ? 5.446 28.203 114.178 1.00 24.15 194 VAL G C 1
ATOM 4325 O O . VAL C 1 154 ? 6.251 27.793 115.006 1.00 24.47 194 VAL G O 1
ATOM 4329 N N . ALA C 1 155 ? 5.091 29.480 114.081 1.00 24.94 195 ALA G N 1
ATOM 4330 C CA . ALA C 1 155 ? 5.722 30.539 114.871 1.00 25.55 195 ALA G CA 1
ATOM 4331 C C . ALA C 1 155 ? 5.337 30.515 116.350 1.00 26.18 195 ALA G C 1
ATOM 4332 O O . ALA C 1 155 ? 4.310 29.960 116.743 1.00 26.11 195 ALA G O 1
ATOM 4334 N N . LYS C 1 156 ? 6.180 31.143 117.160 1.00 26.58 196 LYS G N 1
ATOM 4335 C CA . LYS C 1 156 ? 5.944 31.301 118.591 1.00 26.96 196 LYS G CA 1
ATOM 4336 C C . LYS C 1 156 ? 4.650 32.073 118.814 1.00 26.61 196 LYS G C 1
ATOM 4337 O O . LYS C 1 156 ? 4.378 33.061 118.130 1.00 26.90 196 LYS G O 1
ATOM 4343 N N . GLY C 1 157 ? 3.849 31.597 119.765 1.00 26.58 197 GLY G N 1
ATOM 4344 C CA . GLY C 1 157 ? 2.587 32.224 120.116 1.00 26.32 197 GLY G CA 1
ATOM 4345 C C . GLY C 1 157 ? 1.382 31.766 119.311 1.00 25.93 197 GLY G C 1
ATOM 4346 O O . GLY C 1 157 ? 0.263 32.175 119.612 1.00 26.23 197 GLY G O 1
ATOM 4347 N N . SER C 1 158 ? 1.604 30.936 118.290 1.00 25.37 198 SER G N 1
ATOM 4348 C CA . SER C 1 158 ? 0.527 30.439 117.434 1.00 24.80 198 SER G CA 1
ATOM 4349 C C . SER C 1 158 ? -0.353 29.432 118.175 1.00 23.86 198 SER G C 1
ATOM 4350 O O . SER C 1 158 ? 0.112 28.714 119.061 1.00 23.97 198 SER G O 1
ATOM 4353 N N . LYS C 1 159 ? -1.624 29.379 117.791 1.00 22.69 199 LYS G N 1
ATOM 4354 C CA . LYS C 1 159 ? -2.551 28.386 118.325 1.00 22.15 199 LYS G CA 1
ATOM 4355 C C . LYS C 1 159 ? -2.149 26.977 117.880 1.00 21.24 199 LYS G C 1
ATOM 4356 O O . LYS C 1 159 ? -2.001 26.715 116.686 1.00 20.77 199 LYS G O 1
ATOM 4362 N N . ALA C 1 160 ? -1.978 26.085 118.856 1.00 20.31 200 ALA G N 1
ATOM 4363 C CA . ALA C 1 160 ? -1.522 24.710 118.634 1.00 19.96 200 ALA G CA 1
ATOM 4364 C C . ALA C 1 160 ? -1.648 23.950 119.953 1.00 19.66 200 ALA G C 1
ATOM 4365 O O . ALA C 1 160 ? -1.177 24.442 120.980 1.00 20.50 200 ALA G O 1
ATOM 4367 N N . GLY C 1 161 ? -2.271 22.770 119.931 1.00 19.02 201 GLY G N 1
ATOM 4368 C CA . GLY C 1 161 ? -2.551 22.017 121.148 1.00 18.89 201 GLY G CA 1
ATOM 4369 C C . GLY C 1 161 ? -2.112 20.559 121.139 1.00 18.97 201 GLY G C 1
ATOM 4370 O O . GLY C 1 161 ? -2.379 19.831 120.189 1.00 18.10 201 GLY G O 1
ATOM 4371 N N . TYR C 1 162 ? -1.460 20.138 122.223 1.00 19.65 202 TYR G N 1
ATOM 4372 C CA . TYR C 1 162 ? -1.033 18.759 122.435 1.00 20.43 202 TYR G CA 1
ATOM 4373 C C . TYR C 1 162 ? -2.201 17.995 123.041 1.00 20.59 202 TYR G C 1
ATOM 4374 O O . TYR C 1 162 ? -2.559 18.224 124.201 1.00 21.44 202 TYR G O 1
ATOM 4383 N N . ILE C 1 163 ? -2.813 17.100 122.268 1.00 20.99 203 ILE G N 1
ATOM 4384 C CA . ILE C 1 163 ? -4.090 16.510 122.677 1.00 21.13 203 ILE G CA 1
ATOM 4385 C C . ILE C 1 163 ? -4.038 15.050 123.143 1.00 21.28 203 ILE G C 1
ATOM 4386 O O . ILE C 1 163 ? -5.072 14.483 123.471 1.00 21.07 203 ILE G O 1
ATOM 4391 N N . ASP C 1 164 ? -2.852 14.445 123.215 1.00 21.51 204 ASP G N 1
ATOM 4392 C CA . ASP C 1 164 ? -2.769 13.062 123.703 1.00 22.00 204 ASP G CA 1
ATOM 4393 C C . ASP C 1 164 ? -3.329 12.839 125.121 1.00 22.00 204 ASP G C 1
ATOM 4394 O O . ASP C 1 164 ? -3.988 11.825 125.351 1.00 21.97 204 ASP G O 1
ATOM 4399 N N . PRO C 1 165 ? -3.092 13.762 126.056 1.00 22.02 205 PRO G N 1
ATOM 4400 C CA . PRO C 1 165 ? -3.668 13.642 127.408 1.00 22.03 205 PRO G CA 1
ATOM 4401 C C . PRO C 1 165 ? -5.198 13.780 127.467 1.00 21.94 205 PRO G C 1
ATOM 4402 O O . PRO C 1 165 ? -5.803 13.422 128.484 1.00 21.92 205 PRO G O 1
ATOM 4406 N N . ILE C 1 166 ? -5.808 14.283 126.396 1.00 21.56 206 ILE G N 1
ATOM 4407 C CA . ILE C 1 166 ? -7.262 14.437 126.314 1.00 21.57 206 ILE G CA 1
ATOM 4408 C C . ILE C 1 166 ? -7.968 13.177 125.810 1.00 22.00 206 ILE G C 1
ATOM 4409 O O . ILE C 1 166 ? -9.084 12.885 126.242 1.00 21.58 206 ILE G O 1
ATOM 4414 N N . SER C 1 167 ? -7.332 12.449 124.889 1.00 22.25 207 SER G N 1
ATOM 4415 C CA . SER C 1 167 ? -7.974 11.316 124.223 1.00 22.69 207 SER G CA 1
ATOM 4416 C C . SER C 1 167 ? -6.981 10.226 123.816 1.00 23.29 207 SER G C 1
ATOM 4417 O O . SER C 1 167 ? -5.993 10.497 123.142 1.00 23.44 207 SER G O 1
ATOM 4420 N N . ALA C 1 168 ? -7.272 8.992 124.217 1.00 24.36 208 ALA G N 1
ATOM 4421 C CA . ALA C 1 168 ? -6.456 7.835 123.855 1.00 24.84 208 ALA G CA 1
ATOM 4422 C C . ALA C 1 168 ? -6.544 7.511 122.359 1.00 25.40 208 ALA G C 1
ATOM 4423 O O . ALA C 1 168 ? -5.705 6.781 121.832 1.00 25.68 208 ALA G O 1
ATOM 4425 N N . PHE C 1 169 ? -7.563 8.049 121.689 1.00 25.80 209 PHE G N 1
ATOM 4426 C CA . PHE C 1 169 ? -7.749 7.859 120.248 1.00 26.26 209 PHE G CA 1
ATOM 4427 C C . PHE C 1 169 ? -6.913 8.816 119.389 1.00 26.48 209 PHE G C 1
ATOM 4428 O O . PHE C 1 169 ? -6.866 8.666 118.164 1.00 26.73 209 PHE G O 1
ATOM 4436 N N . ALA C 1 170 ? -6.262 9.793 120.019 1.00 26.33 210 ALA G N 1
ATOM 4437 C CA . ALA C 1 170 ? -5.335 10.688 119.323 1.00 26.34 210 ALA G CA 1
ATOM 4438 C C . ALA C 1 170 ? -4.101 9.937 118.809 1.00 26.42 210 ALA G C 1
ATOM 4439 O O . ALA C 1 170 ? -3.736 8.888 119.342 1.00 26.41 210 ALA G O 1
ATOM 4441 N N . GLY C 1 171 ? -3.458 10.486 117.780 1.00 26.47 211 GLY G N 1
ATOM 4442 C CA . GLY C 1 171 ? -2.236 9.908 117.240 1.00 26.51 211 GLY G CA 1
ATOM 4443 C C . GLY C 1 171 ? -1.031 10.185 118.120 1.00 26.65 211 GLY G C 1
ATOM 4444 O O . GLY C 1 171 ? -1.104 10.981 119.049 1.00 26.42 211 GLY G O 1
ATOM 4445 N N . GLN C 1 172 ? 0.085 9.520 117.831 1.00 26.67 212 GLN G N 1
ATOM 4446 C CA . GLN C 1 172 ? 1.318 9.712 118.592 1.00 26.86 212 GLN G CA 1
ATOM 4447 C C . GLN C 1 172 ? 1.845 11.145 118.485 1.00 25.97 212 GLN G C 1
ATOM 4448 O O . GLN C 1 172 ? 2.000 11.680 117.386 1.00 25.65 212 GLN G O 1
ATOM 4454 N N . LEU C 1 173 ? 2.108 11.759 119.636 1.00 25.03 213 LEU G N 1
ATOM 4455 C CA . LEU C 1 173 ? 2.639 13.119 119.716 1.00 24.55 213 LEU G CA 1
ATOM 4456 C C . LEU C 1 173 ? 1.802 14.115 118.888 1.00 23.52 213 LEU G C 1
ATOM 4457 O O . LEU C 1 173 ? 2.341 15.008 118.243 1.00 23.38 213 LEU G O 1
ATOM 4462 N N . ASN C 1 174 ? 0.483 13.946 118.952 1.00 22.60 214 ASN G N 1
ATOM 4463 C CA . ASN C 1 174 ? -0.493 14.701 118.151 1.00 21.92 214 ASN G CA 1
ATOM 4464 C C . ASN C 1 174 ? -0.628 16.167 118.587 1.00 21.24 214 ASN G C 1
ATOM 4465 O O . ASN C 1 174 ? -0.997 16.443 119.728 1.00 21.38 214 ASN G O 1
ATOM 4470 N N . MET C 1 175 ? -0.309 17.094 117.681 1.00 20.29 215 MET G N 1
ATOM 4471 C CA . MET C 1 175 ? -0.592 18.516 117.857 1.00 19.42 215 MET G CA 1
ATOM 4472 C C . MET C 1 175 ? -1.688 18.926 116.866 1.00 18.38 215 MET G C 1
ATOM 4473 O O . MET C 1 175 ? -1.535 18.726 115.666 1.00 17.79 215 MET G O 1
ATOM 4478 N N . LEU C 1 176 ? -2.785 19.496 117.366 1.00 16.96 216 LEU G N 1
ATOM 4479 C CA . LEU C 1 176 ? -3.873 19.980 116.511 1.00 16.54 216 LEU G CA 1
ATOM 4480 C C . LEU C 1 176 ? -3.754 21.483 116.261 1.00 16.00 216 LEU G C 1
ATOM 4481 O O . LEU C 1 176 ? -3.429 22.244 117.167 1.00 15.81 216 LEU G O 1
ATOM 4486 N N . LEU C 1 177 ? -4.015 21.892 115.021 1.00 15.95 217 LEU G N 1
ATOM 4487 C CA . LEU C 1 177 ? -4.025 23.297 114.627 1.00 15.64 217 LEU G CA 1
ATOM 4488 C C . LEU C 1 177 ? -5.450 23.716 114.260 1.00 15.51 217 LEU G C 1
ATOM 4489 O O . LEU C 1 177 ? -6.255 22.881 113.826 1.00 14.30 217 LEU G O 1
ATOM 4494 N N . PRO C 1 178 ? -5.770 24.996 114.430 1.00 15.75 218 PRO G N 1
ATOM 4495 C CA . PRO C 1 178 ? -7.141 25.482 114.186 1.00 16.44 218 PRO G CA 1
ATOM 4496 C C . PRO C 1 178 ? -7.630 25.386 112.740 1.00 17.03 218 PRO G C 1
ATOM 4497 O O . PRO C 1 178 ? -6.824 25.304 111.813 1.00 16.78 218 PRO G O 1
ATOM 4501 N N . ARG C 1 179 ? -8.954 25.383 112.558 1.00 17.36 219 ARG G N 1
ATOM 4502 C CA . ARG C 1 179 ? -9.542 25.397 111.223 1.00 18.27 219 ARG G CA 1
ATOM 4503 C C . ARG C 1 179 ? -9.385 26.783 110.587 1.00 18.63 219 ARG G C 1
ATOM 4504 O O . ARG C 1 179 ? -9.120 27.757 111.280 1.00 18.89 219 ARG G O 1
ATOM 4512 N N . HIS C 1 180 ? -9.536 26.836 109.265 1.00 19.37 220 HIS G N 1
ATOM 4513 C CA . HIS C 1 180 ? -9.392 28.072 108.485 1.00 20.12 220 HIS G CA 1
ATOM 4514 C C . HIS C 1 180 ? -7.980 28.677 108.551 1.00 20.05 220 HIS G C 1
ATOM 4515 O O . HIS C 1 180 ? -7.821 29.907 108.560 1.00 20.38 220 HIS G O 1
ATOM 4522 N N . SER C 1 181 ? -6.960 27.819 108.607 1.00 19.50 221 SER G N 1
ATOM 4523 C CA . SER C 1 181 ? -5.563 28.265 108.631 1.00 19.51 221 SER G CA 1
ATOM 4524 C C . SER C 1 181 ? -5.010 28.386 107.216 1.00 19.30 221 SER G C 1
ATOM 4525 O O . SER C 1 181 ? -5.384 27.624 106.329 1.00 18.96 221 SER G O 1
ATOM 4528 N N . THR C 1 182 ? -4.094 29.334 107.029 1.00 19.50 222 THR G N 1
ATOM 4529 C CA . THR C 1 182 ? -3.389 29.510 105.760 1.00 20.11 222 THR G CA 1
ATOM 4530 C C . THR C 1 182 ? -1.891 29.244 105.948 1.00 19.88 222 THR G C 1
ATOM 4531 O O . THR C 1 182 ? -1.306 29.645 106.945 1.00 20.40 222 THR G O 1
ATOM 4535 N N . TYR C 1 183 ? -1.277 28.543 104.996 1.00 19.82 223 TYR G N 1
ATOM 4536 C CA . TYR C 1 183 ? 0.171 28.328 105.007 1.00 20.10 223 TYR G CA 1
ATOM 4537 C C . TYR C 1 183 ? 0.771 28.538 103.614 1.00 20.53 223 TYR G C 1
ATOM 4538 O O . TYR C 1 183 ? 0.088 28.374 102.612 1.00 21.08 223 TYR G O 1
ATOM 4547 N N . HIS C 1 184 ? 2.047 28.921 103.572 1.00 21.14 224 HIS G N 1
ATOM 4548 C CA . HIS C 1 184 ? 2.776 29.128 102.319 1.00 21.55 224 HIS G CA 1
ATOM 4549 C C . HIS C 1 184 ? 3.673 27.932 102.021 1.00 21.43 224 HIS G C 1
ATOM 4550 O O . HIS C 1 184 ? 4.492 27.552 102.849 1.00 21.35 224 HIS G O 1
ATOM 4557 N N . ILE C 1 185 ? 3.512 27.334 100.844 1.00 21.74 225 ILE G N 1
ATOM 4558 C CA . ILE C 1 185 ? 4.373 26.239 100.411 1.00 22.06 225 ILE G CA 1
ATOM 4559 C C . ILE C 1 185 ? 5.700 26.808 99.899 1.00 22.32 225 ILE G C 1
ATOM 4560 O O . ILE C 1 185 ? 5.744 27.419 98.831 1.00 21.92 225 ILE G O 1
ATOM 4565 N N . ASP C 1 186 ? 6.759 26.608 100.678 1.00 22.90 226 ASP G N 1
ATOM 4566 C CA . ASP C 1 186 ? 8.096 27.117 100.360 1.00 23.63 226 ASP G CA 1
ATOM 4567 C C . ASP C 1 186 ? 8.834 26.232 99.353 1.00 24.18 226 ASP G C 1
ATOM 4568 O O . ASP C 1 186 ? 9.484 26.741 98.435 1.00 24.55 226 ASP G O 1
ATOM 4573 N N . ASP C 1 187 ? 8.740 24.917 99.545 1.00 24.42 227 ASP G N 1
ATOM 4574 C CA . ASP C 1 187 ? 9.546 23.949 98.802 1.00 25.05 227 ASP G CA 1
ATOM 4575 C C . ASP C 1 187 ? 8.804 22.620 98.585 1.00 25.07 227 ASP G C 1
ATOM 4576 O O . ASP C 1 187 ? 8.018 22.192 99.430 1.00 24.36 227 ASP G O 1
ATOM 4581 N N . MET C 1 188 ? 9.045 21.994 97.434 1.00 25.26 228 MET G N 1
ATOM 4582 C CA . MET C 1 188 ? 8.514 20.668 97.114 1.00 25.64 228 MET G CA 1
ATOM 4583 C C . MET C 1 188 ? 9.597 19.870 96.388 1.00 26.62 228 MET G C 1
ATOM 4584 O O . MET C 1 188 ? 10.084 20.302 95.342 1.00 26.53 228 MET G O 1
ATOM 4589 N N . ARG C 1 189 ? 9.962 18.716 96.942 1.00 27.98 229 ARG G N 1
ATOM 4590 C CA . ARG C 1 189 ? 10.999 17.857 96.362 1.00 29.28 229 ARG G CA 1
ATOM 4591 C C . ARG C 1 189 ? 10.720 16.368 96.576 1.00 29.86 229 ARG G C 1
ATOM 4592 O O . ARG C 1 189 ? 9.994 15.985 97.489 1.00 29.58 229 ARG G O 1
ATOM 4600 N N . LEU C 1 190 ? 11.314 15.527 95.733 1.00 30.42 230 LEU G N 1
ATOM 4601 C CA . LEU C 1 190 ? 11.181 14.083 95.880 1.00 31.17 230 LEU G CA 1
ATOM 4602 C C . LEU C 1 190 ? 12.197 13.553 96.883 1.00 31.75 230 LEU G C 1
ATOM 4603 O O . LEU C 1 190 ? 13.287 14.112 97.036 1.00 31.66 230 LEU G O 1
ATOM 4608 N N . SER C 1 191 ? 11.825 12.474 97.566 1.00 32.40 231 SER G N 1
ATOM 4609 C CA . SER C 1 191 ? 12.720 11.781 98.487 1.00 33.08 231 SER G CA 1
ATOM 4610 C C . SER C 1 191 ? 13.778 11.027 97.685 1.00 33.77 231 SER G C 1
ATOM 4611 O O . SER C 1 191 ? 13.677 10.919 96.458 1.00 33.83 231 SER G O 1
ATOM 4614 N N . SER C 1 192 ? 14.785 10.507 98.382 1.00 34.50 232 SER G N 1
ATOM 4615 C CA . SER C 1 192 ? 15.911 9.822 97.740 1.00 34.99 232 SER G CA 1
ATOM 4616 C C . SER C 1 192 ? 15.481 8.595 96.931 1.00 35.14 232 SER G C 1
ATOM 4617 O O . SER C 1 192 ? 16.002 8.358 95.839 1.00 35.51 232 SER G O 1
ATOM 4620 N N . ASP C 1 193 ? 14.537 7.824 97.467 1.00 35.11 233 ASP G N 1
ATOM 4621 C CA . ASP C 1 193 ? 14.014 6.635 96.776 1.00 35.09 233 ASP G CA 1
ATOM 4622 C C . ASP C 1 193 ? 12.901 6.948 95.762 1.00 34.61 233 ASP G C 1
ATOM 4623 O O . ASP C 1 193 ? 12.450 6.056 95.039 1.00 34.85 233 ASP G O 1
ATOM 4628 N N . GLY C 1 194 ? 12.451 8.202 95.730 1.00 34.00 234 GLY G N 1
ATOM 4629 C CA . GLY C 1 194 ? 11.532 8.679 94.707 1.00 33.48 234 GLY G CA 1
ATOM 4630 C C . GLY C 1 194 ? 10.084 8.268 94.911 1.00 32.87 234 GLY G C 1
ATOM 4631 O O . GLY C 1 194 ? 9.281 8.378 93.983 1.00 32.83 234 GLY G O 1
ATOM 4632 N N . LYS C 1 195 ? 9.749 7.815 96.118 1.00 32.15 235 LYS G N 1
ATOM 4633 C CA . LYS C 1 195 ? 8.418 7.291 96.426 1.00 31.72 235 LYS G CA 1
ATOM 4634 C C . LYS C 1 195 ? 7.553 8.272 97.227 1.00 30.81 235 LYS G C 1
ATOM 4635 O O . LYS C 1 195 ? 6.381 7.992 97.489 1.00 30.67 235 LYS G O 1
ATOM 4641 N N . GLN C 1 196 ? 8.125 9.413 97.608 1.00 29.64 236 GLN G N 1
ATOM 4642 C CA . GLN C 1 196 ? 7.407 10.416 98.399 1.00 28.87 236 GLN G CA 1
ATOM 4643 C C . GLN C 1 196 ? 7.720 11.839 97.954 1.00 27.57 236 GLN G C 1
ATOM 4644 O O . GLN C 1 196 ? 8.836 12.130 97.541 1.00 27.57 236 GLN G O 1
ATOM 4650 N N . ILE C 1 197 ? 6.727 12.720 98.050 1.00 25.85 237 ILE G N 1
ATOM 4651 C CA . ILE C 1 197 ? 6.937 14.159 97.920 1.00 24.68 237 ILE G CA 1
ATOM 4652 C C . ILE C 1 197 ? 7.077 14.747 99.322 1.00 23.82 237 ILE G C 1
ATOM 4653 O O . ILE C 1 197 ? 6.228 14.502 100.175 1.00 23.64 237 ILE G O 1
ATOM 4658 N N . ILE C 1 198 ? 8.147 15.507 99.547 1.00 22.79 238 ILE G N 1
ATOM 4659 C CA . ILE C 1 198 ? 8.392 16.205 100.809 1.00 22.30 238 ILE G CA 1
ATOM 4660 C C . ILE C 1 198 ? 8.100 17.698 100.625 1.00 21.63 238 ILE G C 1
ATOM 4661 O O . ILE C 1 198 ? 8.753 18.380 99.831 1.00 21.08 238 ILE G O 1
ATOM 4666 N N . ILE C 1 199 ? 7.109 18.196 101.360 1.00 20.81 239 ILE G N 1
ATOM 4667 C CA . ILE C 1 199 ? 6.669 19.587 101.270 1.00 20.37 239 ILE G CA 1
ATOM 4668 C C . ILE C 1 199 ? 7.119 20.328 102.516 1.00 20.31 239 ILE G C 1
ATOM 4669 O O . ILE C 1 199 ? 6.912 19.844 103.620 1.00 20.39 239 ILE G O 1
ATOM 4674 N N . THR C 1 200 ? 7.738 21.490 102.334 1.00 20.44 240 THR G N 1
ATOM 4675 C CA . THR C 1 200 ? 8.073 22.384 103.439 1.00 20.81 240 THR G CA 1
ATOM 4676 C C . THR C 1 200 ? 7.200 23.628 103.347 1.00 20.59 240 THR G C 1
ATOM 4677 O O . THR C 1 200 ? 7.144 24.269 102.302 1.00 20.52 240 THR G O 1
ATOM 4681 N N . ALA C 1 201 ? 6.520 23.973 104.442 1.00 20.52 241 ALA G N 1
ATOM 4682 C CA . ALA C 1 201 ? 5.595 25.103 104.456 1.00 20.59 241 ALA G CA 1
ATOM 4683 C C . ALA C 1 201 ? 5.709 25.935 105.733 1.00 20.85 241 ALA G C 1
ATOM 4684 O O . ALA C 1 201 ? 6.091 25.424 106.784 1.00 20.82 241 ALA G O 1
ATOM 4686 N N . THR C 1 202 ? 5.376 27.219 105.618 1.00 21.31 242 THR G N 1
ATOM 4687 C CA . THR C 1 202 ? 5.385 28.155 106.739 1.00 21.98 242 THR G CA 1
ATOM 4688 C C . THR C 1 202 ? 3.948 28.559 107.064 1.00 22.54 242 THR G C 1
ATOM 4689 O O . THR C 1 202 ? 3.242 29.087 106.212 1.00 21.97 242 THR G O 1
ATOM 4693 N N . MET C 1 203 ? 3.524 28.300 108.297 1.00 23.77 243 MET G N 1
ATOM 4694 C CA . MET C 1 203 ? 2.166 28.600 108.748 1.00 25.06 243 MET G CA 1
ATOM 4695 C C . MET C 1 203 ? 2.036 30.089 109.035 1.00 26.27 243 MET G C 1
ATOM 4696 O O . MET C 1 203 ? 2.888 30.672 109.702 1.00 26.66 243 MET G O 1
ATOM 4701 N N . MET C 1 204 ? 0.968 30.700 108.534 1.00 27.71 244 MET G N 1
ATOM 4702 C CA . MET C 1 204 ? 0.714 32.120 108.753 1.00 28.92 244 MET G CA 1
ATOM 4703 C C . MET C 1 204 ? 0.020 32.323 110.093 1.00 29.22 244 MET G C 1
ATOM 4704 O O . MET C 1 204 ? 0.436 33.167 110.892 1.00 30.06 244 MET G O 1
#

Foldseek 3Di:
DADQDPDPVVLVVLQVVLVVQLPQDPLLLVLAQVCQVCVVVLQVVLVVVVLDCPPPPPVSVVSLVSPQVSLVSAFAQFWHKWKDFDAQCVLPPVRNPQQADPVQFGDPVSLVVSCVVAAQDKDWRQGKDKTASDPDDVRPSGAEMEIETDGGGARKHQSLVSYPPHPGRIMIHRGGWMKTWHDWDADPVRNHIYTYIYTD/DADQDPDQVVLVVLQVVLVVQLPQDPLLLVLVQVCLVQVVPLQVVLVVVVQDCPPPPPVSVSSLVSPQVSLVRAFAQFWHKWKDADAQCVLPPVRNPQQADPVQFGDPVSQVVSCVVAEQDKDWRRGKDKTASHCPPPSHAEMEIETEGGGARKHQCCVSYVSHDRRIIIHRGRWMKTWHDWDADPVRNHIYTYIYTDTD/DADADDDQVVLVVLQVVQQVQLPQDPLLLVLVQVCLVQVVPLLVVQVVVVQDDDPPVSNSSLVSPQVSLVRAFAQFWHKWKDFDAQCVLPPVRNPQQADPVQFGDPVSLVVSCVSAEQDKDWRRGKDKTASHDDSVSGQEMEIETEGGGARKHQCCVSYVSHDRRIIIHHGGWMKHFHDWDADPVRNHIYTYIYTD

Solvent-accessible surface area: 29517 Å² total; per-residue (Å²): 155,68,57,80,9,39,14,67,73,58,0,120,61,40,0,64,48,26,47,148,146,20,59,16,46,167,44,3,83,104,7,0,46,49,1,17,140,46,23,98,135,10,11,28,74,0,114,141,56,141,20,86,20,128,78,15,83,97,134,28,39,125,26,0,98,28,1,48,122,1,2,99,87,0,94,4,67,60,44,0,12,0,12,61,1,14,70,20,56,38,2,19,123,95,9,94,138,71,0,78,54,134,119,37,39,7,47,131,87,6,9,80,129,0,59,82,87,26,58,100,114,93,55,73,18,54,0,4,9,37,4,0,0,9,22,10,78,76,14,47,83,86,11,0,2,1,42,4,63,2,42,148,44,38,89,1,0,3,5,14,66,19,16,55,115,67,63,38,12,13,2,1,4,30,53,114,13,46,3,50,6,58,62,7,116,45,19,102,63,21,88,23,0,17,4,22,0,36,25,133,101,45,27,5,14,31,15,82,44,74,0,105,31,35,0,53,54,16,43,166,154,13,60,18,50,154,54,4,79,99,6,1,46,40,8,28,139,35,30,94,121,8,12,32,75,0,117,135,64,135,17,87,20,133,77,13,82,92,121,23,41,134,22,0,87,40,1,46,120,0,1,95,88,2,92,2,59,52,48,0,6,0,23,68,14,16,79,19,58,40,1,18,123,93,8,104,132,72,0,77,55,131,103,28,39,10,45,132,88,9,10,69,132,0,41,63,87,22,14,7,80,86,49,72,21,54,0,5,10,33,7,8,1,25,92,41,141,49,85,112,14,0,6,2,29,5,66,0,42,146,46,35,71,1,0,4,0,42,51,21,7,107,125,17,42,106,6,10,2,1,1,16,43,69,1,30,5,36,2,45,52,10,117,60,21,131,90,17,90,39,0,18,1,26,0,46,25,116,21,118,156,65,67,95,20,132,74,77,99,120,0,94,65,37,0,67,55,17,43,178,157,9,62,17,55,159,51,12,65,123,0,0,46,36,7,27,136,31,27,95,108,11,11,23,87,0,112,155,68,133,21,112,50,62,91,97,108,18,42,132,38,0,89,34,1,47,126,1,2,84,114,0,80,3,62,63,49,0,12,0,14,65,1,12,72,19,51,41,1,17,124,94,4,93,139,72,0,73,55,132,113,30,37,6,45,165,97,5,11,93,119,0,31,54,83,25,9,11,80,94,48,71,17,53,0,5,9,36,6,4,0,22,87,58,54,65,83,89,15,0,6,1,59,4,64,0,43,150,44,33,84,1,0,5,0,43,58,21,8,106,138,17,43,98,4,10,1,1,2,30,50,114,16,44,3,43,3,52,42,11,150,63,27,124,84,20,100,38,0,35,3,16,0,38,23,139

Sequence (596 aa):
TYQEFTNIDQAKAWGNAQYKKYGLSKSEKEAIVSYTKSASEINGKLRQNKGVINGFPSNLIKQVELLDKSFNKMKTPENIMLFRGDDPAYLGTEFQNTLLNSNGTINKTAFEKAKAKFLNKDRLEYGYISTSLMNVSQFAGRPIITKFKVAKGSKAGYIDPISAFAGQLNMLLPRHSTYHIDDMRLSSDGKQIIITATMMTYQEFTNIDQAKAWGNAQYKKYGLSKSEKEAIVSYTKSASEINGKLRQNKGVINGFPSNLIKQVELLDKSFNKMKTPENIMLFRGDDPAYLGTEFQNTLLNSNGTINKTAFEKAKAKFLNKDRLEYGYISTSLMNVSAGRPIITKFKVAKGSKAGYIDPISAFAGQLNMLLPRHSTYHIDDMRLSSDGKQIIITATMMGTTYQEFTNIDQAKAWGNAQYKKYGLSKSEKEAIVSYTKSASEINGKLRQNKGVIFPSNLIKQVELLDKSFNKMKTPENIMLFRGDDPAYLGTEFQNTLLNSNGTINKTAFEKAKAKFLNKDRLEYGYISTSLMNVFAGRPIITKFKVAKGSKAGYIDPISAFAGQLNMLLPRHSTYHIDDMRLSSDGKQIIITATMM

B-factor: mean 26.51, std 8.18, range [13.25, 60.74]

Nearest PDB structures (foldseek):
  2c8e-assembly2_F  TM=1.005E+00  e=2.430E-47  Clostridium botulinum
  2c8g-assembly3_C  TM=9.998E-01  e=1.194E-43  Clostridium botulinum
  2c8e-assembly3_G  TM=9.995E-01  e=1.257E-42  Clostridium botulinum
  2c8f-assembly1_E  TM=9.888E-01  e=2.417E-42  Clostridium botulinum
  3bw8-assembly2_B  TM=9.742E-01  e=1.132E-30  Hathewaya limosa

Secondary structure (DSSP, 8-state):
--B----HHHHHHHHHHHHTTT---HHHHHHHHHHHHSHHHHHHHHHHTTT--TTS-HHHHHHHHHHHHHTTT-B-SS-EEEEEEE-GGGG-HHHHTTSB-TTSSBPHHHHHHHHHHHTT-EEEESS-EEEESS--GGGTT-SEEEEEEE-TT-B-EE-GGG-TTTTS-EEEE-SSEEEEEEEEEE-TTSS-EEEEEEE-/--B----HHHHHHHHHHHHTTT---HHHHHHHHHHHHHHHHHHHHHHHTTT--TTS-HHHHHHHHHHHHHTTS-B-SS-EEEEEEE-GGGG-GGGTTTSB-TTSSBPHHHHHHHHHHHTT-EEEESS-EEEESS-----SSEEEEEEE-TT-B-EE-TTT-TTSPTTEEEE-SSEEEEEEEEEE-SSSS-EEEEEEE---/--B---SHHHHHHHHHHHHTTT---HHHHHHHHHHHHSHHHHHHHHHHTTT----HHHHHHHHHHHHHTTS-B-SS-EEEEEEE-GGGG-GGGTTTSB-TTSSBPHHHHHHHHHHHTT-EEEESS-EEEESS---TTSSEEEEEEE-TT-B-EE-TTT-TTSPTTEEEE-SSEEEEEEEEEE-TTSS-EEEEEEE-